Protein AF-V9GEP3-F1 (afdb_monomer)

Foldseek 3Di:
DLDDPVRVVLLVLLLVLLVVLLVVADFDPVDQLLPTPQSLSVLLNVVSVLSNVVSVVVVVVCVVQVVHLPPVLCPDPVSLVVVLVLLLVLLVSLLVLLLLLLVLLLLLVVLDSLLSSLLRLLVVLVVLVVVQVCCCVVPVDGDPVSVVVNLVSLVVNVVSVVVDDVVSNQQFDDDDQVCWDDRPNDTHGSHTDDPQSSLLVSLQVDDPVSCVSSPVHCVSSVVSVVSNDDDPDRDSDDSVVSSVSVLSVSLSSLVSSVSSCSSVVNDPRPDCPVSVVSVVVCVLVVLLCCQQQDVPDDAQFWKAFPVGFTWGFHDWDADPRRRTIKTKTQTLDDPVDPDRIDIDGRSRMDGLDPPVVLCCVQAVVDPVNVVVVVVVDDPVVSSVSSSVSQRVCSVVVVSVVRHDPPSD

Nearest PDB structures (foldseek):
  2efk-assembly1_A-2  TM=1.773E-01  e=3.798E+00  Homo sapiens
  3zx6-assembly1_B  TM=1.760E-01  e=6.955E+00  Archaeoglobus fulgidus DSM 4304
  3zx6-assembly1_A  TM=1.755E-01  e=7.633E+00  Archaeoglobus fulgidus DSM 4304

Mean predicted aligned error: 8.51 Å

Structure (mmCIF, N/CA/C/O backbone):
data_AF-V9GEP3-F1
#
_entry.id   AF-V9GEP3-F1
#
loop_
_atom_site.group_PDB
_atom_site.id
_atom_site.type_symbol
_atom_site.label_atom_id
_atom_site.label_alt_id
_atom_site.label_comp_id
_atom_site.label_asym_id
_atom_site.label_entity_id
_atom_site.label_seq_id
_atom_site.pdbx_PDB_ins_code
_atom_site.Cartn_x
_atom_site.Cartn_y
_atom_site.Cartn_z
_atom_site.occupancy
_atom_site.B_iso_or_equiv
_atom_site.auth_seq_id
_atom_site.auth_comp_id
_atom_site.auth_asym_id
_atom_site.auth_atom_id
_atom_site.pdbx_PDB_model_num
ATOM 1 N N . MET A 1 1 ? 24.634 16.935 1.175 1.00 58.59 1 MET A N 1
ATOM 2 C CA . MET A 1 1 ? 23.184 17.180 1.061 1.00 58.59 1 MET A CA 1
ATOM 3 C C . MET A 1 1 ? 22.515 15.972 0.450 1.00 58.59 1 MET A C 1
ATOM 5 O O . MET A 1 1 ? 22.896 15.540 -0.637 1.00 58.59 1 MET A O 1
ATOM 9 N N . PHE A 1 2 ? 21.608 15.380 1.210 1.00 73.25 2 PHE A N 1
ATOM 10 C CA . PHE A 1 2 ? 20.976 14.106 0.896 1.00 73.25 2 PHE A CA 1
ATOM 11 C C . PHE A 1 2 ? 19.653 14.320 0.139 1.00 73.25 2 PHE A C 1
ATOM 13 O O . PHE A 1 2 ? 19.336 13.575 -0.796 1.00 73.25 2 PHE A O 1
ATOM 20 N N . LEU A 1 3 ? 18.963 15.420 0.441 1.00 81.62 3 LEU A N 1
ATOM 21 C CA . LEU A 1 3 ? 17.827 15.955 -0.301 1.00 81.62 3 LEU A CA 1
ATOM 22 C C . LEU A 1 3 ? 18.214 17.174 -1.155 1.00 81.62 3 LEU A C 1
ATOM 24 O O . LEU A 1 3 ? 19.140 17.916 -0.848 1.00 81.62 3 LEU A O 1
ATOM 28 N N . THR A 1 4 ? 17.507 17.379 -2.268 1.00 84.56 4 THR A N 1
ATOM 29 C CA . THR A 1 4 ? 17.668 18.584 -3.107 1.00 84.56 4 THR A CA 1
ATOM 30 C C . THR A 1 4 ? 16.770 19.722 -2.615 1.00 84.56 4 THR A C 1
ATOM 32 O O . THR A 1 4 ? 15.759 19.460 -1.970 1.00 84.56 4 THR A O 1
ATOM 35 N N . ASP A 1 5 ? 17.031 20.974 -3.010 1.00 84.19 5 ASP A N 1
ATOM 36 C CA . ASP A 1 5 ? 16.151 22.116 -2.679 1.00 84.19 5 ASP A CA 1
ATOM 37 C C . ASP A 1 5 ? 14.681 21.862 -3.052 1.00 84.19 5 ASP A C 1
ATOM 39 O O . ASP A 1 5 ? 13.755 22.195 -2.315 1.00 84.19 5 ASP A O 1
ATOM 43 N N . LYS A 1 6 ? 14.447 21.200 -4.191 1.00 82.12 6 LYS A N 1
ATOM 44 C CA . LYS A 1 6 ? 13.100 20.808 -4.633 1.00 82.12 6 LYS A CA 1
ATOM 45 C C . LYS A 1 6 ? 12.457 19.766 -3.716 1.00 82.12 6 LYS A C 1
ATOM 47 O O . LYS A 1 6 ? 11.234 19.772 -3.578 1.00 82.12 6 LYS A O 1
ATOM 52 N N . ASP A 1 7 ? 13.258 18.862 -3.157 1.00 85.38 7 ASP A N 1
ATOM 53 C CA . ASP A 1 7 ? 12.790 17.850 -2.208 1.00 85.38 7 ASP A CA 1
ATOM 54 C C . ASP A 1 7 ? 12.449 18.523 -0.863 1.00 85.38 7 ASP A C 1
ATOM 56 O O . ASP A 1 7 ? 11.419 18.212 -0.272 1.00 85.38 7 ASP A O 1
ATOM 60 N N . MET A 1 8 ? 13.225 19.530 -0.442 1.00 87.62 8 MET A N 1
ATOM 61 C CA . MET A 1 8 ? 12.935 20.334 0.755 1.00 87.62 8 MET A CA 1
ATOM 62 C C . MET A 1 8 ? 11.660 21.176 0.614 1.00 87.62 8 MET A C 1
ATOM 64 O O . MET A 1 8 ? 10.865 21.255 1.548 1.00 87.62 8 MET A O 1
ATOM 68 N N . ILE A 1 9 ? 11.407 21.753 -0.567 1.00 85.75 9 ILE A N 1
ATOM 69 C CA . ILE A 1 9 ? 10.135 22.437 -0.859 1.00 85.75 9 ILE A CA 1
ATOM 70 C C . ILE A 1 9 ? 8.957 21.458 -0.738 1.00 85.75 9 ILE A C 1
ATOM 72 O O . ILE A 1 9 ? 7.940 21.788 -0.130 1.00 85.75 9 ILE A O 1
ATOM 76 N N . MET A 1 10 ? 9.094 20.247 -1.290 1.00 85.19 10 MET A N 1
ATOM 77 C CA . MET A 1 10 ? 8.057 19.216 -1.193 1.00 85.19 10 MET A CA 1
ATOM 78 C C . MET A 1 10 ? 7.809 18.818 0.261 1.00 85.19 10 MET A C 1
ATOM 80 O O . MET A 1 10 ? 6.663 18.776 0.698 1.00 85.19 10 MET A O 1
ATOM 84 N N . HIS A 1 11 ? 8.877 18.565 1.016 1.00 90.62 11 HIS A N 1
ATOM 85 C CA . HIS A 1 11 ? 8.803 18.253 2.438 1.00 90.62 11 HIS A CA 1
ATOM 86 C C . HIS A 1 11 ? 8.055 19.340 3.223 1.00 90.62 11 HIS A C 1
ATOM 88 O O . HIS A 1 11 ? 7.097 19.021 3.925 1.00 90.62 11 HIS A O 1
ATOM 94 N N . GLY A 1 12 ? 8.397 20.617 3.023 1.00 89.75 12 GLY A N 1
ATOM 95 C CA . GLY A 1 12 ? 7.719 21.740 3.678 1.00 89.75 12 GLY A CA 1
ATOM 96 C C . GLY A 1 12 ? 6.221 21.825 3.357 1.00 89.75 12 GLY A C 1
ATOM 97 O O . GLY A 1 12 ? 5.411 22.076 4.251 1.00 89.75 12 GLY A O 1
ATOM 98 N N . LEU A 1 13 ? 5.829 21.555 2.108 1.00 86.88 13 LEU A N 1
ATOM 99 C CA . LEU A 1 13 ? 4.417 21.497 1.709 1.00 86.88 13 LEU A CA 1
ATOM 100 C C . LEU A 1 13 ? 3.675 20.330 2.368 1.00 86.88 13 LEU A C 1
ATOM 102 O O . LEU A 1 13 ? 2.551 20.502 2.833 1.00 86.88 13 LEU A O 1
ATOM 106 N N . LEU A 1 14 ? 4.302 19.154 2.446 1.00 90.56 14 LEU A N 1
ATOM 107 C CA . LEU A 1 14 ? 3.720 17.990 3.115 1.00 90.56 14 LEU A CA 1
ATOM 108 C C . LEU A 1 14 ? 3.549 18.244 4.616 1.00 90.56 14 LEU A C 1
ATOM 110 O O . LEU A 1 14 ? 2.499 17.911 5.163 1.00 90.56 14 LEU A O 1
ATOM 114 N N . CYS A 1 15 ? 4.520 18.895 5.265 1.00 92.50 15 CYS A N 1
ATOM 115 C CA . CYS A 1 15 ? 4.405 19.351 6.653 1.00 92.50 15 CYS A CA 1
ATOM 116 C C . CYS A 1 15 ? 3.208 20.287 6.829 1.00 92.50 15 CYS A C 1
ATOM 118 O O . CYS A 1 15 ? 2.354 20.033 7.673 1.00 92.50 15 CYS A O 1
ATOM 120 N N . LYS A 1 16 ? 3.105 21.325 5.992 1.00 89.50 16 LYS A N 1
ATOM 121 C CA . LYS A 1 16 ? 2.000 22.288 6.046 1.00 89.50 16 LYS A CA 1
ATOM 122 C C . LYS A 1 16 ? 0.641 21.610 5.859 1.00 89.50 16 LYS A C 1
ATOM 124 O O . LYS A 1 16 ? -0.253 21.813 6.671 1.00 89.50 16 LYS A O 1
ATOM 129 N N . ASN A 1 17 ? 0.482 20.794 4.818 1.00 88.38 17 ASN A N 1
ATOM 130 C CA . ASN A 1 17 ? -0.805 20.180 4.489 1.00 88.38 17 ASN A CA 1
ATOM 131 C C . ASN A 1 17 ? -1.222 19.127 5.517 1.00 88.38 17 ASN A C 1
ATOM 133 O O . ASN A 1 17 ? -2.385 19.091 5.911 1.00 88.38 17 ASN A O 1
ATOM 137 N N . SER A 1 18 ? -0.281 18.293 5.974 1.00 92.44 18 SER A N 1
ATOM 138 C CA . SER A 1 18 ? -0.563 17.299 7.015 1.00 92.44 18 SER A CA 1
ATOM 139 C C . SER A 1 18 ? -0.968 17.966 8.332 1.00 92.44 18 SER A C 1
ATOM 141 O O . SER A 1 18 ? -1.970 17.567 8.919 1.00 92.44 18 SER A O 1
ATOM 143 N N . TYR A 1 19 ? -0.262 19.025 8.744 1.00 92.75 19 TYR A N 1
ATOM 144 C CA . TYR A 1 19 ? -0.596 19.813 9.930 1.00 92.75 19 TYR A CA 1
ATOM 145 C C . TYR A 1 19 ? -1.947 20.528 9.802 1.00 92.75 19 TYR A C 1
ATOM 147 O O . TYR A 1 19 ? -2.806 20.374 10.663 1.00 92.75 19 TYR A O 1
ATOM 155 N N . ASN A 1 20 ? -2.178 21.253 8.704 1.00 89.94 20 ASN A N 1
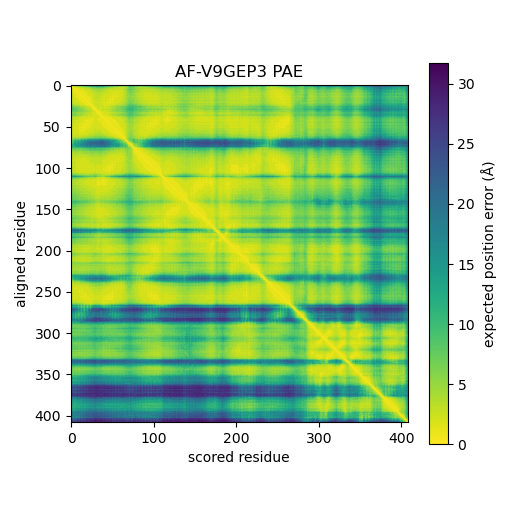ATOM 156 C CA . ASN A 1 20 ? -3.430 21.979 8.486 1.00 89.94 20 ASN A CA 1
ATOM 157 C C . ASN A 1 20 ? -4.638 21.041 8.511 1.00 89.94 20 ASN A C 1
ATOM 159 O O . ASN A 1 20 ? -5.627 21.345 9.167 1.00 89.94 20 ASN A O 1
ATOM 163 N N . LEU A 1 21 ? -4.554 19.890 7.836 1.00 91.12 21 LEU A N 1
ATOM 164 C CA . LEU A 1 21 ? -5.635 18.909 7.853 1.00 91.12 21 LEU A CA 1
ATOM 165 C C . LEU A 1 21 ? -5.844 18.337 9.258 1.00 91.12 21 LEU A C 1
ATOM 167 O O . LEU A 1 21 ? -6.980 18.148 9.676 1.00 91.12 21 LEU A O 1
ATOM 171 N N . ARG A 1 22 ? -4.758 18.097 9.998 1.00 94.25 22 ARG A N 1
ATOM 172 C CA . ARG A 1 22 ? -4.795 17.554 11.358 1.00 94.25 22 ARG A CA 1
ATOM 173 C C . ARG A 1 22 ? -5.448 18.501 12.369 1.00 94.25 22 ARG A C 1
ATOM 175 O O . ARG A 1 22 ? -6.136 18.012 13.266 1.00 94.25 22 ARG A O 1
ATOM 182 N N . GLU A 1 23 ? -5.250 19.809 12.220 1.00 93.06 23 GLU A N 1
ATOM 183 C CA . GLU A 1 23 ? -5.840 20.858 13.070 1.00 93.06 23 GLU A CA 1
ATOM 184 C C . GLU A 1 23 ? -7.356 21.014 12.870 1.00 93.06 23 GLU A C 1
ATOM 186 O O . GLU A 1 23 ? -8.052 21.497 13.761 1.00 93.06 23 GLU A O 1
ATOM 191 N N . LEU A 1 24 ? -7.892 20.589 11.720 1.00 91.69 24 LEU A N 1
ATOM 192 C CA . LEU A 1 24 ? -9.334 20.632 11.452 1.00 91.69 24 LEU A CA 1
ATOM 193 C C . LEU A 1 24 ? -10.116 19.545 12.209 1.00 91.69 24 LEU A C 1
ATOM 195 O O . LEU A 1 24 ? -11.326 19.686 12.393 1.00 91.69 24 LEU A O 1
ATOM 199 N N . LEU A 1 25 ? -9.444 18.471 12.635 1.00 93.31 25 LEU A N 1
ATOM 200 C CA . LEU A 1 25 ? -10.080 17.276 13.195 1.00 93.31 25 LEU A CA 1
ATOM 201 C C . LEU A 1 25 ? -10.390 17.454 14.680 1.00 93.31 25 LEU A C 1
ATOM 203 O O . LEU A 1 25 ? -9.519 17.806 15.479 1.00 93.31 25 LEU A O 1
ATOM 207 N N . LYS A 1 26 ? -11.623 17.138 15.074 1.00 91.62 26 LYS A N 1
ATOM 208 C CA . LYS A 1 26 ? -12.113 17.290 16.446 1.00 91.62 26 LYS A CA 1
ATOM 209 C C . LYS A 1 26 ? -12.123 15.942 17.146 1.00 91.62 26 LYS A C 1
ATOM 211 O O . LYS A 1 26 ? -13.157 15.296 17.297 1.00 91.62 26 LYS A O 1
ATOM 216 N N . ILE A 1 27 ? -10.947 15.539 17.612 1.00 94.12 27 ILE A N 1
ATOM 217 C CA . ILE A 1 27 ? -10.755 14.257 18.292 1.00 94.12 27 ILE A CA 1
ATOM 218 C C . ILE A 1 27 ? -10.615 14.429 19.804 1.00 94.12 27 ILE A C 1
ATOM 220 O O . ILE A 1 27 ? -10.033 15.404 20.281 1.00 94.12 27 ILE A O 1
ATOM 224 N N . ASN A 1 28 ? -11.080 13.441 20.566 1.00 93.69 28 ASN A N 1
ATOM 225 C CA . ASN A 1 28 ? -10.797 13.352 21.993 1.00 93.69 28 ASN A CA 1
ATOM 226 C C . ASN A 1 28 ? -9.654 12.358 22.241 1.00 93.69 28 ASN A C 1
ATOM 228 O O . ASN A 1 28 ? -9.842 11.152 22.128 1.00 93.69 28 ASN A O 1
ATOM 232 N N . LEU A 1 29 ? -8.469 12.843 22.611 1.00 90.00 29 LEU A N 1
ATOM 233 C CA . LEU A 1 29 ? -7.294 11.987 22.833 1.00 90.00 29 LEU A CA 1
ATOM 234 C C . LEU A 1 29 ? -7.441 11.008 24.012 1.00 90.00 29 LEU A C 1
ATOM 236 O O . LEU A 1 29 ? -6.691 10.039 24.087 1.00 90.00 29 LEU A O 1
ATOM 240 N N . GLU A 1 30 ? -8.401 11.233 24.909 1.00 92.25 30 GLU A N 1
ATOM 241 C CA . GLU A 1 30 ? -8.670 10.365 26.063 1.00 92.25 30 GLU A CA 1
ATOM 242 C C . GLU A 1 30 ? -9.619 9.203 25.731 1.00 92.25 30 GLU A C 1
ATOM 244 O O . GLU A 1 30 ? -9.852 8.328 26.566 1.00 92.25 30 GLU A O 1
ATOM 249 N N . GLN A 1 31 ? -10.188 9.182 24.522 1.00 92.06 31 GLN A N 1
ATOM 250 C CA . GLN A 1 31 ? -11.167 8.187 24.096 1.00 92.06 31 GLN A CA 1
ATOM 251 C C . GLN A 1 31 ? -10.595 7.217 23.058 1.00 92.06 31 GLN A C 1
ATOM 253 O O . GLN A 1 31 ? -9.853 7.588 22.147 1.00 92.06 31 GLN A O 1
ATOM 258 N N . GLU A 1 32 ? -11.005 5.953 23.158 1.00 90.69 32 GLU A N 1
ATOM 259 C CA . GLU A 1 32 ? -10.715 4.937 22.143 1.00 90.69 32 GLU A CA 1
ATOM 260 C C . GLU A 1 32 ? -11.480 5.227 20.840 1.00 90.69 32 GLU A C 1
ATOM 262 O O . GLU A 1 32 ? -12.548 5.838 20.857 1.00 90.69 32 GLU A O 1
ATOM 267 N N . GLY A 1 33 ? -10.963 4.762 19.698 1.00 90.50 33 GLY A N 1
ATOM 268 C CA . GLY A 1 33 ? -11.491 5.127 18.375 1.00 90.50 33 GLY A CA 1
ATOM 269 C C . GLY A 1 33 ? -12.979 4.825 18.150 1.00 90.50 33 GLY A C 1
ATOM 270 O O . GLY A 1 33 ? -13.658 5.587 17.471 1.00 90.50 33 GLY A O 1
ATOM 271 N N . TYR A 1 34 ? -13.524 3.763 18.758 1.00 94.19 34 TYR A N 1
ATOM 272 C CA . TYR A 1 34 ? -14.956 3.437 18.657 1.00 94.19 34 TYR A CA 1
ATOM 273 C C . TYR A 1 34 ? -15.862 4.264 19.590 1.00 94.19 34 TYR A C 1
ATOM 275 O O . TYR A 1 34 ? -17.084 4.154 19.485 1.00 94.19 34 TYR A O 1
ATOM 283 N N . LEU A 1 35 ? -15.289 5.051 20.509 1.00 94.88 35 LEU A N 1
ATOM 284 C CA . LEU A 1 35 ? -16.006 5.960 21.417 1.00 94.88 35 LEU A CA 1
ATOM 285 C C . LEU A 1 35 ? -16.037 7.406 20.908 1.00 94.88 35 LEU A C 1
ATOM 287 O O . LEU A 1 35 ? -16.739 8.235 21.482 1.00 94.88 35 LEU A O 1
ATOM 291 N N . GLN A 1 36 ? -15.278 7.703 19.855 1.00 95.00 36 GLN A N 1
ATOM 292 C CA . GLN A 1 36 ? -15.207 9.031 19.258 1.00 95.00 36 GLN A CA 1
ATOM 293 C C . GLN A 1 36 ? -16.545 9.421 18.637 1.00 95.00 36 GLN A C 1
ATOM 295 O O . GLN A 1 36 ? -17.248 8.579 18.076 1.00 95.00 36 GLN A O 1
ATOM 300 N N . THR A 1 37 ? -16.849 10.718 18.667 1.00 92.31 37 THR A N 1
ATOM 301 C CA . THR A 1 37 ? -18.014 11.272 17.963 1.00 92.31 37 THR A CA 1
ATOM 302 C C . THR A 1 37 ? -17.916 11.029 16.457 1.00 92.31 37 THR A C 1
ATOM 304 O O . THR A 1 37 ? -18.905 10.622 15.860 1.00 92.31 37 THR A O 1
ATOM 307 N N . SER A 1 38 ? -16.726 11.223 15.872 1.00 94.81 38 SER A N 1
ATOM 308 C CA . SER A 1 38 ? -16.398 10.781 14.512 1.00 94.81 38 SER A CA 1
ATOM 309 C C . SER A 1 38 ? -15.213 9.806 14.557 1.00 94.81 38 SER A C 1
ATOM 311 O O . SER A 1 38 ? -14.054 10.216 14.700 1.00 94.81 38 SER A O 1
ATOM 313 N N . PRO A 1 39 ? -15.472 8.492 14.432 1.00 95.19 39 PRO A N 1
ATOM 314 C CA . PRO A 1 39 ? -14.424 7.487 14.272 1.00 95.19 39 PRO A CA 1
ATOM 315 C C . PRO A 1 39 ? -13.561 7.726 13.024 1.00 95.19 39 PRO A C 1
ATOM 317 O O . PRO A 1 39 ? -12.382 7.371 13.015 1.00 95.19 39 PRO A O 1
ATOM 320 N N . THR A 1 40 ? -14.133 8.339 11.982 1.00 95.12 40 THR A N 1
ATOM 321 C CA . THR A 1 40 ? -13.443 8.689 10.733 1.00 95.12 40 THR A CA 1
ATOM 322 C C . THR A 1 40 ? -12.378 9.752 10.961 1.00 95.12 40 THR A C 1
ATOM 324 O O . THR A 1 40 ? -11.220 9.544 10.594 1.00 95.12 40 THR A O 1
ATOM 327 N N . GLU A 1 41 ? -12.740 10.863 11.613 1.00 95.38 41 GLU A N 1
ATOM 328 C CA . GLU A 1 41 ? -11.789 11.921 11.963 1.00 95.38 41 GLU A CA 1
ATOM 329 C C . GLU A 1 41 ? -10.667 11.376 12.846 1.00 95.38 41 GLU A C 1
ATOM 331 O O . GLU A 1 41 ? -9.498 11.674 12.610 1.00 95.38 41 GLU A O 1
ATOM 336 N N . TYR A 1 42 ? -10.989 10.510 13.811 1.00 96.81 42 TYR A N 1
ATOM 337 C CA . TYR A 1 42 ? -9.977 9.870 14.649 1.00 96.81 42 TYR A CA 1
ATOM 338 C C . TYR A 1 42 ? -9.030 8.968 13.850 1.00 96.81 42 TYR A C 1
ATOM 340 O O . TYR A 1 42 ? -7.812 9.064 14.007 1.00 96.81 42 TYR A O 1
ATOM 348 N N . TYR A 1 43 ? -9.555 8.140 12.941 1.00 96.38 43 TYR A N 1
ATOM 349 C CA . TYR A 1 43 ? -8.726 7.325 12.050 1.00 96.38 43 TYR A CA 1
ATOM 350 C C . TYR A 1 43 ? -7.761 8.188 11.242 1.00 96.38 43 TYR A C 1
ATOM 352 O O . TYR A 1 43 ? -6.555 7.930 11.220 1.00 96.38 43 TYR A O 1
ATOM 360 N N . ILE A 1 44 ? -8.270 9.252 10.631 1.00 96.38 44 ILE A N 1
ATOM 361 C CA . ILE A 1 44 ? -7.460 10.137 9.800 1.00 96.38 44 ILE A CA 1
ATOM 362 C C . ILE A 1 44 ? -6.447 10.913 10.637 1.00 96.38 44 ILE A C 1
ATOM 364 O O . ILE A 1 44 ? -5.295 11.025 10.223 1.00 96.38 44 ILE A O 1
ATOM 368 N N . ALA A 1 45 ? -6.804 11.353 11.841 1.00 97.00 45 ALA A N 1
ATOM 369 C CA . ALA A 1 45 ? -5.861 11.985 12.751 1.00 97.00 45 ALA A CA 1
ATOM 370 C C . ALA A 1 45 ? -4.675 11.066 13.072 1.00 97.00 45 ALA A C 1
ATOM 372 O O . ALA A 1 45 ? -3.531 11.494 12.955 1.00 97.00 45 ALA A O 1
ATOM 373 N N . THR A 1 46 ? -4.925 9.786 13.379 1.00 95.88 46 THR A N 1
ATOM 374 C CA . THR A 1 46 ? -3.836 8.826 13.644 1.00 95.88 46 THR A CA 1
ATOM 375 C C . THR A 1 46 ? -2.943 8.590 12.422 1.00 95.88 46 THR A C 1
ATOM 377 O O . THR A 1 46 ? -1.733 8.413 12.563 1.00 95.88 46 THR A O 1
ATOM 380 N N . VAL A 1 47 ? -3.511 8.636 11.212 1.00 97.56 47 VAL A N 1
ATOM 381 C CA . VAL A 1 47 ? -2.747 8.567 9.958 1.00 97.56 47 VAL A CA 1
ATOM 382 C C . VAL A 1 47 ? -1.859 9.799 9.784 1.00 97.56 47 VAL A C 1
ATOM 384 O O . VAL A 1 47 ? -0.679 9.662 9.456 1.00 97.56 47 VAL A O 1
ATOM 387 N N . LEU A 1 48 ? -2.404 10.994 10.008 1.00 97.25 48 LEU A N 1
ATOM 388 C CA . LEU A 1 48 ? -1.668 12.251 9.882 1.00 97.25 48 LEU A CA 1
ATOM 389 C C . LEU A 1 48 ? -0.562 12.370 10.935 1.00 97.25 48 LEU A C 1
ATOM 391 O O . LEU A 1 48 ? 0.537 12.803 10.597 1.00 97.25 48 LEU A O 1
ATOM 395 N N . ASP A 1 49 ? -0.796 11.901 12.162 1.00 96.94 49 ASP A N 1
ATOM 396 C CA . ASP A 1 49 ? 0.223 11.852 13.214 1.00 96.94 49 ASP A CA 1
ATOM 397 C C . ASP A 1 49 ? 1.422 10.978 12.789 1.00 96.94 49 ASP A C 1
ATOM 399 O O . ASP A 1 49 ? 2.577 11.361 12.989 1.00 96.94 49 ASP A O 1
ATOM 403 N N . GLU A 1 50 ? 1.187 9.833 12.136 1.00 97.44 50 GLU A N 1
ATOM 404 C CA . GLU A 1 50 ? 2.264 8.999 11.578 1.00 97.44 50 GLU A CA 1
ATOM 405 C C . GLU A 1 50 ? 2.992 9.673 10.402 1.00 97.44 50 GLU A C 1
ATOM 407 O O . GLU A 1 50 ? 4.212 9.539 10.281 1.00 97.44 50 GLU A O 1
ATOM 412 N N . ILE A 1 51 ? 2.283 10.429 9.555 1.00 97.56 51 ILE A N 1
ATOM 413 C CA . ILE A 1 51 ? 2.909 11.226 8.486 1.00 97.56 51 ILE A CA 1
ATOM 414 C C . ILE A 1 51 ? 3.825 12.300 9.084 1.00 97.56 51 ILE A C 1
ATOM 416 O O . ILE A 1 51 ? 4.973 12.423 8.659 1.00 97.56 51 ILE A O 1
ATOM 420 N N . ILE A 1 52 ? 3.360 13.038 10.094 1.00 96.56 52 ILE A N 1
ATOM 421 C CA . ILE A 1 52 ? 4.144 14.077 10.778 1.00 96.56 52 ILE A CA 1
ATOM 422 C C . ILE A 1 52 ? 5.389 13.469 11.446 1.00 96.56 52 ILE A C 1
ATOM 424 O O . ILE A 1 52 ? 6.475 14.053 11.375 1.00 96.56 52 ILE A O 1
ATOM 428 N N . ARG A 1 53 ? 5.278 12.265 12.028 1.00 96.81 53 ARG A N 1
ATOM 429 C CA . ARG A 1 53 ? 6.433 11.519 12.563 1.00 96.81 53 ARG A CA 1
ATOM 430 C C . ARG A 1 53 ? 7.461 11.200 11.479 1.00 96.81 53 ARG A C 1
ATOM 432 O O . ARG A 1 53 ? 8.637 11.491 11.685 1.00 96.81 53 ARG A O 1
ATOM 439 N N . LEU A 1 54 ? 7.041 10.690 10.315 1.00 96.19 54 LEU A N 1
ATOM 440 C CA . LEU A 1 54 ? 7.959 10.473 9.188 1.00 96.19 54 LEU A CA 1
ATOM 441 C C . LEU A 1 54 ? 8.619 11.784 8.751 1.00 96.19 54 LEU A C 1
ATOM 443 O O . LEU A 1 54 ? 9.830 11.824 8.555 1.00 96.19 54 LEU A O 1
ATOM 447 N N . LEU A 1 55 ? 7.834 12.846 8.561 1.00 95.25 55 LEU A N 1
ATOM 448 C CA . LEU A 1 55 ? 8.350 14.139 8.113 1.00 95.25 55 LEU A CA 1
ATOM 449 C C . LEU A 1 55 ? 9.392 14.686 9.098 1.00 95.25 55 LEU A C 1
ATOM 451 O O . LEU A 1 55 ? 10.416 15.212 8.668 1.00 95.25 55 LEU A O 1
ATOM 455 N N . THR A 1 56 ? 9.196 14.475 10.399 1.00 95.25 56 THR A N 1
ATOM 456 C CA . THR A 1 56 ? 10.190 14.800 11.431 1.00 95.25 56 THR A CA 1
ATOM 457 C C . THR A 1 56 ? 11.429 13.896 11.346 1.00 95.25 56 THR A C 1
ATOM 459 O O . THR A 1 56 ? 12.550 14.397 11.428 1.00 95.25 56 THR A O 1
ATOM 462 N N . SER A 1 57 ? 11.268 12.586 11.103 1.00 94.94 57 SER A N 1
ATOM 463 C CA . SER A 1 57 ? 12.399 11.674 10.844 1.00 94.94 57 SER A CA 1
ATOM 464 C C . SER A 1 57 ? 13.222 12.107 9.625 1.00 94.94 57 SER A C 1
ATOM 466 O O . SER A 1 57 ? 14.442 12.000 9.667 1.00 94.94 57 SER A O 1
ATOM 468 N N . ILE A 1 58 ? 12.591 12.635 8.568 1.00 92.94 58 ILE A N 1
ATOM 469 C CA . ILE A 1 58 ? 13.292 13.138 7.376 1.00 92.94 58 ILE A CA 1
ATOM 470 C C . ILE A 1 58 ? 14.184 14.338 7.713 1.00 92.94 58 ILE A C 1
ATOM 472 O O . ILE A 1 58 ? 15.312 14.382 7.232 1.00 92.94 58 ILE A O 1
ATOM 476 N N . ILE A 1 59 ? 13.718 15.269 8.555 1.00 91.81 59 ILE A N 1
ATOM 477 C CA . ILE A 1 59 ? 14.547 16.393 9.030 1.00 91.81 59 ILE A CA 1
ATOM 478 C C . ILE A 1 59 ? 15.778 15.847 9.753 1.00 91.81 59 ILE A C 1
ATOM 480 O O . ILE A 1 59 ? 16.900 16.210 9.413 1.00 91.81 59 ILE A O 1
ATOM 484 N N . ARG A 1 60 ? 15.569 14.913 10.691 1.00 91.19 60 ARG A N 1
ATOM 485 C CA . ARG A 1 60 ? 16.664 14.286 11.438 1.00 91.19 60 ARG A CA 1
ATOM 486 C C . ARG A 1 60 ? 17.660 13.593 10.505 1.00 91.19 60 ARG A C 1
ATOM 488 O O . ARG A 1 60 ? 18.855 13.773 10.670 1.00 91.19 60 ARG A O 1
ATOM 495 N N . TRP A 1 61 ? 17.191 12.831 9.516 1.00 89.50 61 TRP A N 1
ATOM 496 C CA . TRP A 1 61 ? 18.086 12.177 8.559 1.00 89.50 61 TRP A CA 1
ATOM 497 C C . TRP A 1 61 ? 18.866 13.190 7.709 1.00 89.50 61 TRP A C 1
ATOM 499 O O . TRP A 1 61 ? 20.046 12.980 7.453 1.00 89.50 61 TRP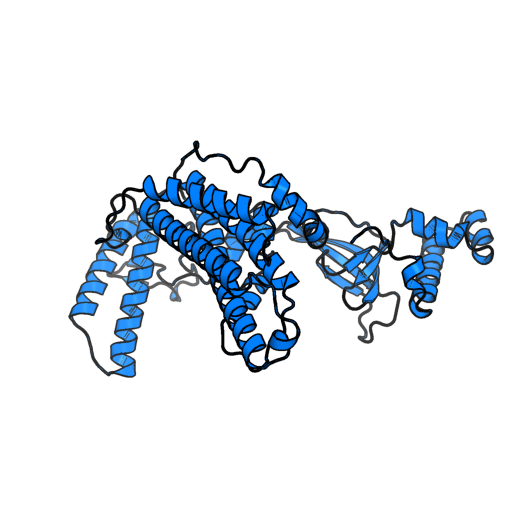 A O 1
ATOM 509 N N . GLU A 1 62 ? 18.247 14.290 7.272 1.00 87.25 62 GLU A N 1
ATOM 510 C CA . GLU A 1 62 ? 18.976 15.334 6.539 1.00 87.25 62 GLU A CA 1
ATOM 511 C C . GLU A 1 62 ? 20.057 15.981 7.415 1.00 87.25 62 GLU A C 1
ATOM 513 O O . GLU A 1 62 ? 21.153 16.236 6.922 1.00 87.25 62 GLU A O 1
ATOM 518 N N . ASP A 1 63 ? 19.785 16.184 8.708 1.00 84.75 63 ASP A N 1
ATOM 519 C CA . ASP A 1 63 ? 20.772 16.681 9.670 1.00 84.75 63 ASP A CA 1
ATOM 520 C C . ASP A 1 63 ? 21.908 15.667 9.901 1.00 84.75 63 ASP A C 1
ATOM 522 O O . ASP A 1 63 ? 23.082 16.039 9.830 1.00 84.75 63 ASP A O 1
ATOM 526 N N . ASP A 1 64 ? 21.579 14.385 10.093 1.00 81.75 64 ASP A N 1
ATOM 527 C CA . ASP A 1 64 ? 22.544 13.295 10.309 1.00 81.75 64 ASP A CA 1
ATOM 528 C C . ASP A 1 64 ? 23.493 13.100 9.105 1.00 81.75 64 ASP A C 1
ATOM 530 O O . ASP A 1 64 ? 24.648 12.700 9.276 1.00 81.75 64 ASP A O 1
ATOM 534 N N . PHE A 1 65 ? 23.028 13.396 7.883 1.00 77.81 65 PHE A N 1
ATOM 535 C CA . PHE A 1 65 ? 23.776 13.215 6.628 1.00 77.81 65 PHE A CA 1
ATOM 536 C C . PHE A 1 65 ? 24.031 14.526 5.864 1.00 77.81 65 PHE A C 1
ATOM 538 O O . PHE A 1 65 ? 24.282 14.513 4.650 1.00 77.81 65 PHE A O 1
ATOM 545 N N . LYS A 1 66 ? 24.007 15.670 6.558 1.00 74.44 66 LYS A N 1
ATOM 546 C CA . LYS A 1 66 ? 24.142 17.009 5.960 1.00 74.44 66 LYS A CA 1
ATOM 547 C C . LYS A 1 66 ? 25.439 17.178 5.165 1.00 74.44 66 LYS A C 1
ATOM 549 O O . LYS A 1 66 ? 25.415 17.627 4.010 1.00 74.44 66 LYS A O 1
ATOM 554 N N . ASP A 1 67 ? 26.543 16.701 5.738 1.00 68.19 67 ASP A N 1
ATOM 555 C CA . ASP A 1 67 ? 27.886 16.700 5.138 1.00 68.19 67 ASP A CA 1
ATOM 556 C C . ASP A 1 67 ? 28.078 15.587 4.086 1.00 68.19 67 ASP A C 1
ATOM 558 O O . ASP A 1 67 ? 29.155 15.418 3.516 1.00 68.19 67 ASP A O 1
ATOM 562 N N . GLY A 1 68 ? 27.007 14.851 3.775 1.00 65.25 68 GLY A N 1
ATOM 563 C CA . GLY A 1 68 ? 27.020 13.689 2.901 1.00 65.25 68 GLY A CA 1
ATOM 564 C C . GLY A 1 68 ? 27.447 12.414 3.623 1.00 65.25 68 GLY A C 1
ATOM 565 O O . GLY A 1 68 ? 27.870 12.409 4.778 1.00 65.25 68 GLY A O 1
ATOM 566 N N . PHE A 1 69 ? 27.328 11.295 2.914 1.00 67.50 69 PHE A N 1
ATOM 567 C CA . PHE A 1 69 ? 27.890 10.033 3.373 1.00 67.50 69 PHE A CA 1
ATOM 568 C C . PHE A 1 69 ? 29.409 10.102 3.202 1.00 67.50 69 PHE A C 1
ATOM 570 O O . PHE A 1 69 ? 29.912 9.936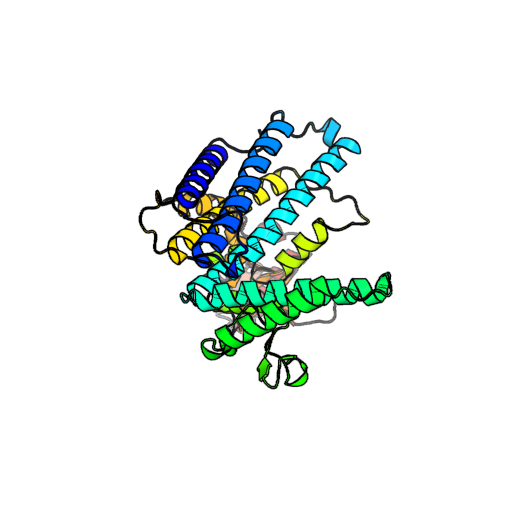 2.092 1.00 67.50 69 PHE A O 1
ATOM 577 N N . ASP A 1 70 ? 30.131 10.384 4.287 1.00 66.31 70 ASP A N 1
ATOM 578 C CA . ASP A 1 70 ? 31.595 10.339 4.321 1.00 66.31 70 ASP A CA 1
ATOM 579 C C . ASP A 1 70 ? 32.062 8.965 3.811 1.00 66.31 70 ASP A C 1
ATOM 581 O O . ASP A 1 70 ? 31.830 7.934 4.447 1.00 66.31 70 ASP A O 1
ATOM 585 N N . SER A 1 71 ? 32.686 8.946 2.629 1.00 65.50 71 SER A N 1
ATOM 586 C CA . SER A 1 71 ? 33.037 7.719 1.911 1.00 65.50 71 SER A CA 1
ATOM 587 C C . SER A 1 71 ? 33.993 6.816 2.684 1.00 65.50 71 SER A C 1
ATOM 589 O O . SER A 1 71 ? 34.021 5.610 2.433 1.00 65.50 71 SER A O 1
ATOM 591 N N . ASP A 1 72 ? 34.762 7.377 3.618 1.00 62.66 72 ASP A N 1
ATOM 592 C CA . ASP A 1 72 ? 35.672 6.614 4.463 1.00 62.66 72 ASP A CA 1
ATOM 593 C C . ASP A 1 72 ? 34.948 6.075 5.700 1.00 62.66 72 ASP A C 1
ATOM 595 O O . ASP A 1 72 ? 35.163 4.921 6.074 1.00 62.66 72 ASP A O 1
ATOM 599 N N . LYS A 1 73 ? 33.985 6.820 6.261 1.00 61.53 73 LYS A N 1
ATOM 600 C CA . LYS A 1 73 ? 33.101 6.311 7.328 1.00 61.53 73 LYS A CA 1
ATOM 601 C C . LYS A 1 73 ? 32.110 5.260 6.835 1.00 61.53 73 LYS A C 1
ATOM 603 O O . LYS A 1 73 ? 31.868 4.304 7.567 1.00 61.53 73 LYS A O 1
ATOM 608 N N . VAL A 1 74 ? 31.589 5.362 5.611 1.00 62.69 74 VAL A N 1
ATOM 609 C CA . VAL A 1 74 ? 30.704 4.350 4.988 1.00 62.69 74 VAL A CA 1
ATOM 610 C C . VAL A 1 74 ? 31.407 2.996 4.866 1.00 62.69 74 VAL A C 1
ATOM 612 O O . VAL A 1 74 ? 30.771 1.952 4.956 1.00 62.69 74 VAL A O 1
ATOM 615 N N . LYS A 1 75 ? 32.737 2.990 4.718 1.00 66.50 75 LYS A N 1
ATOM 616 C CA . LYS A 1 75 ? 33.541 1.758 4.705 1.00 66.50 75 LYS A CA 1
ATOM 617 C C . LYS A 1 75 ? 33.773 1.173 6.102 1.00 66.50 75 LYS A C 1
ATOM 619 O O . LYS A 1 75 ? 34.207 0.030 6.208 1.00 66.50 75 LYS A O 1
ATOM 624 N N . THR A 1 76 ? 33.486 1.915 7.174 1.00 74.25 76 THR A N 1
ATOM 625 C CA . THR A 1 76 ? 33.577 1.397 8.548 1.00 74.25 76 THR A CA 1
ATOM 626 C C . THR A 1 76 ? 32.332 0.595 8.925 1.00 74.25 76 THR A C 1
ATOM 628 O O . THR A 1 76 ? 31.237 0.823 8.406 1.00 74.25 76 THR A O 1
ATOM 631 N N . LEU A 1 77 ? 32.477 -0.333 9.876 1.00 78.38 77 LEU A N 1
ATOM 632 C CA . LEU A 1 77 ? 31.343 -1.073 10.438 1.00 78.38 77 LEU A CA 1
ATOM 633 C C . LEU A 1 77 ? 30.290 -0.120 11.027 1.00 78.38 77 LEU A C 1
ATOM 635 O O . LEU A 1 77 ? 29.106 -0.281 10.757 1.00 78.38 77 LEU A O 1
ATOM 639 N N . LEU A 1 78 ? 30.720 0.897 11.782 1.00 80.00 78 LEU A N 1
ATOM 640 C CA . LEU A 1 78 ? 29.816 1.863 12.409 1.00 80.00 78 LEU A CA 1
ATOM 641 C C . LEU A 1 78 ? 29.012 2.656 11.370 1.00 80.00 78 LEU A C 1
ATOM 643 O O . LEU A 1 78 ? 27.798 2.770 11.506 1.00 80.00 78 LEU A O 1
ATOM 647 N N . GLY A 1 79 ? 29.661 3.158 10.315 1.00 77.94 79 GLY A N 1
ATOM 648 C CA . GLY A 1 79 ? 28.962 3.870 9.242 1.00 77.94 79 GLY A CA 1
ATOM 649 C C . GLY A 1 79 ? 27.938 2.988 8.529 1.00 77.94 79 GLY A C 1
ATOM 650 O O . GLY A 1 79 ? 26.806 3.418 8.323 1.00 77.94 79 GLY A O 1
ATOM 651 N N . ASN A 1 80 ? 28.281 1.729 8.240 1.00 78.69 80 ASN A N 1
ATOM 652 C CA . ASN A 1 80 ? 27.325 0.773 7.672 1.00 78.69 80 ASN A CA 1
ATOM 653 C C . ASN A 1 80 ? 26.138 0.501 8.608 1.00 78.69 80 ASN A C 1
ATOM 655 O O . ASN A 1 80 ? 25.002 0.471 8.144 1.00 78.69 80 ASN A O 1
ATOM 659 N N . LEU A 1 81 ? 26.372 0.349 9.916 1.00 83.50 81 LEU A N 1
ATOM 660 C CA . LEU A 1 81 ? 25.300 0.131 10.893 1.00 83.50 81 LEU A CA 1
ATOM 661 C C . LEU A 1 81 ? 24.355 1.336 10.999 1.00 83.50 81 LEU A C 1
ATOM 663 O O . LEU A 1 81 ? 23.147 1.147 11.117 1.00 83.50 81 LEU A O 1
ATOM 667 N N . ILE A 1 82 ? 24.879 2.561 10.909 1.00 83.12 82 ILE A N 1
ATOM 668 C CA . ILE A 1 82 ? 24.067 3.787 10.887 1.00 83.12 82 ILE A CA 1
ATOM 669 C C . ILE A 1 82 ? 23.174 3.815 9.636 1.00 83.12 82 ILE A C 1
ATOM 671 O O . ILE A 1 82 ? 21.965 4.025 9.741 1.00 83.12 82 ILE A O 1
ATOM 675 N N . ILE A 1 83 ? 23.742 3.531 8.459 1.00 83.12 83 ILE A N 1
ATOM 676 C CA . ILE A 1 83 ? 23.001 3.470 7.187 1.00 83.12 83 ILE A CA 1
ATOM 677 C C . ILE A 1 83 ? 21.932 2.376 7.228 1.00 83.12 83 ILE A C 1
ATOM 679 O O . ILE A 1 83 ? 20.799 2.589 6.797 1.00 83.12 83 ILE A O 1
ATOM 683 N N . GLN A 1 84 ? 22.268 1.209 7.774 1.00 85.25 84 GLN A N 1
ATOM 684 C CA . GLN A 1 84 ? 21.332 0.105 7.926 1.00 85.25 84 GLN A CA 1
ATOM 685 C C . GLN A 1 84 ? 20.202 0.457 8.901 1.00 85.25 84 GLN A C 1
ATOM 687 O O . GLN A 1 84 ? 19.044 0.172 8.609 1.00 85.25 84 GLN A O 1
ATOM 692 N N . GLY A 1 85 ? 20.506 1.126 10.017 1.00 87.38 85 GLY A N 1
ATOM 693 C CA . GLY A 1 85 ? 19.501 1.623 10.958 1.00 87.38 85 GLY A CA 1
ATOM 694 C C . GLY A 1 85 ? 18.509 2.577 10.289 1.00 87.38 85 GLY A C 1
ATOM 695 O O . GLY A 1 85 ? 17.298 2.381 10.397 1.00 87.38 85 GLY A O 1
ATOM 696 N N . MET A 1 86 ? 19.016 3.538 9.513 1.00 88.62 86 MET A N 1
ATOM 697 C CA . MET A 1 86 ? 18.189 4.436 8.702 1.00 88.62 86 MET A CA 1
ATOM 698 C C . MET A 1 86 ? 17.343 3.664 7.679 1.00 88.62 86 MET A C 1
ATOM 700 O O . MET A 1 86 ? 16.140 3.892 7.575 1.00 88.62 86 MET A O 1
ATOM 704 N N . ASN A 1 87 ? 17.939 2.723 6.940 1.00 89.12 87 ASN A N 1
ATOM 705 C CA . ASN A 1 87 ? 17.228 1.913 5.950 1.00 89.12 87 ASN A CA 1
ATOM 706 C C . ASN A 1 87 ? 16.102 1.082 6.591 1.00 89.12 87 ASN A C 1
ATOM 708 O O . ASN A 1 87 ? 15.006 0.986 6.037 1.00 89.12 87 ASN A O 1
ATOM 712 N N . ASN A 1 88 ? 16.331 0.515 7.775 1.00 90.69 88 ASN A N 1
ATOM 713 C CA . ASN A 1 88 ? 15.309 -0.221 8.516 1.00 90.69 88 ASN A CA 1
ATOM 714 C C . ASN A 1 88 ? 14.142 0.700 8.895 1.00 90.69 88 ASN A C 1
ATOM 716 O O . ASN A 1 88 ? 12.983 0.339 8.702 1.00 90.69 88 ASN A O 1
ATOM 720 N N . GLU A 1 89 ? 14.426 1.912 9.372 1.00 93.25 89 GLU A N 1
ATOM 721 C CA . GLU A 1 89 ? 13.390 2.892 9.706 1.00 93.25 89 GLU A CA 1
ATOM 722 C C . GLU A 1 89 ? 12.598 3.342 8.465 1.00 93.25 89 GLU A C 1
ATOM 724 O O . GLU A 1 89 ? 11.366 3.370 8.497 1.00 93.25 89 GLU A O 1
ATOM 729 N N . ILE A 1 90 ? 13.277 3.604 7.342 1.00 93.12 90 ILE A N 1
ATOM 730 C CA . ILE A 1 90 ? 12.646 3.902 6.045 1.00 93.12 90 ILE A CA 1
ATOM 731 C C . ILE A 1 90 ? 11.692 2.773 5.643 1.00 93.12 90 ILE A C 1
ATOM 733 O O . ILE A 1 90 ? 10.534 3.029 5.314 1.00 93.12 90 ILE A O 1
ATOM 737 N N . ASN A 1 91 ? 12.138 1.515 5.703 1.00 92.69 91 ASN A N 1
ATOM 738 C CA . ASN A 1 91 ? 11.309 0.366 5.328 1.00 92.69 91 ASN A CA 1
ATOM 739 C C . ASN A 1 91 ? 10.151 0.125 6.308 1.00 92.69 91 ASN A C 1
ATOM 741 O O . ASN A 1 91 ? 9.071 -0.291 5.882 1.00 92.69 91 ASN A O 1
ATOM 745 N N . MET A 1 92 ? 10.330 0.430 7.597 1.00 95.06 92 MET A N 1
ATOM 746 C CA . MET A 1 92 ? 9.252 0.401 8.588 1.00 95.06 92 MET A CA 1
ATOM 747 C C . MET A 1 92 ? 8.153 1.398 8.217 1.00 95.06 92 MET A C 1
ATOM 749 O O . MET A 1 92 ? 6.978 1.029 8.161 1.00 95.06 92 MET A O 1
ATOM 753 N N . TYR A 1 93 ? 8.524 2.643 7.921 1.00 96.38 93 TYR A N 1
ATOM 754 C CA . TYR A 1 93 ? 7.570 3.655 7.483 1.00 96.38 93 TYR A CA 1
ATOM 755 C C . TYR A 1 93 ? 6.934 3.298 6.140 1.00 96.38 93 TYR A C 1
ATOM 757 O O . TYR A 1 93 ? 5.718 3.397 6.002 1.00 96.38 93 TYR A O 1
ATOM 765 N N . LEU A 1 94 ? 7.710 2.811 5.168 1.00 94.25 94 LEU A N 1
ATOM 766 C CA . LEU A 1 94 ? 7.185 2.361 3.880 1.00 94.25 94 LEU A CA 1
ATOM 767 C C . LEU A 1 94 ? 6.112 1.278 4.066 1.00 94.25 94 LEU A C 1
ATOM 769 O O . LEU A 1 94 ? 5.048 1.352 3.453 1.00 94.25 94 LEU A O 1
ATOM 773 N N . ARG A 1 95 ? 6.354 0.301 4.950 1.00 94.31 95 ARG A N 1
ATOM 774 C CA . ARG A 1 95 ? 5.373 -0.734 5.301 1.00 94.31 95 ARG A CA 1
ATOM 775 C C . ARG A 1 95 ? 4.099 -0.127 5.893 1.00 94.31 95 ARG A C 1
ATOM 777 O O . ARG A 1 95 ? 3.014 -0.435 5.402 1.00 94.31 95 ARG A O 1
ATOM 784 N N . LYS A 1 96 ? 4.226 0.757 6.888 1.00 95.81 96 LYS A N 1
ATOM 785 C CA . LYS A 1 96 ? 3.083 1.456 7.502 1.00 95.81 96 LYS A CA 1
ATOM 786 C C . LYS A 1 96 ? 2.273 2.239 6.466 1.00 95.81 96 LYS A C 1
ATOM 788 O O . LYS A 1 96 ? 1.059 2.090 6.401 1.00 95.81 96 LYS A O 1
ATOM 793 N N . PHE A 1 97 ? 2.926 3.015 5.603 1.00 97.00 97 PHE A N 1
ATOM 794 C CA . PHE A 1 97 ? 2.230 3.824 4.601 1.00 97.00 97 PHE A CA 1
ATOM 795 C C . PHE A 1 97 ? 1.608 2.990 3.480 1.00 97.00 97 PHE A C 1
ATOM 797 O O . PHE A 1 97 ? 0.548 3.358 2.983 1.00 97.00 97 PHE A O 1
ATOM 804 N N . MET A 1 98 ? 2.168 1.826 3.139 1.00 96.19 98 MET A N 1
ATOM 805 C CA . MET A 1 98 ? 1.485 0.862 2.271 1.00 96.19 98 MET A CA 1
ATOM 806 C C . MET A 1 98 ? 0.207 0.301 2.915 1.00 96.19 98 MET A C 1
ATOM 808 O O . MET A 1 98 ? -0.794 0.130 2.221 1.00 96.19 98 MET A O 1
ATOM 812 N N . GLU A 1 99 ? 0.215 0.011 4.220 1.00 96.50 99 GLU A N 1
ATOM 813 C CA . GLU A 1 99 ? -0.981 -0.422 4.964 1.00 96.50 99 GLU A CA 1
ATOM 814 C C . GLU A 1 99 ? -2.036 0.688 5.016 1.00 96.50 99 GLU A C 1
ATOM 816 O O . GLU A 1 99 ? -3.200 0.449 4.687 1.00 96.50 99 GLU A O 1
ATOM 821 N N . THR A 1 100 ? -1.617 1.911 5.340 1.00 97.44 100 THR A N 1
ATOM 822 C CA . THR A 1 100 ? -2.470 3.103 5.357 1.00 97.44 100 THR A CA 1
ATOM 823 C C . THR A 1 100 ? -3.077 3.395 3.989 1.00 97.44 100 THR A C 1
ATOM 825 O O . THR A 1 100 ? -4.287 3.583 3.893 1.00 97.44 100 THR A O 1
ATOM 828 N N . LEU A 1 101 ? -2.274 3.380 2.920 1.00 96.88 101 LEU A N 1
ATOM 829 C CA . LEU A 1 101 ? -2.746 3.630 1.558 1.00 96.88 101 LEU A CA 1
ATOM 830 C C . LEU A 1 101 ? -3.797 2.596 1.137 1.00 96.88 101 LEU A C 1
ATOM 832 O O . LEU A 1 101 ? -4.850 2.969 0.626 1.00 96.88 101 LEU A O 1
ATOM 836 N N . VAL A 1 102 ? -3.558 1.303 1.399 1.00 97.19 102 VAL A N 1
ATOM 837 C CA . VAL A 1 102 ? -4.552 0.246 1.139 1.00 97.19 102 VAL A CA 1
ATOM 838 C C . VAL A 1 102 ? -5.848 0.512 1.896 1.00 97.19 102 VAL A C 1
ATOM 840 O O . VAL A 1 102 ? -6.922 0.413 1.306 1.00 97.19 102 VAL A O 1
ATOM 843 N N . ASN A 1 103 ? -5.762 0.836 3.186 1.00 96.38 103 ASN A N 1
ATOM 844 C CA . ASN A 1 103 ? -6.948 1.068 4.000 1.00 96.38 103 ASN A CA 1
ATOM 845 C C . ASN A 1 103 ? -7.725 2.297 3.516 1.00 96.38 103 ASN A C 1
ATOM 847 O O . ASN A 1 103 ? -8.925 2.181 3.313 1.00 96.38 103 ASN A O 1
ATOM 851 N N . LEU A 1 104 ? -7.069 3.432 3.255 1.00 96.06 104 LEU A N 1
ATOM 852 C CA . LEU A 1 104 ? -7.727 4.650 2.767 1.00 96.06 104 LEU A CA 1
ATOM 853 C C . LEU A 1 104 ? -8.388 4.460 1.399 1.00 96.06 104 LEU A C 1
ATOM 855 O O . LEU A 1 104 ? -9.517 4.898 1.204 1.00 96.06 104 LEU A O 1
ATOM 859 N N . LEU A 1 105 ? -7.740 3.749 0.470 1.00 95.12 105 LEU A N 1
ATOM 860 C CA . LEU A 1 105 ? -8.344 3.414 -0.825 1.00 95.12 105 LEU A CA 1
ATOM 861 C C . LEU A 1 105 ? -9.613 2.566 -0.675 1.00 95.12 105 LEU A C 1
ATOM 863 O O . LEU A 1 105 ? -10.535 2.670 -1.483 1.00 95.12 105 LEU A O 1
ATOM 867 N N . LEU A 1 106 ? -9.665 1.706 0.343 1.00 95.19 106 LEU A N 1
ATOM 868 C CA . LEU A 1 106 ? -10.836 0.884 0.632 1.00 95.19 106 LEU A CA 1
ATOM 869 C C . LEU A 1 106 ? -11.901 1.663 1.418 1.00 95.19 106 LEU A C 1
ATOM 871 O O . LEU A 1 106 ? -13.080 1.521 1.103 1.00 95.19 106 LEU A O 1
ATOM 875 N N . TRP A 1 107 ? -11.501 2.529 2.354 1.00 94.88 107 TRP A N 1
ATOM 876 C CA . TRP A 1 107 ? -12.393 3.429 3.093 1.00 94.88 107 TRP A CA 1
ATOM 877 C C . TRP A 1 107 ? -13.075 4.447 2.193 1.00 94.88 107 TRP A C 1
ATOM 879 O O . TRP A 1 107 ? -14.264 4.684 2.347 1.00 94.88 107 TRP A O 1
ATOM 889 N N . LYS A 1 108 ? -12.377 4.964 1.179 1.00 91.00 108 LYS A N 1
ATOM 890 C CA . LYS A 1 108 ? -12.971 5.839 0.162 1.00 91.00 108 LYS A CA 1
ATOM 891 C C . LYS A 1 108 ? -14.204 5.216 -0.511 1.00 91.00 108 LYS A C 1
ATOM 893 O O . LYS A 1 108 ? -15.118 5.927 -0.907 1.00 91.00 108 LYS A O 1
ATOM 898 N N . ASN A 1 109 ? -14.249 3.888 -0.632 1.00 87.81 109 ASN A N 1
ATOM 899 C CA . ASN A 1 109 ? -15.388 3.167 -1.211 1.00 87.81 109 ASN A CA 1
ATOM 900 C C . ASN A 1 109 ? -16.465 2.786 -0.173 1.00 87.81 109 ASN A C 1
ATOM 902 O O . ASN A 1 109 ? -17.454 2.141 -0.523 1.00 87.81 109 ASN A O 1
ATOM 906 N N . LEU A 1 110 ? -16.260 3.135 1.098 1.00 88.50 110 LEU A N 1
ATOM 907 C CA . LEU A 1 110 ? -17.078 2.752 2.243 1.00 88.50 110 LEU A CA 1
ATOM 908 C C . LEU A 1 110 ? -17.210 3.953 3.197 1.00 88.50 110 LEU A C 1
ATOM 910 O O . LEU A 1 110 ? -16.610 3.974 4.266 1.00 88.50 110 LEU A O 1
ATOM 914 N N . SER A 1 111 ? -17.997 4.950 2.785 1.00 74.56 111 SER A N 1
ATOM 915 C CA . SER A 1 111 ? -18.152 6.256 3.452 1.00 74.56 111 SER A CA 1
ATOM 916 C C . SER A 1 111 ? -18.987 6.250 4.743 1.00 74.56 111 SER A C 1
ATOM 918 O O . SER A 1 111 ? -19.256 7.300 5.313 1.00 74.56 111 SER A O 1
ATOM 920 N N . ASP A 1 112 ? -19.433 5.085 5.214 1.00 90.56 112 ASP A N 1
ATOM 921 C CA . ASP A 1 112 ? -20.282 4.970 6.401 1.00 90.56 112 ASP A CA 1
ATOM 922 C C . ASP A 1 112 ? -19.424 4.761 7.659 1.00 90.56 112 ASP A C 1
ATOM 924 O O . ASP A 1 112 ? -18.783 3.717 7.824 1.00 90.56 112 ASP A O 1
ATOM 928 N N . GLU A 1 113 ? -19.446 5.746 8.564 1.00 92.00 113 GLU A N 1
ATOM 929 C CA . GLU A 1 113 ? -18.652 5.765 9.800 1.00 92.00 113 GLU A CA 1
ATOM 930 C C . GLU A 1 113 ? -18.860 4.524 10.678 1.00 92.00 113 GLU A C 1
ATOM 932 O O . GLU A 1 113 ? -17.951 4.119 11.409 1.00 92.00 113 GLU A O 1
ATOM 937 N N . ARG A 1 114 ? -20.026 3.868 10.579 1.00 94.81 114 ARG A N 1
ATOM 938 C CA . ARG A 1 114 ? -20.313 2.632 11.321 1.00 94.81 114 ARG A CA 1
ATOM 939 C C . ARG A 1 114 ? -19.315 1.532 10.989 1.00 94.81 114 ARG A C 1
ATOM 941 O O . ARG A 1 114 ? -18.944 0.765 11.873 1.00 94.81 114 ARG A O 1
ATOM 948 N N . TYR A 1 115 ? -18.814 1.468 9.755 1.00 96.12 115 TYR A N 1
ATOM 949 C CA . TYR A 1 115 ? -17.802 0.478 9.386 1.00 96.12 115 TYR A CA 1
ATOM 950 C C . TYR A 1 115 ? -16.436 0.785 10.005 1.00 96.12 115 TYR A C 1
ATOM 952 O O . TYR A 1 115 ? -15.732 -0.150 10.382 1.00 96.12 115 TYR A O 1
ATOM 960 N N . ILE A 1 116 ? -16.068 2.061 10.159 1.00 95.62 116 ILE A N 1
ATOM 961 C CA . ILE A 1 116 ? -14.830 2.459 10.849 1.00 95.62 116 ILE A CA 1
ATOM 962 C C . ILE A 1 116 ? -14.957 2.192 12.353 1.00 95.62 116 ILE A C 1
ATOM 964 O O . ILE A 1 116 ? -14.047 1.628 12.963 1.00 95.62 116 ILE A O 1
ATOM 968 N N . LYS A 1 117 ? -16.115 2.495 12.951 1.00 96.56 117 LYS A N 1
ATOM 969 C CA . LYS A 1 117 ? -16.420 2.120 14.338 1.00 96.56 117 LYS A CA 1
ATOM 970 C C . LYS A 1 117 ? -16.324 0.607 14.543 1.00 96.56 117 LYS A C 1
ATOM 972 O O . LYS A 1 117 ? -15.663 0.147 15.472 1.00 96.56 117 LYS A O 1
ATOM 977 N N . TYR A 1 118 ? -16.932 -0.169 13.645 1.00 97.06 118 TYR A N 1
ATOM 978 C CA . TYR A 1 118 ? -16.884 -1.628 13.677 1.00 97.06 118 TYR A CA 1
ATOM 979 C C . TYR A 1 118 ? -15.455 -2.157 13.510 1.00 97.06 118 TYR A C 1
ATOM 981 O O . TYR A 1 118 ? -15.056 -3.076 14.220 1.00 97.06 118 TYR A O 1
ATOM 989 N N . TYR A 1 119 ? -14.647 -1.539 12.645 1.00 96.62 119 TYR A N 1
ATOM 990 C CA . TYR A 1 119 ? -13.220 -1.837 12.518 1.00 96.62 119 TYR A CA 1
ATOM 991 C C . TYR A 1 119 ? -12.468 -1.661 13.843 1.00 96.62 119 TYR A C 1
ATOM 993 O O . TYR A 1 119 ? -11.750 -2.572 14.256 1.00 96.62 119 TYR A O 1
ATOM 1001 N N . TYR A 1 120 ? -12.677 -0.547 14.552 1.00 97.06 120 TYR A N 1
ATOM 1002 C CA . TYR A 1 120 ? -12.075 -0.342 15.871 1.00 97.06 120 TYR A CA 1
ATOM 1003 C C . TYR A 1 120 ? -12.522 -1.393 16.889 1.00 97.06 120 TYR A C 1
ATOM 1005 O O . TYR A 1 120 ? -11.681 -1.952 17.592 1.00 97.06 120 TYR A O 1
ATOM 1013 N N . LEU A 1 121 ? -13.821 -1.699 16.943 1.00 97.50 121 LEU A N 1
ATOM 1014 C CA . LEU A 1 121 ? -14.358 -2.717 17.850 1.00 97.50 121 LEU A CA 1
ATOM 1015 C C . LEU A 1 121 ? -13.747 -4.099 17.588 1.00 97.50 121 LEU A C 1
ATOM 1017 O O . LEU A 1 121 ? -13.353 -4.783 18.531 1.00 97.50 121 LEU A O 1
ATOM 1021 N N . VAL A 1 122 ? -13.624 -4.498 16.319 1.00 96.56 122 VAL A N 1
ATOM 1022 C CA . VAL A 1 122 ? -13.007 -5.773 15.928 1.00 96.56 122 VAL A CA 1
ATOM 1023 C C . VAL A 1 122 ? -11.532 -5.824 16.334 1.00 96.56 122 VAL A C 1
ATOM 1025 O O . VAL A 1 122 ? -11.092 -6.835 16.882 1.00 96.56 122 VAL A O 1
ATOM 1028 N N . ASN A 1 123 ? -10.770 -4.749 16.124 1.00 95.62 123 ASN A N 1
ATOM 1029 C CA . ASN A 1 123 ? -9.358 -4.707 16.519 1.00 95.62 123 ASN A CA 1
ATOM 1030 C C . ASN A 1 123 ? -9.194 -4.840 18.042 1.00 95.62 123 ASN A C 1
ATOM 1032 O O . ASN A 1 123 ? -8.382 -5.633 18.519 1.00 95.62 123 ASN A O 1
ATOM 1036 N N . VAL A 1 124 ? -9.999 -4.108 18.819 1.00 96.56 124 VAL A N 1
ATOM 1037 C CA . VAL A 1 124 ? -9.959 -4.168 20.290 1.00 96.56 124 VAL A CA 1
ATOM 1038 C C . VAL A 1 124 ? -10.392 -5.544 20.795 1.00 96.56 124 VAL A C 1
ATOM 1040 O O . VAL A 1 124 ? -9.753 -6.097 21.689 1.00 96.56 124 VAL A O 1
ATOM 1043 N N . TYR A 1 125 ? -11.416 -6.143 20.181 1.00 96.88 125 TYR A N 1
ATOM 1044 C CA . TYR A 1 125 ? -11.834 -7.514 20.472 1.00 96.88 125 TYR A CA 1
ATOM 1045 C C . TYR A 1 125 ? -10.687 -8.514 20.280 1.00 96.88 125 TYR A C 1
ATOM 1047 O O . TYR A 1 125 ? -10.410 -9.310 21.179 1.00 96.88 125 TYR A O 1
ATO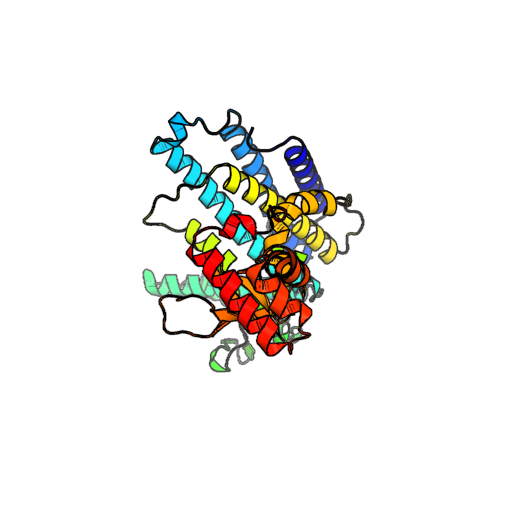M 1055 N N . ASN A 1 126 ? -9.994 -8.466 19.137 1.00 95.44 126 ASN A N 1
ATOM 1056 C CA . ASN A 1 126 ? -8.890 -9.384 18.859 1.00 95.44 126 ASN A CA 1
ATOM 1057 C C . ASN A 1 126 ? -7.693 -9.146 19.790 1.00 95.44 126 ASN A C 1
ATOM 1059 O O . ASN A 1 126 ? -7.120 -10.121 20.275 1.00 95.44 126 ASN A O 1
ATOM 1063 N N . SER A 1 127 ? -7.358 -7.887 20.103 1.00 95.56 127 SER A N 1
ATOM 1064 C CA . SER A 1 127 ? -6.297 -7.559 21.069 1.00 95.56 127 SER A CA 1
ATOM 1065 C C . SER A 1 127 ? -6.603 -8.133 22.451 1.00 95.56 127 SER A C 1
ATOM 1067 O O . SER A 1 127 ? -5.804 -8.892 22.992 1.00 95.56 127 SER A O 1
ATOM 1069 N N . LEU A 1 128 ? -7.795 -7.857 22.994 1.00 96.38 128 LEU A N 1
ATOM 1070 C CA . LEU A 1 128 ? -8.206 -8.365 24.306 1.00 96.38 128 LEU A CA 1
ATOM 1071 C C . LEU A 1 128 ? -8.239 -9.893 24.342 1.00 96.38 128 LEU A C 1
ATOM 1073 O O . LEU A 1 128 ? -7.828 -10.493 25.333 1.00 96.38 128 LEU A O 1
ATOM 1077 N N . LYS A 1 129 ? -8.714 -10.532 23.268 1.00 95.31 129 LYS A N 1
ATOM 1078 C CA . LYS A 1 129 ? -8.747 -11.992 23.163 1.00 95.31 129 LYS A CA 1
ATOM 1079 C C . LYS A 1 129 ? -7.342 -12.594 23.193 1.00 95.31 129 LYS A C 1
ATOM 1081 O O . LYS A 1 129 ? -7.127 -13.546 23.939 1.00 95.31 129 LYS A O 1
ATOM 1086 N N . ASN A 1 130 ? -6.405 -12.036 22.426 1.00 95.50 130 ASN A N 1
ATOM 1087 C CA . ASN A 1 130 ? -5.012 -12.488 22.422 1.00 95.50 130 ASN A CA 1
ATOM 1088 C C . ASN A 1 130 ? -4.367 -12.268 23.791 1.00 95.50 130 ASN A C 1
ATOM 1090 O O . ASN A 1 130 ? -3.795 -13.190 24.348 1.00 95.50 130 ASN A O 1
ATOM 1094 N N . GLU A 1 131 ? -4.555 -11.095 24.393 1.00 96.31 131 GLU A N 1
ATOM 1095 C CA . GLU A 1 131 ? -4.020 -10.805 25.721 1.00 96.31 131 GLU A CA 1
ATOM 1096 C C . GLU A 1 131 ? -4.566 -11.735 26.812 1.00 96.31 131 GLU A C 1
ATOM 1098 O O . GLU A 1 131 ? -3.838 -12.094 27.732 1.00 96.31 131 GLU A O 1
ATOM 1103 N N . ILE A 1 132 ? -5.851 -12.097 26.766 1.00 96.62 132 ILE A N 1
ATOM 1104 C CA . ILE A 1 132 ? -6.427 -13.077 27.698 1.00 96.62 132 ILE A CA 1
ATOM 1105 C C . ILE A 1 132 ? -5.825 -14.464 27.447 1.00 96.62 132 ILE A C 1
ATOM 1107 O O . ILE A 1 132 ? -5.520 -15.160 28.412 1.00 96.62 132 ILE A O 1
ATOM 1111 N N . SER A 1 133 ? -5.638 -14.844 26.179 1.00 96.12 133 SER A N 1
ATOM 1112 C CA . SER A 1 133 ? -4.991 -16.106 25.804 1.00 96.12 133 SER A CA 1
ATOM 1113 C C . SER A 1 133 ? -3.554 -16.170 26.316 1.00 96.12 133 SER A C 1
ATOM 1115 O O . SER A 1 133 ? -3.191 -17.153 26.945 1.00 96.12 133 SER A O 1
ATOM 1117 N N . ASP A 1 134 ? -2.769 -15.108 26.131 1.00 97.50 134 ASP A N 1
ATOM 1118 C CA . ASP A 1 134 ? -1.379 -15.032 26.587 1.00 97.50 134 ASP A CA 1
ATOM 1119 C C . ASP A 1 134 ? -1.279 -15.117 28.117 1.00 97.50 134 ASP A C 1
ATOM 1121 O O . ASP A 1 134 ? -0.375 -15.748 28.663 1.00 97.50 134 ASP A O 1
ATOM 1125 N N . LEU A 1 135 ? -2.222 -14.497 28.834 1.00 97.25 135 LEU A N 1
ATOM 1126 C CA . LEU A 1 135 ? -2.294 -14.589 30.293 1.00 97.25 135 LEU A CA 1
ATOM 1127 C C . LEU A 1 135 ? -2.551 -16.022 30.777 1.00 97.25 135 LEU A C 1
ATOM 1129 O O . LEU A 1 135 ? -1.961 -16.445 31.772 1.00 97.25 135 LEU A O 1
ATOM 1133 N N . ASP A 1 136 ? -3.402 -16.770 30.082 1.00 96.62 136 ASP A N 1
ATOM 1134 C CA . ASP A 1 136 ? -3.670 -18.174 30.399 1.00 96.62 136 ASP A CA 1
ATOM 1135 C C . ASP A 1 136 ? -2.484 -19.064 29.984 1.00 96.62 136 ASP A C 1
ATOM 1137 O O . ASP A 1 136 ? -2.010 -19.870 30.776 1.00 96.62 136 ASP A O 1
ATOM 1141 N N . GLU A 1 137 ? -1.927 -18.869 28.788 1.00 97.50 137 GLU A N 1
ATOM 1142 C CA . GLU A 1 137 ? -0.855 -19.707 28.237 1.00 97.50 137 GLU A CA 1
ATOM 1143 C C . GLU A 1 137 ? 0.486 -19.519 28.958 1.00 97.50 137 GLU A C 1
ATOM 1145 O O . GLU A 1 137 ? 1.102 -20.492 29.396 1.00 97.50 137 GLU A O 1
ATOM 1150 N N . PHE A 1 138 ? 0.952 -18.277 29.100 1.00 97.94 138 PHE A N 1
ATOM 1151 C CA . PHE A 1 138 ? 2.298 -17.996 29.610 1.00 97.94 138 PHE A CA 1
ATOM 1152 C C . PHE A 1 138 ? 2.346 -17.820 31.124 1.00 97.94 138 PHE A C 1
ATOM 1154 O O . PHE A 1 138 ? 3.403 -18.000 31.733 1.00 97.94 138 PHE A O 1
ATOM 1161 N N . TYR A 1 139 ? 1.217 -17.466 31.738 1.00 97.31 139 TYR A N 1
ATOM 1162 C CA . TYR A 1 139 ? 1.152 -17.160 33.165 1.00 97.31 139 TYR A CA 1
ATOM 1163 C C . TYR A 1 139 ? 0.136 -18.018 33.924 1.00 97.31 139 TYR A C 1
ATOM 1165 O O . TYR A 1 139 ? 0.128 -17.967 35.153 1.00 97.31 139 TYR A O 1
ATOM 1173 N N . ASN A 1 140 ? -0.690 -18.819 33.237 1.00 96.62 140 ASN A N 1
ATOM 1174 C CA . ASN A 1 140 ? -1.737 -19.645 33.844 1.00 96.62 140 ASN A CA 1
ATOM 1175 C C . ASN A 1 140 ? -2.685 -18.837 34.753 1.00 96.62 140 ASN A C 1
ATOM 1177 O O . ASN A 1 140 ? -3.079 -19.294 35.829 1.00 96.62 140 ASN A O 1
ATOM 1181 N N . ILE A 1 141 ? -3.025 -17.606 34.344 1.00 97.06 141 ILE A N 1
ATOM 1182 C CA . ILE A 1 141 ? -3.945 -16.727 35.077 1.00 97.06 141 ILE A CA 1
ATOM 1183 C C . ILE A 1 141 ? -5.133 -16.285 34.228 1.00 97.06 141 ILE A C 1
ATOM 1185 O O . ILE A 1 141 ? -5.023 -15.977 33.045 1.00 97.06 141 ILE A O 1
ATOM 1189 N N . ARG A 1 142 ? -6.287 -16.142 34.889 1.00 93.94 142 ARG A N 1
ATOM 1190 C CA . ARG A 1 142 ? -7.513 -15.604 34.290 1.00 93.94 142 ARG A CA 1
ATOM 1191 C C . ARG A 1 142 ? -7.806 -14.218 34.842 1.00 93.94 142 ARG A C 1
ATOM 1193 O O . ARG A 1 142 ? -8.076 -14.055 36.028 1.00 93.94 142 ARG A O 1
ATOM 1200 N N . SER A 1 143 ? -7.781 -13.208 33.977 1.00 95.00 143 SER A N 1
ATOM 1201 C CA . SER A 1 143 ? -8.096 -11.833 34.370 1.00 95.00 143 SER A CA 1
ATOM 1202 C C . SER A 1 143 ? -9.596 -11.554 34.264 1.00 95.00 143 SER A C 1
ATOM 1204 O O . SER A 1 143 ? -10.122 -11.357 33.167 1.00 95.00 143 SER A O 1
ATOM 1206 N N . GLU A 1 144 ? -10.287 -11.453 35.403 1.00 95.50 144 GLU A N 1
ATOM 1207 C CA . GLU A 1 144 ? -11.706 -11.061 35.425 1.00 95.50 144 GLU A CA 1
ATOM 1208 C C . GLU A 1 144 ? -11.943 -9.683 34.798 1.00 95.50 144 GLU A C 1
ATOM 1210 O O . GLU A 1 144 ? -12.920 -9.482 34.078 1.00 95.50 144 GLU A O 1
ATOM 1215 N N . ARG A 1 145 ? -11.036 -8.728 35.044 1.00 96.25 145 ARG A N 1
ATOM 1216 C CA . ARG A 1 145 ? -11.125 -7.375 34.481 1.00 96.25 145 ARG A CA 1
ATOM 1217 C C . ARG A 1 145 ? -11.136 -7.418 32.954 1.00 96.25 145 ARG A C 1
ATOM 1219 O O . ARG A 1 145 ? -12.034 -6.830 32.353 1.00 96.25 145 ARG A O 1
ATOM 1226 N N . LYS A 1 146 ? -10.178 -8.123 32.338 1.00 95.88 146 LYS A N 1
ATOM 1227 C CA . LYS A 1 146 ? -10.125 -8.252 30.874 1.00 95.88 146 LYS A CA 1
ATOM 1228 C C . LYS A 1 146 ? -11.319 -9.042 30.340 1.00 95.88 146 LYS A C 1
ATOM 1230 O O . LYS A 1 146 ? -11.885 -8.654 29.328 1.00 95.88 146 LYS A O 1
ATOM 1235 N N . GLY A 1 147 ? -11.775 -10.075 31.054 1.00 96.31 147 GLY A N 1
ATOM 1236 C CA . GLY A 1 147 ? -12.994 -10.810 30.697 1.00 96.31 147 GLY A CA 1
ATOM 1237 C C . GLY A 1 147 ? -14.249 -9.925 30.658 1.00 96.31 147 GLY A C 1
ATOM 1238 O O . GLY A 1 147 ? -15.042 -10.005 29.718 1.00 96.31 147 GLY A O 1
ATOM 1239 N N . ARG A 1 148 ? -14.410 -9.015 31.631 1.00 96.94 148 ARG A N 1
ATOM 1240 C CA . ARG A 1 148 ? -15.501 -8.022 31.627 1.00 96.94 148 ARG A CA 1
ATOM 1241 C C . ARG A 1 148 ? -15.360 -7.021 30.481 1.00 96.94 148 ARG A C 1
ATOM 1243 O O . ARG A 1 148 ? -16.353 -6.717 29.829 1.00 96.94 148 ARG A O 1
ATOM 1250 N N . GLN A 1 149 ? -14.145 -6.541 30.207 1.00 96.50 149 GLN A N 1
ATOM 1251 C CA . GLN A 1 149 ? -13.885 -5.665 29.057 1.00 96.50 149 GLN A CA 1
ATOM 1252 C C . GLN A 1 149 ? -14.239 -6.356 27.735 1.00 96.50 149 GLN A C 1
ATOM 1254 O O . GLN A 1 149 ? -14.973 -5.782 26.937 1.00 96.50 149 GLN A O 1
ATOM 1259 N N . LEU A 1 150 ? -13.812 -7.608 27.544 1.00 96.94 150 LEU A N 1
ATOM 1260 C CA . LEU A 1 150 ? -14.152 -8.404 26.365 1.00 96.94 150 LEU A CA 1
ATOM 1261 C C . LEU A 1 150 ? -15.672 -8.538 26.210 1.00 96.94 150 LEU A C 1
ATOM 1263 O O . LEU A 1 150 ? -16.199 -8.256 25.141 1.00 96.94 150 LEU A O 1
ATOM 1267 N N . THR A 1 151 ? -16.385 -8.862 27.293 1.00 96.94 151 THR A N 1
ATOM 1268 C CA . THR A 1 151 ? -17.857 -8.972 27.286 1.00 96.94 151 THR A CA 1
ATOM 1269 C C . THR A 1 151 ? -18.536 -7.653 26.888 1.00 96.94 151 THR A C 1
ATOM 1271 O O . THR A 1 151 ? -19.549 -7.656 26.187 1.00 96.94 151 THR A O 1
ATOM 1274 N N . ASN A 1 152 ? -17.995 -6.509 27.323 1.00 97.00 152 ASN A N 1
ATOM 1275 C CA . ASN A 1 152 ? -18.513 -5.196 26.937 1.00 97.00 152 ASN A CA 1
ATOM 1276 C C . ASN A 1 152 ? -18.303 -4.926 25.442 1.00 97.00 152 ASN A C 1
ATOM 1278 O O . ASN A 1 152 ? -19.236 -4.492 24.770 1.00 97.00 152 ASN A O 1
ATOM 1282 N N . ILE A 1 153 ? -17.116 -5.231 24.911 1.00 97.69 153 ILE A N 1
ATOM 1283 C CA . ILE A 1 153 ? -16.822 -5.093 23.479 1.00 97.69 153 ILE A CA 1
ATOM 1284 C C . ILE A 1 153 ? -17.702 -6.027 22.644 1.00 97.69 153 ILE A C 1
ATOM 1286 O O . ILE A 1 153 ? -18.246 -5.601 21.631 1.00 97.69 153 ILE A O 1
ATOM 1290 N N . GLU A 1 154 ? -17.923 -7.265 23.086 1.00 97.62 154 GLU A N 1
ATOM 1291 C CA . GLU A 1 154 ? -18.844 -8.206 22.440 1.00 97.62 154 GLU A CA 1
ATOM 1292 C C . GLU A 1 154 ? -20.268 -7.641 22.329 1.00 97.62 154 GLU A C 1
ATOM 1294 O O . GLU A 1 154 ? -20.902 -7.769 21.282 1.00 97.62 154 GLU A O 1
ATOM 1299 N N . ASN A 1 155 ? -20.766 -6.969 23.373 1.00 97.19 155 ASN A N 1
ATOM 1300 C CA . ASN A 1 155 ? -22.072 -6.306 23.324 1.00 97.19 155 ASN A CA 1
ATOM 1301 C C . ASN A 1 155 ? -22.108 -5.172 22.295 1.00 97.19 155 ASN A C 1
ATOM 1303 O O . ASN A 1 155 ? -23.080 -5.068 21.549 1.00 97.19 155 ASN A O 1
ATOM 1307 N N . LEU A 1 156 ? -21.063 -4.343 22.242 1.00 97.31 156 LEU A N 1
ATOM 1308 C CA . LEU A 1 156 ? -20.964 -3.253 21.268 1.00 97.31 156 LEU A CA 1
ATOM 1309 C C . LEU A 1 156 ? -20.870 -3.793 19.834 1.00 97.31 156 LEU A C 1
ATOM 1311 O O . LEU A 1 156 ? -21.542 -3.285 18.943 1.00 97.31 156 LEU A O 1
ATOM 1315 N N . ILE A 1 157 ? -20.108 -4.869 19.614 1.00 97.38 157 ILE A N 1
ATOM 1316 C CA . ILE A 1 157 ? -20.035 -5.570 18.323 1.00 97.38 157 ILE A CA 1
ATOM 1317 C C . ILE A 1 157 ? -21.418 -6.061 17.901 1.00 97.38 157 ILE A C 1
ATOM 1319 O O . ILE A 1 157 ? -21.813 -5.827 16.763 1.00 97.38 157 ILE A O 1
ATOM 1323 N N . LEU A 1 158 ? -22.173 -6.702 18.799 1.00 96.69 158 LEU A N 1
ATOM 1324 C CA . LEU A 1 158 ? -23.529 -7.160 18.491 1.00 96.69 158 LEU A CA 1
ATOM 1325 C C . LEU A 1 158 ? -24.449 -5.994 18.109 1.00 96.69 158 LEU A C 1
ATOM 1327 O O . LEU A 1 158 ? -25.179 -6.103 17.125 1.00 96.69 158 LEU A O 1
ATOM 1331 N N . GLN A 1 159 ? -24.380 -4.885 18.849 1.00 95.62 159 GLN A N 1
ATOM 1332 C CA . GLN A 1 159 ? -25.172 -3.680 18.587 1.00 95.62 159 GLN A CA 1
ATOM 1333 C C . GLN A 1 159 ? -24.844 -3.030 17.243 1.00 95.62 159 GLN A C 1
ATOM 1335 O O . GLN A 1 159 ? -25.756 -2.582 16.562 1.00 95.62 159 GLN A O 1
ATOM 1340 N N . GLU A 1 160 ? -23.576 -2.990 16.838 1.00 94.88 160 GLU A N 1
ATOM 1341 C CA . GLU A 1 160 ? -23.197 -2.430 15.536 1.00 94.88 160 GLU A CA 1
ATOM 1342 C C . GLU A 1 160 ? -23.464 -3.417 14.389 1.00 94.88 160 GLU A C 1
ATOM 1344 O O . GLU A 1 160 ? -23.889 -3.012 13.308 1.00 94.88 160 GLU A O 1
ATOM 1349 N N . SER A 1 161 ? -23.282 -4.724 14.615 1.00 94.56 161 SER A N 1
ATOM 1350 C CA . SER A 1 161 ? -23.347 -5.755 13.565 1.00 94.56 161 SER A CA 1
ATOM 1351 C C . SER A 1 161 ? -24.684 -5.814 12.818 1.00 94.56 161 SER A C 1
ATOM 1353 O O . SER A 1 161 ? -24.702 -6.151 11.638 1.00 94.56 161 SER A O 1
ATOM 1355 N N . ILE A 1 162 ? -25.795 -5.418 13.451 1.00 94.38 162 ILE A N 1
ATOM 1356 C CA . ILE A 1 162 ? -27.122 -5.361 12.809 1.00 94.38 162 ILE A CA 1
ATOM 1357 C C . ILE A 1 162 ? -27.196 -4.333 11.668 1.00 94.38 162 ILE A C 1
ATOM 1359 O O . ILE A 1 162 ? -28.105 -4.390 10.841 1.00 94.38 162 ILE A O 1
ATOM 1363 N N . HIS A 1 163 ? -26.261 -3.380 11.630 1.00 94.38 163 HIS A N 1
ATOM 1364 C CA . HIS A 1 163 ? -26.181 -2.317 10.630 1.00 94.38 163 HIS A CA 1
ATOM 1365 C C . HIS A 1 163 ? -25.046 -2.528 9.619 1.00 94.38 163 HIS A C 1
ATOM 1367 O O . HIS A 1 163 ? -24.877 -1.714 8.710 1.00 94.38 163 HIS A O 1
ATOM 1373 N N . ILE A 1 164 ? -24.274 -3.606 9.764 1.00 95.69 164 ILE A N 1
ATOM 1374 C CA . ILE A 1 164 ? -23.065 -3.868 8.988 1.00 95.69 164 ILE A CA 1
ATOM 1375 C C . ILE A 1 164 ? -23.302 -5.027 8.020 1.00 95.69 164 ILE A C 1
ATOM 1377 O O . ILE A 1 164 ? -23.696 -6.122 8.411 1.00 95.69 164 ILE A O 1
ATOM 1381 N N . ASP A 1 165 ? -22.991 -4.808 6.744 1.00 94.25 165 ASP A N 1
ATOM 1382 C CA . ASP A 1 165 ? -22.846 -5.892 5.775 1.00 94.25 165 ASP A CA 1
ATOM 1383 C C . ASP A 1 165 ? -21.402 -6.401 5.809 1.00 94.25 165 ASP A C 1
ATOM 1385 O O . ASP A 1 165 ? -20.485 -5.769 5.272 1.00 94.25 165 ASP A O 1
ATOM 1389 N N . GLU A 1 166 ? -21.198 -7.568 6.424 1.00 91.75 166 GLU A N 1
ATOM 1390 C CA . GLU A 1 166 ? -19.881 -8.197 6.556 1.00 91.75 166 GLU A CA 1
ATOM 1391 C C . GLU A 1 166 ? -19.168 -8.368 5.205 1.00 91.75 166 GLU A C 1
ATOM 1393 O O . GLU A 1 166 ? -17.942 -8.299 5.161 1.00 91.75 166 GLU A O 1
ATOM 1398 N N . ASN A 1 167 ? -19.891 -8.506 4.084 1.00 90.62 167 ASN A N 1
ATOM 1399 C CA . ASN A 1 167 ? -19.284 -8.656 2.755 1.00 90.62 167 ASN A CA 1
ATOM 1400 C C . ASN A 1 167 ? -18.524 -7.407 2.292 1.00 90.62 167 ASN A C 1
ATOM 1402 O O . ASN A 1 167 ? -17.563 -7.511 1.515 1.00 90.62 167 ASN A O 1
ATOM 1406 N N . LYS A 1 168 ? -18.926 -6.231 2.784 1.00 92.81 168 LYS A N 1
ATOM 1407 C CA . LYS A 1 168 ? -18.260 -4.953 2.508 1.00 92.81 168 LYS A CA 1
ATOM 1408 C C . LYS A 1 168 ? -17.043 -4.733 3.398 1.00 92.81 168 LYS A C 1
ATOM 1410 O O . LYS A 1 168 ? -16.108 -4.047 2.986 1.00 92.81 168 LYS A O 1
ATOM 1415 N N . CYS A 1 169 ? -17.000 -5.361 4.572 1.00 94.81 169 CYS A N 1
ATOM 1416 C CA . CYS A 1 169 ? -15.889 -5.242 5.506 1.00 94.81 169 CYS A CA 1
ATOM 1417 C C . CYS A 1 169 ? -14.612 -5.838 4.900 1.00 94.81 169 CYS A C 1
ATOM 1419 O O . CYS A 1 169 ? -14.400 -7.049 4.832 1.00 94.81 169 CYS A O 1
ATOM 1421 N N . PHE A 1 170 ? -13.713 -4.974 4.436 1.00 94.75 170 PHE A N 1
ATOM 1422 C CA . PHE A 1 170 ? -12.421 -5.411 3.918 1.00 94.75 170 PHE A CA 1
ATOM 1423 C C . PHE A 1 170 ? -11.447 -5.813 5.025 1.00 94.75 170 PHE A C 1
ATOM 1425 O O . PHE A 1 170 ? -10.474 -6.501 4.730 1.00 94.75 170 PHE A O 1
ATOM 1432 N N . PHE A 1 171 ? -11.696 -5.371 6.261 1.00 94.94 171 PHE A N 1
ATOM 1433 C CA . PHE A 1 171 ? -10.822 -5.570 7.409 1.00 94.94 171 PHE A CA 1
ATOM 1434 C C . PHE A 1 171 ? -11.039 -6.905 8.128 1.00 94.94 171 PHE A C 1
ATOM 1436 O O . PHE A 1 171 ? -10.104 -7.364 8.782 1.00 94.94 171 PHE A O 1
ATOM 1443 N N . ILE A 1 172 ? -12.166 -7.589 7.915 1.00 94.44 172 ILE A N 1
ATOM 1444 C CA . ILE A 1 172 ? -12.424 -8.942 8.432 1.00 94.44 172 ILE A CA 1
ATOM 1445 C C . ILE A 1 172 ? -12.168 -10.012 7.365 1.00 94.44 172 ILE A C 1
ATOM 1447 O O . ILE A 1 172 ? -12.360 -9.804 6.165 1.00 94.44 172 ILE A O 1
ATOM 1451 N N . PHE A 1 173 ? -11.703 -11.178 7.799 1.00 90.75 173 PHE A N 1
ATOM 1452 C CA . PHE A 1 173 ? -11.509 -12.338 6.945 1.00 90.75 173 PHE A CA 1
ATOM 1453 C C . PHE A 1 173 ? -12.825 -13.100 6.782 1.00 90.75 173 PHE A C 1
ATOM 1455 O O . PHE A 1 173 ? -13.274 -13.796 7.692 1.00 90.75 173 PHE A O 1
ATOM 1462 N N . ILE A 1 174 ? -13.405 -13.005 5.588 1.00 86.94 174 ILE A N 1
ATOM 1463 C CA . ILE A 1 174 ? -14.595 -13.767 5.201 1.00 86.94 174 ILE A CA 1
ATOM 1464 C C . ILE A 1 174 ? -14.133 -15.101 4.614 1.00 86.94 174 ILE A C 1
ATOM 1466 O O . ILE A 1 174 ? -13.767 -15.189 3.438 1.00 86.94 174 ILE A O 1
ATOM 1470 N N . GLY A 1 175 ? -14.069 -16.107 5.481 1.00 79.88 175 GLY A N 1
ATOM 1471 C CA . GLY A 1 175 ? -13.667 -17.471 5.157 1.00 79.88 175 GLY A CA 1
ATOM 1472 C C . GLY A 1 175 ? -14.825 -18.464 5.197 1.00 79.88 175 GLY A C 1
ATOM 1473 O O . GLY A 1 175 ? -15.988 -18.121 4.973 1.00 79.88 175 GLY A O 1
ATOM 1474 N N . ASP A 1 176 ? -14.487 -19.715 5.500 1.00 76.94 176 ASP A N 1
ATOM 1475 C CA . ASP A 1 176 ? -15.469 -20.773 5.716 1.00 76.94 176 ASP A CA 1
ATOM 1476 C C . ASP A 1 176 ? -16.339 -20.515 6.964 1.00 76.94 176 ASP A C 1
ATOM 1478 O O . ASP A 1 176 ? -16.101 -19.609 7.764 1.00 76.94 176 ASP A O 1
ATOM 1482 N N . SER A 1 177 ? -17.394 -21.311 7.144 1.00 72.62 177 SER A N 1
ATOM 1483 C CA . SER A 1 177 ? -18.276 -21.189 8.313 1.00 72.62 177 SER A CA 1
ATOM 1484 C C . SER A 1 177 ? -17.555 -21.441 9.643 1.00 72.62 177 SER A C 1
ATOM 1486 O O . SER A 1 177 ? -18.027 -20.976 10.678 1.00 72.62 177 SER A O 1
ATOM 1488 N N . ARG A 1 178 ? -16.403 -22.129 9.625 1.00 76.00 178 ARG A N 1
ATOM 1489 C CA . ARG A 1 178 ? -15.588 -22.422 10.813 1.00 76.00 178 ARG A CA 1
ATOM 1490 C C . ARG A 1 178 ? -14.793 -21.214 11.291 1.00 76.00 178 ARG A C 1
ATOM 1492 O O . ARG A 1 178 ? -14.422 -21.171 12.457 1.00 76.00 178 ARG A O 1
ATOM 1499 N N . SER A 1 179 ? -14.556 -20.221 10.432 1.00 79.81 179 SER A N 1
ATOM 1500 C CA . SER A 1 179 ? -13.904 -18.974 10.837 1.00 79.81 179 SER A CA 1
ATOM 1501 C C . SER A 1 179 ? -14.837 -17.988 11.548 1.00 79.81 179 SER A C 1
ATOM 1503 O O . SER A 1 179 ? -14.405 -16.880 11.865 1.00 79.81 179 SER A O 1
ATOM 1505 N N . ARG A 1 180 ? -16.110 -18.348 11.765 1.00 88.81 180 ARG A N 1
ATOM 1506 C CA . ARG A 1 180 ? -17.069 -17.512 12.492 1.00 88.81 180 ARG A CA 1
ATOM 1507 C C . ARG A 1 180 ? -16.915 -17.683 13.997 1.00 88.81 180 ARG A C 1
ATOM 1509 O O . ARG A 1 180 ? -16.767 -18.793 14.502 1.00 88.81 180 ARG A O 1
ATOM 1516 N N . THR A 1 181 ? -17.021 -16.573 14.708 1.00 90.19 181 THR A N 1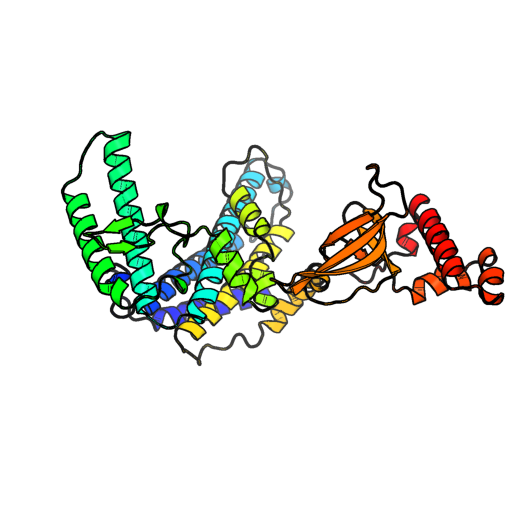
ATOM 1517 C CA . THR A 1 181 ? -17.069 -16.527 16.165 1.00 90.19 181 THR A CA 1
ATOM 1518 C C . THR A 1 181 ? -18.525 -16.442 16.601 1.00 90.19 181 THR A C 1
ATOM 1520 O O . THR A 1 181 ? -19.256 -15.569 16.132 1.00 90.19 181 THR A O 1
ATOM 1523 N N . ASN A 1 182 ? -18.951 -17.330 17.501 1.00 91.81 182 ASN A N 1
ATOM 1524 C CA . ASN A 1 182 ? -20.258 -17.211 18.138 1.00 91.81 182 ASN A CA 1
ATOM 1525 C C . ASN A 1 182 ? -20.167 -16.237 19.318 1.00 91.81 182 ASN A C 1
ATOM 1527 O O . ASN A 1 182 ? -19.475 -16.522 20.293 1.00 91.81 182 ASN A O 1
ATOM 1531 N N . ILE A 1 183 ? -20.873 -15.113 19.232 1.00 92.38 183 ILE A N 1
ATOM 1532 C CA . ILE A 1 183 ? -21.084 -14.193 20.347 1.00 92.38 183 ILE A CA 1
ATOM 1533 C C . ILE A 1 183 ? -22.564 -14.249 20.708 1.00 92.38 183 ILE A C 1
ATOM 1535 O O . ILE A 1 183 ? -23.414 -13.786 19.949 1.00 92.38 183 ILE A O 1
ATOM 1539 N N . LYS A 1 184 ? -22.874 -14.818 21.878 1.00 90.00 184 LYS A N 1
ATOM 1540 C CA . LYS A 1 184 ? -24.234 -14.866 22.450 1.00 90.00 184 LYS A CA 1
ATOM 1541 C C . LYS A 1 184 ? -25.302 -15.372 21.466 1.00 90.00 184 LYS A C 1
ATOM 1543 O O . LYS A 1 184 ? -26.408 -14.844 21.417 1.00 90.00 184 LYS A O 1
ATOM 1548 N N . GLY A 1 185 ? -24.971 -16.397 20.679 1.00 89.50 185 GLY A N 1
ATOM 1549 C CA . GLY A 1 185 ? -25.879 -16.994 19.696 1.00 89.50 185 GLY A CA 1
ATOM 1550 C C . GLY A 1 185 ? -25.765 -16.420 18.280 1.00 89.50 185 GLY A C 1
ATOM 1551 O O . GLY A 1 185 ? -26.225 -17.069 17.343 1.00 89.50 185 GLY A O 1
ATOM 1552 N N . THR A 1 186 ? -25.088 -15.287 18.087 1.00 91.81 186 THR A N 1
ATOM 1553 C CA . THR A 1 186 ? -24.857 -14.684 16.766 1.00 91.81 186 THR A CA 1
ATOM 1554 C C . THR A 1 186 ? -23.495 -15.103 16.217 1.00 91.81 186 THR A C 1
ATOM 1556 O O . THR A 1 186 ? -22.477 -14.958 16.889 1.00 91.81 186 THR A O 1
ATOM 1559 N N . ASN A 1 187 ? -23.455 -15.621 14.987 1.00 92.69 187 ASN A N 1
ATOM 1560 C CA . ASN A 1 187 ? -22.215 -16.053 14.334 1.00 92.69 187 ASN A CA 1
ATOM 1561 C C . ASN A 1 187 ? -21.670 -14.948 13.420 1.00 92.69 187 ASN A C 1
ATOM 1563 O O . ASN A 1 187 ? -22.257 -14.712 12.366 1.00 92.69 187 ASN A O 1
ATOM 1567 N N . LEU A 1 188 ? -20.541 -14.341 13.796 1.00 93.50 188 LEU A N 1
ATOM 1568 C CA . LEU A 1 188 ? -19.929 -13.194 13.109 1.00 93.50 188 LEU A CA 1
ATOM 1569 C C . LEU A 1 188 ? -18.508 -13.503 12.618 1.00 93.50 188 LEU A C 1
ATOM 1571 O O . LEU A 1 188 ? -17.781 -14.288 13.236 1.00 93.50 188 LEU A O 1
ATOM 1575 N N . TYR A 1 189 ? -18.071 -12.856 11.538 1.00 93.44 189 TYR A N 1
ATOM 1576 C CA . TYR A 1 189 ? -16.664 -12.854 11.128 1.00 93.44 189 TYR A CA 1
ATOM 1577 C C . TYR A 1 189 ? -15.904 -11.755 11.876 1.00 93.44 189 TYR A C 1
ATOM 1579 O O . TYR A 1 189 ? -16.050 -10.573 11.586 1.00 93.44 189 TYR A O 1
ATOM 1587 N N . LEU A 1 190 ? -15.048 -12.153 12.820 1.00 93.25 190 LEU A N 1
ATOM 1588 C CA . LEU A 1 190 ? -14.264 -11.213 13.640 1.00 93.25 190 LEU A CA 1
ATOM 1589 C C . LEU A 1 190 ? -12.755 -11.363 13.467 1.00 93.25 190 LEU A C 1
ATOM 1591 O O . LEU A 1 190 ? -11.990 -10.549 13.972 1.00 93.25 190 LEU A O 1
ATOM 1595 N N . LYS A 1 191 ? -12.305 -12.394 12.747 1.00 91.12 191 LYS A N 1
ATOM 1596 C CA . LYS A 1 191 ? -10.884 -12.582 12.462 1.00 91.12 191 LYS A CA 1
ATOM 1597 C C . LYS A 1 191 ? -10.402 -11.475 11.531 1.00 91.12 191 LYS A C 1
ATOM 1599 O O . LYS A 1 191 ? -10.985 -11.283 10.465 1.00 91.12 191 LYS A O 1
ATOM 1604 N N . GLU A 1 192 ? -9.313 -10.803 11.884 1.00 92.12 192 GLU A N 1
ATOM 1605 C CA . GLU A 1 192 ? -8.712 -9.801 11.007 1.00 92.12 192 GLU A CA 1
ATOM 1606 C C . GLU A 1 192 ? -8.230 -10.413 9.688 1.00 92.12 192 GLU A C 1
ATOM 1608 O O . GLU A 1 192 ? -7.683 -11.519 9.613 1.00 92.12 192 GLU A O 1
ATOM 1613 N N . SER A 1 193 ? -8.437 -9.665 8.613 1.00 93.88 193 SER A N 1
ATOM 1614 C CA . SER A 1 193 ? -7.907 -10.005 7.298 1.00 93.88 193 SER A CA 1
ATOM 1615 C C . SER A 1 193 ? -6.418 -9.681 7.192 1.00 93.88 193 SER A C 1
ATOM 1617 O O . SER A 1 193 ? -5.933 -8.661 7.683 1.00 93.88 193 SER A O 1
ATOM 1619 N N . SER A 1 194 ? -5.683 -10.529 6.471 1.00 93.25 194 SER A N 1
ATOM 1620 C CA . SER A 1 194 ? -4.267 -10.284 6.197 1.00 93.25 194 SER A CA 1
ATOM 1621 C C . SER A 1 194 ? -4.066 -9.086 5.267 1.00 93.25 194 SER A C 1
ATOM 1623 O O . SER A 1 194 ? -4.900 -8.807 4.399 1.00 93.25 194 SER A O 1
ATOM 1625 N N . TYR A 1 195 ? -2.903 -8.433 5.351 1.00 94.19 195 TYR A N 1
ATOM 1626 C CA . TYR A 1 195 ? -2.537 -7.375 4.402 1.00 94.19 195 TYR A CA 1
ATOM 1627 C C . TYR A 1 195 ? -2.644 -7.852 2.945 1.00 94.19 195 TYR A C 1
ATOM 1629 O O . TYR A 1 195 ? -3.208 -7.159 2.103 1.00 94.19 195 TYR A O 1
ATOM 1637 N N . ARG A 1 196 ? -2.216 -9.090 2.646 1.00 94.44 196 ARG A N 1
ATOM 1638 C CA . ARG A 1 196 ? -2.342 -9.677 1.300 1.00 94.44 196 ARG A CA 1
ATOM 1639 C C . ARG A 1 196 ? -3.790 -9.713 0.807 1.00 94.44 196 ARG A C 1
ATOM 1641 O O . ARG A 1 196 ? -4.026 -9.544 -0.388 1.00 94.44 196 ARG A O 1
ATOM 1648 N N . TYR A 1 197 ? -4.753 -9.962 1.694 1.00 93.50 197 TYR A N 1
ATOM 1649 C CA . TYR A 1 197 ? -6.173 -9.928 1.353 1.00 93.50 197 TYR A CA 1
ATOM 1650 C C . TYR A 1 197 ? -6.634 -8.499 1.034 1.00 93.50 197 TYR A C 1
ATOM 1652 O O . TYR A 1 197 ? -7.212 -8.278 -0.034 1.00 93.50 197 TYR A O 1
ATOM 1660 N N . LYS A 1 198 ? -6.311 -7.531 1.902 1.00 95.50 198 LYS A N 1
ATOM 1661 C CA . LYS A 1 198 ? -6.660 -6.111 1.721 1.00 95.50 198 LYS A CA 1
ATOM 1662 C C . LYS A 1 198 ? -6.036 -5.535 0.443 1.00 95.50 198 LYS A C 1
ATOM 1664 O O . LYS A 1 198 ? -6.748 -4.987 -0.395 1.00 95.50 198 LYS A O 1
ATOM 1669 N N . LEU A 1 199 ? -4.744 -5.784 0.211 1.00 96.12 199 LEU A N 1
ATOM 1670 C CA . LEU A 1 199 ? -4.017 -5.371 -0.994 1.00 96.12 199 LEU A CA 1
ATOM 1671 C C . LEU A 1 199 ? -4.676 -5.907 -2.273 1.00 96.12 199 LEU A C 1
ATOM 1673 O O . LEU A 1 199 ? -4.870 -5.168 -3.234 1.00 96.12 199 LEU A O 1
ATOM 1677 N N . LYS A 1 200 ? -5.078 -7.186 -2.293 1.00 94.38 200 LYS A N 1
ATOM 1678 C CA . LYS A 1 200 ? -5.777 -7.774 -3.448 1.00 94.38 200 LYS A CA 1
ATOM 1679 C C . LYS A 1 200 ? -7.118 -7.100 -3.739 1.00 94.38 200 LYS A C 1
ATOM 1681 O O . LYS A 1 200 ? -7.526 -7.133 -4.900 1.00 94.38 200 LYS A O 1
ATOM 1686 N N . LYS A 1 201 ? -7.825 -6.586 -2.724 1.00 93.69 201 LYS A N 1
ATOM 1687 C CA . LYS A 1 201 ? -9.053 -5.800 -2.912 1.00 93.69 201 LYS A CA 1
ATOM 1688 C C . LYS A 1 201 ? -8.709 -4.414 -3.462 1.00 93.69 201 LYS A C 1
ATOM 1690 O O . LYS A 1 201 ? -9.232 -4.074 -4.516 1.00 93.69 201 LYS A O 1
ATOM 1695 N N . ALA A 1 202 ? -7.774 -3.697 -2.833 1.00 95.19 202 ALA A N 1
ATOM 1696 C CA . ALA A 1 202 ? -7.371 -2.352 -3.252 1.00 95.19 202 ALA A CA 1
ATOM 1697 C C . ALA A 1 202 ? -6.874 -2.317 -4.708 1.00 95.19 202 ALA A C 1
ATOM 1699 O O . ALA A 1 202 ? -7.414 -1.580 -5.525 1.00 95.19 202 ALA A O 1
ATOM 1700 N N . LEU A 1 203 ? -5.955 -3.213 -5.092 1.00 94.31 203 LEU A N 1
ATOM 1701 C CA . LEU A 1 203 ? -5.396 -3.261 -6.454 1.00 94.31 203 LEU A CA 1
ATOM 1702 C C . LEU A 1 203 ? -6.440 -3.462 -7.567 1.00 94.31 203 LEU A C 1
ATOM 1704 O O . LEU A 1 203 ? -6.149 -3.170 -8.726 1.00 94.31 203 LEU A O 1
ATOM 1708 N N . LYS A 1 204 ? -7.631 -3.996 -7.263 1.00 92.12 204 LYS A N 1
ATOM 1709 C CA . LYS A 1 204 ? -8.699 -4.157 -8.264 1.00 92.12 204 LYS A CA 1
ATOM 1710 C C . LYS A 1 204 ? -9.388 -2.836 -8.596 1.00 92.12 204 LYS A C 1
ATOM 1712 O O . LYS A 1 204 ? -9.811 -2.671 -9.734 1.00 92.12 204 LYS A O 1
ATOM 1717 N N . SER A 1 205 ? -9.518 -1.943 -7.618 1.00 88.38 205 SER A N 1
ATOM 1718 C CA . SER A 1 205 ? -10.208 -0.653 -7.743 1.00 88.38 205 SER A CA 1
ATOM 1719 C C . SER A 1 205 ? -9.256 0.534 -7.908 1.00 88.38 205 SER A C 1
ATOM 1721 O O . SER A 1 205 ? -9.709 1.628 -8.217 1.00 88.38 205 SER A O 1
ATOM 1723 N N . SER A 1 206 ? -7.953 0.334 -7.702 1.00 90.62 206 SER A N 1
ATOM 1724 C CA . SER A 1 206 ? -6.921 1.364 -7.845 1.00 90.62 206 SER A CA 1
ATOM 1725 C C . SER A 1 206 ? -6.624 1.736 -9.298 1.00 90.62 206 SER A C 1
ATOM 1727 O O . SER A 1 206 ? -6.565 0.871 -10.182 1.00 90.62 206 SER A O 1
ATOM 1729 N N . ASP A 1 207 ? -6.331 3.018 -9.514 1.00 86.25 207 ASP A N 1
ATOM 1730 C CA . ASP A 1 207 ? -5.730 3.506 -10.753 1.00 86.25 207 ASP A CA 1
ATOM 1731 C C . ASP A 1 207 ? -4.248 3.082 -10.877 1.00 86.25 207 ASP A C 1
ATOM 1733 O O . ASP A 1 207 ? -3.697 2.358 -10.041 1.00 86.25 207 ASP A O 1
ATOM 1737 N N . ASN A 1 208 ? -3.586 3.489 -11.963 1.00 84.00 208 ASN A N 1
ATOM 1738 C CA . ASN A 1 208 ? -2.195 3.103 -12.215 1.00 84.00 208 ASN A CA 1
ATOM 1739 C C . ASN A 1 208 ? -1.195 3.741 -11.239 1.00 84.00 208 ASN A C 1
ATOM 1741 O O . ASN A 1 208 ? -0.168 3.122 -10.959 1.00 84.00 208 ASN A O 1
ATOM 1745 N N . LEU A 1 209 ? -1.479 4.942 -10.729 1.00 83.25 209 LEU A N 1
ATOM 1746 C CA . LEU A 1 209 ? -0.624 5.613 -9.753 1.00 83.25 209 LEU A CA 1
ATOM 1747 C C . LEU A 1 209 ? -0.704 4.891 -8.409 1.00 83.25 209 LEU A C 1
ATOM 1749 O O . LEU A 1 209 ? 0.318 4.515 -7.842 1.00 83.25 209 LEU A O 1
ATOM 1753 N N . ASP A 1 210 ? -1.913 4.610 -7.939 1.00 88.25 210 ASP A N 1
ATOM 1754 C CA . ASP A 1 210 ? -2.142 3.880 -6.699 1.00 88.25 210 ASP A CA 1
ATOM 1755 C C . ASP A 1 210 ? -1.531 2.469 -6.782 1.00 88.25 210 ASP A C 1
ATOM 1757 O O . ASP A 1 210 ? -0.854 2.020 -5.855 1.00 88.25 210 ASP A O 1
ATOM 1761 N N . LYS A 1 211 ? -1.655 1.785 -7.929 1.00 88.81 211 LYS A N 1
ATOM 1762 C CA . LYS A 1 211 ? -0.988 0.490 -8.172 1.00 88.81 211 LYS A CA 1
ATOM 1763 C C . LYS A 1 211 ? 0.537 0.587 -8.129 1.00 88.81 211 LYS A C 1
ATOM 1765 O O . LYS A 1 211 ? 1.173 -0.298 -7.549 1.00 88.81 211 LYS A O 1
ATOM 1770 N N . LEU A 1 212 ? 1.115 1.642 -8.710 1.00 86.06 212 LEU A N 1
ATOM 1771 C CA . LEU A 1 212 ? 2.548 1.911 -8.611 1.00 86.06 212 LEU A CA 1
ATOM 1772 C C . LEU A 1 212 ? 2.964 2.083 -7.155 1.00 86.06 212 LEU A C 1
ATOM 1774 O O . LEU A 1 212 ? 3.945 1.472 -6.738 1.00 86.06 212 LEU A O 1
ATOM 1778 N N . LEU A 1 213 ? 2.256 2.918 -6.395 1.00 88.88 213 LEU A N 1
ATOM 1779 C CA . LEU A 1 213 ? 2.609 3.215 -5.009 1.00 88.88 213 LEU A CA 1
ATOM 1780 C C . LEU A 1 213 ? 2.546 1.945 -4.147 1.00 88.88 213 LEU A C 1
ATOM 1782 O O . LEU A 1 213 ? 3.476 1.656 -3.393 1.00 88.88 213 LEU A O 1
ATOM 1786 N N . LEU A 1 214 ? 1.529 1.109 -4.366 1.00 90.75 214 LEU A N 1
ATOM 1787 C CA . LEU A 1 214 ? 1.365 -0.189 -3.708 1.00 90.75 214 LEU A CA 1
ATOM 1788 C C . LEU A 1 214 ? 2.366 -1.269 -4.165 1.00 90.75 214 LEU A C 1
ATOM 1790 O O . LEU A 1 214 ? 2.556 -2.257 -3.461 1.00 90.75 214 LEU A O 1
ATOM 1794 N N . GLY A 1 215 ? 3.022 -1.097 -5.318 1.00 86.56 215 GLY A N 1
ATOM 1795 C CA . GLY A 1 215 ? 4.028 -2.030 -5.840 1.00 86.56 215 GLY A CA 1
ATOM 1796 C C . GLY A 1 215 ? 3.489 -3.182 -6.691 1.00 86.56 215 GLY A C 1
ATOM 1797 O O . GLY A 1 215 ? 4.198 -4.169 -6.848 1.00 86.56 215 GLY A O 1
ATOM 1798 N N . PHE A 1 216 ? 2.275 -3.066 -7.249 1.00 86.38 216 PHE A N 1
ATOM 1799 C CA . PHE A 1 216 ? 1.575 -4.024 -8.137 1.00 86.38 216 PHE A CA 1
ATOM 1800 C C . PHE A 1 216 ? 1.306 -5.442 -7.592 1.00 86.38 216 PHE A C 1
ATOM 1802 O O . PHE A 1 216 ? 0.285 -6.044 -7.945 1.00 86.38 216 PHE A O 1
ATOM 1809 N N . THR A 1 217 ? 2.178 -5.982 -6.744 1.00 88.56 217 THR A N 1
ATOM 1810 C CA . THR A 1 217 ? 2.114 -7.311 -6.131 1.00 88.56 217 THR A CA 1
ATOM 1811 C C . THR A 1 217 ? 2.419 -7.220 -4.629 1.00 88.56 217 THR A C 1
ATOM 1813 O O . THR A 1 217 ? 2.745 -6.165 -4.093 1.00 88.56 217 THR A O 1
ATOM 1816 N N . TYR A 1 218 ? 2.306 -8.348 -3.920 1.00 91.38 218 TYR A N 1
ATOM 1817 C CA . TYR A 1 218 ? 2.652 -8.432 -2.494 1.00 91.38 218 TYR A CA 1
ATOM 1818 C C . TYR A 1 218 ? 4.166 -8.324 -2.231 1.00 91.38 218 TYR A C 1
ATOM 1820 O O . TYR A 1 218 ? 4.583 -8.133 -1.091 1.00 91.38 218 TYR A O 1
ATOM 1828 N N . GLU A 1 219 ? 4.992 -8.461 -3.267 1.00 89.44 219 GLU A N 1
ATOM 1829 C CA . GLU A 1 219 ? 6.444 -8.540 -3.146 1.00 89.44 219 GLU A CA 1
ATOM 1830 C C . GLU A 1 219 ? 7.044 -7.294 -2.498 1.00 89.44 219 GLU A C 1
ATOM 1832 O O . GLU A 1 219 ? 7.839 -7.433 -1.576 1.00 89.44 219 GLU A O 1
ATOM 1837 N N . ARG A 1 220 ? 6.608 -6.085 -2.879 1.00 87.06 220 ARG A N 1
ATOM 1838 C CA . ARG A 1 220 ? 7.125 -4.843 -2.279 1.00 87.06 220 ARG A CA 1
ATOM 1839 C C . ARG A 1 220 ? 6.893 -4.791 -0.768 1.00 87.06 220 ARG A C 1
ATOM 1841 O O . ARG A 1 220 ? 7.797 -4.423 -0.022 1.00 87.06 220 ARG A O 1
ATOM 1848 N N . TYR A 1 221 ? 5.705 -5.189 -0.317 1.00 90.81 221 TYR A N 1
ATOM 1849 C CA . TYR A 1 221 ? 5.404 -5.279 1.111 1.00 90.81 221 TYR A CA 1
ATOM 1850 C C . TYR A 1 221 ? 6.272 -6.328 1.805 1.00 90.81 221 TYR A C 1
ATOM 1852 O O . TYR A 1 221 ? 6.836 -6.063 2.864 1.00 90.81 221 TYR A O 1
ATOM 1860 N N . SER A 1 222 ? 6.423 -7.503 1.187 1.00 89.94 222 SER A N 1
ATOM 1861 C CA . SER A 1 222 ? 7.279 -8.574 1.702 1.00 89.94 222 SER A CA 1
ATOM 1862 C C . SER A 1 222 ? 8.743 -8.139 1.801 1.00 89.94 222 SER A C 1
ATOM 1864 O O . SER A 1 222 ? 9.396 -8.422 2.801 1.00 89.94 222 SER A O 1
ATOM 1866 N N . TYR A 1 223 ? 9.243 -7.419 0.797 1.00 88.25 223 TYR A N 1
ATOM 1867 C CA . TYR A 1 223 ? 10.595 -6.875 0.760 1.00 88.25 223 TYR A CA 1
ATOM 1868 C C . TYR A 1 223 ? 10.805 -5.864 1.887 1.00 88.25 223 TYR A C 1
ATOM 1870 O O . TYR A 1 223 ? 11.697 -6.062 2.708 1.00 88.25 223 TYR A O 1
ATOM 1878 N N . ALA A 1 224 ? 9.942 -4.849 2.003 1.00 88.31 224 ALA A N 1
ATOM 1879 C CA . ALA A 1 224 ? 10.017 -3.869 3.088 1.00 88.31 224 ALA A CA 1
ATOM 1880 C C . ALA A 1 224 ? 9.948 -4.544 4.469 1.00 88.31 224 ALA A C 1
ATOM 1882 O O . ALA A 1 224 ? 10.744 -4.245 5.356 1.00 88.31 224 ALA A O 1
ATOM 1883 N N . SER A 1 225 ? 9.057 -5.529 4.636 1.00 88.25 225 SER A N 1
ATOM 1884 C CA . SER A 1 225 ? 8.965 -6.305 5.874 1.00 88.25 225 SER A CA 1
ATOM 1885 C C . SER A 1 225 ? 10.230 -7.119 6.155 1.00 88.25 225 SER A C 1
ATOM 1887 O O . SER A 1 225 ? 10.614 -7.254 7.308 1.00 88.25 225 SER A O 1
ATOM 1889 N N . SER A 1 226 ? 10.898 -7.663 5.138 1.00 88.81 226 SER A N 1
ATOM 1890 C CA . SER A 1 226 ? 12.142 -8.421 5.333 1.00 88.81 226 SER A CA 1
ATOM 1891 C C . SER A 1 226 ? 13.291 -7.545 5.841 1.00 88.81 226 SER A C 1
ATOM 1893 O O . SER A 1 226 ? 14.131 -8.022 6.596 1.00 88.81 226 SER A O 1
ATOM 1895 N N . LYS A 1 227 ? 13.303 -6.256 5.476 1.00 87.06 227 LYS A N 1
ATOM 1896 C CA . LYS A 1 227 ? 14.364 -5.314 5.855 1.00 87.06 227 LYS A CA 1
ATOM 1897 C C . LYS A 1 227 ? 14.273 -4.849 7.306 1.00 87.06 227 LYS A C 1
ATOM 1899 O O . LYS A 1 227 ? 15.291 -4.497 7.877 1.00 87.06 227 LYS A O 1
ATOM 1904 N N . ILE A 1 228 ? 13.085 -4.861 7.910 1.00 87.69 228 ILE A N 1
ATOM 1905 C CA . ILE A 1 228 ? 12.901 -4.421 9.305 1.00 87.69 228 ILE A CA 1
ATOM 1906 C C . ILE A 1 228 ? 13.198 -5.511 10.339 1.00 87.69 228 ILE A C 1
ATOM 1908 O O . ILE A 1 228 ? 13.352 -5.213 11.521 1.00 87.69 228 ILE A O 1
ATOM 1912 N N . HIS A 1 229 ? 13.229 -6.775 9.919 1.00 85.50 229 HIS A N 1
ATOM 1913 C CA . HIS A 1 229 ? 13.519 -7.898 10.801 1.00 85.50 229 HIS A CA 1
ATOM 1914 C C . HIS A 1 229 ? 15.017 -8.195 10.837 1.00 85.50 229 HIS A C 1
ATOM 1916 O O . HIS A 1 229 ? 15.788 -7.716 10.005 1.00 85.50 229 HIS A O 1
ATOM 1922 N N . PHE A 1 230 ? 15.428 -9.001 11.818 1.00 82.06 230 PHE A N 1
ATOM 1923 C CA . PHE A 1 230 ? 16.802 -9.478 11.895 1.00 82.06 230 PHE A CA 1
ATOM 1924 C C . PHE A 1 230 ? 17.193 -10.158 10.578 1.00 82.06 230 PHE A C 1
ATOM 1926 O O . PHE A 1 230 ? 16.535 -11.102 10.137 1.00 82.06 230 PHE A O 1
ATOM 1933 N N . ASN A 1 231 ? 18.269 -9.670 9.968 1.00 72.81 231 ASN A N 1
ATOM 1934 C CA . ASN A 1 231 ? 18.829 -10.218 8.745 1.00 72.81 231 ASN A CA 1
ATOM 1935 C C . ASN A 1 231 ? 20.241 -10.721 9.044 1.00 72.81 231 ASN A C 1
ATOM 1937 O O . ASN A 1 231 ? 21.024 -10.032 9.696 1.00 72.81 231 ASN A O 1
ATOM 1941 N N . SER A 1 232 ? 20.567 -11.918 8.561 1.00 73.94 232 SER A N 1
ATOM 1942 C CA . SER A 1 232 ? 21.893 -12.515 8.735 1.00 73.94 232 SER A CA 1
ATOM 1943 C C . SER A 1 232 ? 22.976 -11.808 7.918 1.00 73.94 232 SER A C 1
ATOM 1945 O O . SER A 1 232 ? 24.159 -12.025 8.164 1.00 73.94 232 SER A O 1
ATOM 1947 N N . ASN A 1 233 ? 22.580 -10.980 6.948 1.00 72.44 233 ASN A N 1
ATOM 1948 C CA . ASN A 1 233 ? 23.484 -10.296 6.034 1.00 72.44 233 ASN A CA 1
ATOM 1949 C C . ASN A 1 233 ? 23.460 -8.780 6.268 1.00 72.44 233 ASN A C 1
ATOM 1951 O O . ASN A 1 233 ? 22.391 -8.184 6.431 1.00 72.44 233 ASN A O 1
ATOM 1955 N N . ILE A 1 234 ? 24.639 -8.154 6.224 1.00 66.75 234 ILE A N 1
ATOM 1956 C CA . ILE A 1 234 ? 24.768 -6.693 6.167 1.00 66.75 234 ILE A CA 1
ATOM 1957 C C . ILE A 1 234 ? 24.345 -6.251 4.763 1.00 66.75 234 ILE A C 1
ATOM 1959 O O . ILE A 1 234 ? 24.940 -6.661 3.767 1.00 66.75 234 ILE A O 1
ATOM 1963 N N . ASP A 1 235 ? 23.289 -5.444 4.685 1.00 68.25 235 ASP A N 1
ATOM 1964 C CA . ASP A 1 235 ? 22.774 -4.912 3.424 1.00 68.25 235 ASP A CA 1
ATOM 1965 C C . ASP A 1 235 ? 23.485 -3.598 3.091 1.00 68.25 235 ASP A C 1
ATOM 1967 O O . ASP A 1 235 ? 23.226 -2.564 3.709 1.00 68.25 235 ASP A O 1
ATOM 1971 N N . HIS A 1 236 ? 24.394 -3.634 2.119 1.00 67.62 236 HIS A N 1
ATOM 1972 C CA . HIS A 1 236 ? 25.046 -2.429 1.622 1.00 67.62 236 HIS A CA 1
ATOM 1973 C C . HIS A 1 236 ? 24.112 -1.710 0.647 1.00 67.62 236 HIS A C 1
ATOM 1975 O O . HIS A 1 236 ? 24.072 -2.026 -0.541 1.00 67.62 236 HIS A O 1
ATOM 1981 N N . GLN A 1 237 ? 23.358 -0.726 1.142 1.00 71.62 237 GLN A N 1
ATOM 1982 C CA . GLN A 1 237 ? 22.583 0.153 0.271 1.00 71.62 237 GLN A CA 1
ATOM 1983 C C . GLN A 1 237 ? 23.360 1.404 -0.118 1.00 71.62 237 GLN A C 1
ATOM 1985 O O . GLN A 1 237 ? 23.901 2.121 0.724 1.00 71.62 237 GLN A O 1
ATOM 1990 N N . HIS A 1 238 ? 23.356 1.697 -1.417 1.00 74.00 238 HIS A N 1
ATOM 1991 C CA . HIS A 1 238 ? 23.853 2.962 -1.935 1.00 74.00 238 HIS A CA 1
ATOM 1992 C C . HIS A 1 238 ? 22.962 4.121 -1.473 1.00 74.00 238 HIS A C 1
ATOM 1994 O O . HIS A 1 238 ? 21.733 4.042 -1.520 1.00 74.00 238 HIS A O 1
ATOM 2000 N N . SER A 1 239 ? 23.589 5.234 -1.098 1.00 74.38 239 SER A N 1
ATOM 2001 C CA . SER A 1 239 ? 22.921 6.465 -0.659 1.00 74.38 239 SER A CA 1
ATOM 2002 C C . SER A 1 239 ? 21.879 6.988 -1.650 1.00 74.38 239 SER A C 1
ATOM 2004 O O . SER A 1 239 ? 20.827 7.481 -1.248 1.00 74.38 239 SER A O 1
ATOM 2006 N N . GLU A 1 240 ? 22.131 6.831 -2.949 1.00 78.19 240 GLU A N 1
ATOM 2007 C CA . GLU A 1 240 ? 21.194 7.211 -4.008 1.00 78.19 240 GLU A CA 1
ATOM 2008 C C . GLU A 1 240 ? 19.882 6.411 -3.945 1.00 78.19 240 GLU A C 1
ATOM 2010 O O . GLU A 1 240 ? 18.801 6.970 -4.137 1.00 78.19 240 GLU A O 1
ATOM 2015 N N . VAL A 1 241 ? 19.954 5.117 -3.614 1.00 81.25 241 VAL A N 1
ATOM 2016 C CA . VAL A 1 241 ? 18.772 4.254 -3.454 1.00 81.25 241 VAL A CA 1
ATOM 2017 C C . VAL A 1 241 ? 17.939 4.713 -2.260 1.00 81.25 241 VAL A C 1
ATOM 2019 O O . VAL A 1 241 ? 16.713 4.792 -2.364 1.00 81.25 241 VAL A O 1
ATOM 2022 N N . LEU A 1 242 ? 18.589 5.088 -1.156 1.00 83.44 242 LEU A N 1
ATOM 2023 C CA . LEU A 1 242 ? 17.914 5.624 0.029 1.00 83.44 242 LEU A CA 1
ATOM 2024 C C . LEU A 1 242 ? 17.221 6.954 -0.279 1.00 83.44 242 LEU A C 1
ATOM 2026 O O . LEU A 1 242 ? 16.030 7.105 -0.002 1.00 83.44 242 L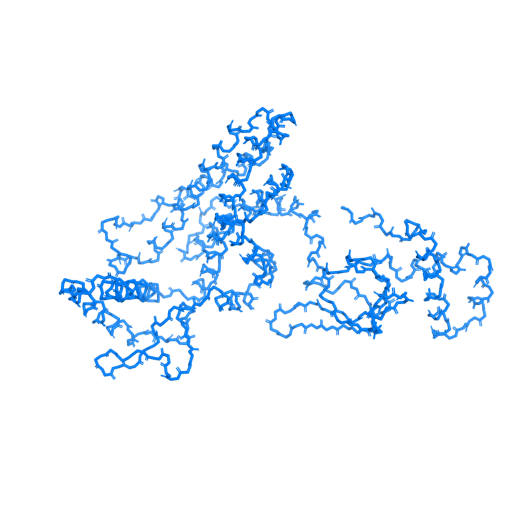EU A O 1
ATOM 2030 N N . ALA A 1 243 ? 17.925 7.883 -0.930 1.00 83.00 243 ALA A N 1
ATOM 2031 C CA . ALA A 1 243 ? 17.361 9.170 -1.333 1.00 83.00 243 ALA A CA 1
ATOM 2032 C C . ALA A 1 243 ? 16.153 8.988 -2.270 1.00 83.00 243 ALA A C 1
ATOM 2034 O O . ALA A 1 243 ? 15.110 9.618 -2.089 1.00 83.00 243 ALA A O 1
ATOM 2035 N N . ASN A 1 244 ? 16.247 8.078 -3.244 1.00 83.44 244 ASN A N 1
ATOM 2036 C CA . ASN A 1 244 ? 15.137 7.759 -4.143 1.00 83.44 244 ASN A CA 1
ATOM 2037 C C . ASN A 1 244 ? 13.961 7.095 -3.418 1.00 83.44 244 ASN A C 1
ATOM 2039 O O . ASN A 1 244 ? 12.808 7.387 -3.736 1.00 83.44 244 ASN A O 1
ATOM 2043 N N . THR A 1 245 ? 14.228 6.256 -2.416 1.00 87.19 245 THR A N 1
ATOM 2044 C CA . THR A 1 245 ? 13.181 5.637 -1.592 1.00 87.19 245 THR A CA 1
ATOM 2045 C C . THR A 1 245 ? 12.428 6.688 -0.779 1.00 87.19 245 THR A C 1
ATOM 2047 O O . THR A 1 245 ? 11.201 6.655 -0.724 1.00 87.19 245 THR A O 1
ATOM 2050 N N . ILE A 1 246 ? 13.125 7.680 -0.222 1.00 89.19 246 ILE A N 1
ATOM 2051 C CA . ILE A 1 246 ? 12.483 8.791 0.493 1.00 89.19 246 ILE A CA 1
ATOM 2052 C C . ILE A 1 246 ? 11.652 9.653 -0.448 1.00 89.19 246 ILE A C 1
ATOM 2054 O O . ILE A 1 246 ? 10.510 9.964 -0.121 1.00 89.19 246 ILE A O 1
ATOM 2058 N N . ARG A 1 247 ? 12.158 9.986 -1.642 1.00 86.81 247 ARG A N 1
ATOM 2059 C CA . ARG A 1 247 ? 11.360 10.699 -2.657 1.00 86.81 247 ARG A CA 1
ATOM 2060 C C . ARG A 1 247 ? 10.096 9.921 -3.015 1.00 86.81 247 ARG A C 1
ATOM 2062 O O . ARG A 1 247 ? 9.013 10.494 -3.079 1.00 86.81 247 ARG A O 1
ATOM 2069 N N . PHE A 1 248 ? 10.216 8.608 -3.198 1.00 87.19 248 PHE A N 1
ATOM 2070 C CA . PHE A 1 248 ? 9.069 7.738 -3.435 1.00 87.19 248 PHE A CA 1
ATOM 2071 C C . PHE A 1 248 ? 8.070 7.771 -2.265 1.00 87.19 248 PHE A C 1
ATOM 2073 O O . PHE A 1 248 ? 6.866 7.898 -2.486 1.00 87.19 248 PHE A O 1
ATOM 2080 N N . MET A 1 249 ? 8.554 7.735 -1.021 1.00 90.56 249 MET A N 1
ATOM 2081 C CA . MET A 1 249 ? 7.710 7.879 0.166 1.00 90.56 249 MET A CA 1
ATOM 2082 C C . MET A 1 249 ? 7.033 9.246 0.238 1.00 90.56 249 MET A C 1
ATOM 2084 O O . MET A 1 249 ? 5.854 9.287 0.565 1.00 90.56 249 MET A O 1
ATOM 2088 N N . MET A 1 250 ? 7.713 10.339 -0.122 1.00 90.00 250 MET A N 1
ATOM 2089 C CA . MET A 1 250 ? 7.111 11.676 -0.197 1.00 90.00 250 MET A CA 1
ATOM 2090 C C . MET A 1 250 ? 5.920 11.705 -1.168 1.00 90.00 250 MET A C 1
ATOM 2092 O O . MET A 1 250 ? 4.880 12.282 -0.851 1.00 90.00 250 MET A O 1
ATOM 2096 N N . VAL A 1 251 ? 6.019 11.031 -2.321 1.00 87.75 251 VAL A N 1
ATOM 2097 C CA . VAL A 1 251 ? 4.879 10.880 -3.248 1.00 87.75 251 VAL A CA 1
ATOM 2098 C C . VAL A 1 251 ? 3.768 10.019 -2.639 1.00 87.75 251 VAL A C 1
ATOM 2100 O O . VAL A 1 251 ? 2.591 10.357 -2.765 1.00 87.75 251 VAL A O 1
ATOM 2103 N N . MET A 1 252 ? 4.119 8.936 -1.942 1.00 91.44 252 MET A N 1
ATOM 2104 C CA . MET A 1 252 ? 3.141 8.086 -1.260 1.00 91.44 252 MET A CA 1
ATOM 2105 C C . MET A 1 252 ? 2.367 8.848 -0.178 1.00 91.44 252 MET A C 1
ATOM 2107 O O . MET A 1 252 ? 1.140 8.794 -0.168 1.00 91.44 252 MET A O 1
ATOM 2111 N N . ILE A 1 253 ? 3.050 9.583 0.706 1.00 93.00 253 ILE A N 1
ATOM 2112 C CA . ILE A 1 253 ? 2.381 10.342 1.773 1.00 93.00 253 ILE A CA 1
ATOM 2113 C C . ILE A 1 253 ? 1.559 11.498 1.222 1.00 93.00 253 ILE A C 1
ATOM 2115 O O . ILE A 1 253 ? 0.493 11.777 1.752 1.00 93.00 253 ILE A O 1
ATOM 2119 N N . ASN A 1 254 ? 1.990 12.111 0.119 1.00 89.62 254 ASN A N 1
ATOM 2120 C CA . ASN A 1 254 ? 1.175 13.091 -0.583 1.00 89.62 254 ASN A CA 1
ATOM 2121 C C . ASN A 1 254 ? -0.176 12.488 -0.998 1.00 89.62 254 ASN A C 1
ATOM 2123 O O . ASN A 1 254 ? -1.234 13.014 -0.665 1.00 89.62 254 ASN A O 1
ATOM 2127 N N . ARG A 1 255 ? -0.144 11.320 -1.655 1.00 90.12 255 ARG A N 1
ATOM 2128 C CA . ARG A 1 255 ? -1.367 10.613 -2.047 1.00 90.12 255 ARG A CA 1
ATOM 2129 C C . ARG A 1 255 ? -2.229 10.242 -0.838 1.00 90.12 255 ARG A C 1
ATOM 2131 O O . ARG A 1 255 ? -3.447 10.360 -0.918 1.00 90.12 255 ARG A O 1
ATOM 2138 N N . ILE A 1 256 ? -1.614 9.833 0.272 1.00 94.75 256 ILE A N 1
ATOM 2139 C CA . ILE A 1 256 ? -2.315 9.560 1.536 1.00 94.75 256 ILE A CA 1
ATOM 2140 C C . ILE A 1 256 ? -3.017 10.820 2.058 1.00 94.75 256 ILE A C 1
ATOM 2142 O O . ILE A 1 256 ? -4.198 10.739 2.369 1.00 94.75 256 ILE A O 1
ATOM 2146 N N . ILE A 1 257 ? -2.347 11.978 2.093 1.00 92.25 257 ILE A N 1
ATOM 2147 C CA . ILE A 1 257 ? -2.948 13.255 2.520 1.00 92.25 257 ILE A CA 1
ATOM 2148 C C . ILE A 1 257 ? -4.146 13.614 1.631 1.00 92.25 257 ILE A C 1
ATOM 2150 O O . ILE A 1 257 ? -5.201 13.971 2.150 1.00 92.25 257 ILE A O 1
ATOM 2154 N N . CYS A 1 258 ? -4.023 13.464 0.306 1.00 88.44 258 CYS A N 1
ATOM 2155 C CA . CYS A 1 258 ? -5.145 13.678 -0.609 1.00 88.44 258 CYS A CA 1
ATOM 2156 C C . CYS A 1 258 ? -6.318 12.740 -0.298 1.00 88.44 258 CYS A C 1
ATOM 2158 O O . CYS A 1 258 ? -7.449 13.199 -0.196 1.00 88.44 258 CYS A O 1
ATOM 2160 N N . LEU A 1 259 ? -6.060 11.444 -0.097 1.00 91.50 259 LEU A N 1
ATOM 2161 C CA . LEU A 1 259 ? -7.105 10.478 0.255 1.00 91.50 259 LEU A CA 1
ATOM 2162 C C . LEU A 1 259 ? -7.747 10.784 1.614 1.00 91.50 259 LEU A C 1
ATOM 2164 O O . LEU A 1 259 ? -8.946 10.584 1.764 1.00 91.50 259 LEU A O 1
ATOM 2168 N N . CYS A 1 260 ? -6.987 11.284 2.589 1.00 93.50 260 CYS A N 1
ATOM 2169 C CA . CYS A 1 260 ? -7.540 11.770 3.851 1.00 93.50 260 CYS A CA 1
ATOM 2170 C C . CYS A 1 260 ? -8.516 12.931 3.617 1.00 93.50 260 CYS A C 1
ATOM 2172 O O . CYS A 1 260 ? -9.623 12.895 4.144 1.00 93.50 260 CYS A O 1
ATOM 2174 N N . GLY A 1 261 ? -8.142 13.917 2.794 1.00 90.25 261 GLY A N 1
ATOM 2175 C CA . GLY A 1 261 ? -9.039 15.010 2.403 1.00 90.25 261 GLY A CA 1
ATOM 2176 C C . GLY A 1 261 ? -10.292 14.514 1.680 1.00 90.25 261 GLY A C 1
ATOM 2177 O O . GLY A 1 261 ? -11.394 14.917 2.029 1.00 90.25 261 GLY A O 1
ATOM 2178 N N . GLU A 1 262 ? -10.138 13.578 0.739 1.00 89.50 262 GLU A N 1
ATOM 2179 C CA . GLU A 1 262 ? -11.256 12.965 0.010 1.00 89.50 262 GLU A CA 1
ATOM 2180 C C . GLU A 1 262 ? -12.221 12.210 0.943 1.00 89.50 262 GLU A C 1
ATOM 2182 O O . GLU A 1 262 ? -13.430 12.329 0.780 1.00 89.50 262 GLU A O 1
ATOM 2187 N N . VAL A 1 263 ? -11.712 11.452 1.924 1.00 91.00 263 VAL A N 1
ATOM 2188 C CA . VAL A 1 263 ? -12.545 10.720 2.901 1.00 91.00 263 VAL A CA 1
ATOM 2189 C C . VAL A 1 263 ? -13.258 11.671 3.870 1.00 91.00 263 VAL A C 1
ATOM 2191 O O . VAL A 1 263 ? -14.357 11.357 4.314 1.00 91.00 263 VAL A O 1
ATOM 2194 N N . LEU A 1 264 ? -12.662 12.825 4.181 1.00 89.56 264 LEU A N 1
ATOM 2195 C CA . LEU A 1 264 ? -13.279 13.877 5.003 1.00 89.56 264 LEU A CA 1
ATOM 2196 C C . LEU A 1 264 ? -14.170 14.834 4.208 1.00 89.56 264 LEU A C 1
ATOM 2198 O O . LEU A 1 264 ? -14.733 15.753 4.795 1.00 89.56 264 LEU A O 1
ATOM 2202 N N . GLU A 1 265 ? -14.255 14.667 2.886 1.00 88.12 265 GLU A N 1
ATOM 2203 C CA . GLU A 1 265 ? -14.948 15.592 1.983 1.00 88.12 265 GLU A CA 1
ATOM 2204 C C . GLU A 1 265 ? -14.415 17.043 2.065 1.00 88.12 265 GLU A C 1
ATOM 2206 O O . GLU A 1 265 ? -15.139 18.011 1.836 1.00 88.12 265 GLU A O 1
ATOM 2211 N N . ILE A 1 266 ? -13.118 17.211 2.357 1.00 84.38 266 ILE A N 1
ATOM 2212 C CA . ILE A 1 266 ? -12.438 18.513 2.419 1.00 84.38 266 ILE A CA 1
ATOM 2213 C C . ILE A 1 266 ? -11.834 18.837 1.049 1.00 84.38 266 ILE A C 1
ATOM 2215 O O . ILE A 1 266 ? -10.892 18.184 0.597 1.00 84.38 266 ILE A O 1
ATOM 2219 N N . THR A 1 267 ? -12.362 19.874 0.397 1.00 66.69 267 THR A N 1
ATOM 2220 C CA . THR A 1 267 ? -11.957 20.295 -0.957 1.00 66.69 267 THR A CA 1
ATOM 2221 C C . THR A 1 267 ? -10.885 21.386 -0.980 1.00 66.69 267 THR A C 1
ATOM 2223 O O . THR A 1 267 ? -10.163 21.493 -1.966 1.00 66.69 267 THR A O 1
ATOM 2226 N N . ASP A 1 268 ? -10.742 22.157 0.102 1.00 63.03 268 ASP A N 1
ATOM 2227 C CA . ASP A 1 268 ? -9.860 23.337 0.193 1.00 63.03 268 ASP A CA 1
ATOM 2228 C C . ASP A 1 268 ? -8.463 23.003 0.741 1.00 63.03 268 ASP A C 1
ATOM 2230 O O . ASP A 1 268 ? -7.855 23.766 1.495 1.00 63.03 268 ASP A O 1
ATOM 2234 N N . LEU A 1 269 ? -7.927 21.836 0.389 1.00 63.31 269 LEU A N 1
ATOM 2235 C CA . LEU A 1 269 ? -6.502 21.605 0.594 1.00 63.31 269 LEU A CA 1
ATOM 2236 C C . LEU A 1 269 ? -5.745 22.488 -0.395 1.00 63.31 269 LEU A C 1
ATOM 2238 O O . LEU A 1 269 ? -6.118 22.520 -1.567 1.00 63.31 269 LEU A O 1
ATOM 2242 N N . ASP A 1 270 ? -4.686 23.174 0.061 1.00 57.53 270 ASP A N 1
ATOM 2243 C CA . ASP A 1 270 ? -3.705 23.807 -0.828 1.00 57.53 270 ASP A CA 1
ATOM 2244 C C . ASP A 1 270 ? -3.248 22.723 -1.805 1.00 57.53 270 ASP A C 1
ATOM 2246 O O . ASP A 1 270 ? -2.449 21.843 -1.456 1.00 57.53 270 ASP A O 1
ATOM 2250 N N . GLU A 1 271 ? -3.872 22.715 -2.986 1.00 53.38 271 GLU A N 1
ATOM 2251 C CA . GLU A 1 271 ? -3.802 21.577 -3.875 1.00 53.38 271 GLU A CA 1
ATOM 2252 C C . GLU A 1 271 ? -2.329 21.338 -4.179 1.00 53.38 271 GLU A C 1
ATOM 2254 O O . GLU A 1 271 ? -1.610 22.241 -4.623 1.00 53.38 271 GLU A O 1
ATOM 2259 N N . ILE A 1 272 ? -1.872 20.097 -4.021 1.00 53.28 272 ILE A N 1
ATOM 2260 C CA . ILE A 1 272 ? -0.613 19.681 -4.630 1.00 53.28 272 ILE A CA 1
ATOM 2261 C C . ILE A 1 272 ? -0.904 19.502 -6.130 1.00 53.28 272 ILE A C 1
ATOM 2263 O O . ILE A 1 272 ? -0.814 18.411 -6.684 1.00 53.28 272 ILE A O 1
ATOM 2267 N N . LYS A 1 273 ? -1.239 20.620 -6.802 1.00 46.66 273 LYS A N 1
ATOM 2268 C CA . LYS A 1 273 ? -1.450 20.770 -8.257 1.00 46.66 273 LYS A CA 1
ATOM 2269 C C . LYS A 1 273 ? -0.246 20.318 -9.075 1.00 46.66 273 LYS A C 1
ATOM 2271 O O . LYS A 1 273 ? -0.337 20.195 -10.285 1.00 46.66 273 LYS A O 1
ATOM 2276 N N . ASN A 1 274 ? 0.879 20.048 -8.420 1.00 51.25 274 ASN A N 1
ATOM 2277 C CA . ASN A 1 274 ? 2.130 19.669 -9.053 1.00 51.25 274 ASN A CA 1
ATOM 2278 C C . ASN A 1 274 ? 2.597 18.261 -8.668 1.00 51.25 274 ASN A C 1
ATOM 2280 O O . ASN A 1 274 ? 3.790 17.977 -8.759 1.00 51.25 274 ASN A O 1
ATOM 2284 N N . LEU A 1 275 ? 1.687 17.357 -8.277 1.00 53.97 275 LEU A N 1
ATOM 2285 C CA . LEU A 1 275 ? 1.996 15.924 -8.168 1.00 53.97 275 LEU A CA 1
ATOM 2286 C C . LEU A 1 275 ? 2.618 15.417 -9.478 1.00 53.97 275 LEU A C 1
ATOM 2288 O O . LEU A 1 275 ? 3.580 14.661 -9.429 1.00 53.97 275 LEU A O 1
ATOM 2292 N N . ASP A 1 276 ? 2.175 15.948 -10.623 1.00 50.53 276 ASP A N 1
ATOM 2293 C CA . ASP A 1 276 ? 2.741 15.692 -11.950 1.00 50.53 276 ASP A CA 1
ATOM 2294 C C . ASP A 1 276 ? 4.221 16.080 -12.083 1.00 50.53 276 ASP A C 1
ATOM 2296 O O . ASP A 1 276 ? 4.981 15.323 -12.670 1.00 50.53 276 ASP A O 1
ATOM 2300 N N . VAL A 1 277 ? 4.680 17.180 -11.474 1.00 53.19 277 VAL A N 1
ATOM 2301 C CA . VAL A 1 277 ? 6.092 17.626 -11.532 1.00 53.19 277 VAL A CA 1
ATOM 2302 C C . VAL A 1 277 ? 7.017 16.693 -10.738 1.00 53.19 277 VAL A C 1
ATOM 2304 O O . VAL A 1 277 ? 8.178 16.480 -11.097 1.00 53.19 277 VAL A O 1
ATOM 2307 N N . TYR A 1 278 ? 6.516 16.106 -9.650 1.00 55.56 278 TYR A N 1
ATOM 2308 C CA . TYR A 1 278 ? 7.267 15.138 -8.842 1.00 55.56 278 TYR A CA 1
ATOM 2309 C C . TYR A 1 278 ? 7.126 13.716 -9.384 1.00 55.56 278 TYR A C 1
ATOM 2311 O O . TYR A 1 278 ? 8.089 12.950 -9.382 1.00 55.56 278 TYR A O 1
ATOM 2319 N N . MET A 1 279 ? 5.964 13.395 -9.945 1.00 56.59 279 MET A N 1
ATOM 2320 C CA . MET A 1 279 ? 5.760 12.211 -10.763 1.00 56.59 279 MET A CA 1
ATOM 2321 C C . MET A 1 279 ? 6.645 12.243 -11.998 1.00 56.59 279 MET A C 1
ATOM 2323 O O . MET A 1 279 ? 7.143 11.192 -12.350 1.00 56.59 279 MET A O 1
ATOM 2327 N N . ASP A 1 280 ? 6.924 13.400 -12.604 1.00 57.31 280 ASP A N 1
ATOM 2328 C CA . ASP A 1 280 ? 7.874 13.567 -13.712 1.00 57.31 280 ASP A CA 1
ATOM 2329 C C . ASP A 1 280 ? 9.308 13.223 -13.302 1.00 57.31 280 ASP A C 1
ATOM 2331 O O . ASP A 1 280 ? 10.046 12.613 -14.073 1.00 57.31 280 ASP A O 1
ATOM 2335 N N . LYS A 1 281 ? 9.702 13.527 -12.060 1.00 54.94 281 LYS A N 1
ATOM 2336 C CA . LYS A 1 281 ? 10.971 13.036 -11.502 1.00 54.94 281 LYS A CA 1
ATOM 2337 C C . LYS A 1 281 ? 10.932 11.542 -11.218 1.00 54.94 281 LYS A C 1
ATOM 2339 O O . LYS A 1 281 ? 11.937 10.868 -11.409 1.00 54.94 281 LYS A O 1
ATOM 2344 N N . LEU A 1 282 ? 9.780 11.015 -10.802 1.00 52.03 282 LEU A N 1
ATOM 2345 C CA . LEU A 1 282 ? 9.578 9.578 -10.831 1.00 52.03 282 LEU A CA 1
ATOM 2346 C C . LEU A 1 282 ? 9.529 9.072 -12.278 1.00 52.03 282 LEU A C 1
ATOM 2348 O O . LEU A 1 282 ? 9.857 7.914 -12.452 1.00 52.03 282 LEU A O 1
ATOM 2352 N N . LYS A 1 283 ? 9.206 9.856 -13.326 1.00 45.97 283 LYS A N 1
ATOM 2353 C CA . LYS A 1 283 ? 8.962 9.340 -14.688 1.00 45.97 283 LYS A CA 1
ATOM 2354 C C . LYS A 1 283 ? 10.165 8.624 -15.295 1.00 45.97 283 LYS A C 1
ATOM 2356 O O . LYS A 1 283 ? 9.967 7.597 -15.944 1.00 45.97 283 LYS A O 1
ATOM 2361 N N . SER A 1 284 ? 11.386 9.059 -14.988 1.00 46.31 284 SER A N 1
ATOM 2362 C CA . SER A 1 284 ? 12.619 8.314 -15.307 1.00 46.31 284 SER A CA 1
ATOM 2363 C C . SER A 1 284 ? 12.655 6.921 -14.648 1.00 46.31 284 SER A C 1
ATOM 2365 O O . SER A 1 284 ? 13.099 5.950 -15.246 1.00 46.31 284 SER A O 1
ATOM 2367 N N . SER A 1 285 ? 12.055 6.780 -13.466 1.00 48.94 285 SER A N 1
ATOM 2368 C CA . SER A 1 285 ? 11.761 5.514 -12.772 1.00 48.94 285 SER A CA 1
ATOM 2369 C C . SER A 1 285 ? 10.344 4.948 -13.014 1.00 48.94 285 SER A C 1
ATOM 2371 O O . SER A 1 285 ? 10.001 3.934 -12.425 1.00 48.94 285 SER A O 1
ATOM 2373 N N . ILE A 1 286 ? 9.498 5.540 -13.867 1.00 51.59 286 ILE A N 1
ATOM 2374 C CA . ILE A 1 286 ? 8.160 5.015 -14.238 1.00 51.59 286 ILE A CA 1
ATOM 2375 C C . ILE A 1 286 ? 8.219 4.166 -15.505 1.00 51.59 286 ILE A C 1
ATOM 2377 O O . ILE A 1 286 ? 7.358 3.311 -15.746 1.00 51.59 286 ILE A O 1
ATOM 2381 N N . GLY A 1 287 ? 9.275 4.349 -16.298 1.00 60.00 287 GLY A N 1
ATOM 2382 C CA . GLY A 1 287 ? 9.500 3.578 -17.513 1.00 60.00 287 GLY A CA 1
ATOM 2383 C C . GLY A 1 287 ? 9.458 2.065 -17.283 1.00 60.00 287 GLY A C 1
ATOM 2384 O O . GLY A 1 287 ? 8.935 1.355 -18.135 1.00 60.00 287 GLY A O 1
ATOM 2385 N N . TRP A 1 288 ? 9.916 1.566 -16.126 1.00 66.69 288 TRP A N 1
ATOM 2386 C CA . TRP A 1 288 ? 9.999 0.118 -15.891 1.00 66.69 288 TRP A CA 1
ATOM 2387 C C . TRP A 1 288 ? 8.635 -0.565 -15.744 1.00 66.69 288 TRP A C 1
ATOM 2389 O O . TRP A 1 288 ? 8.475 -1.674 -16.238 1.00 66.69 288 TRP A O 1
ATOM 2399 N N . TYR A 1 289 ? 7.634 0.073 -15.124 1.00 73.25 289 TYR A N 1
ATOM 2400 C CA . TYR A 1 289 ? 6.315 -0.547 -14.914 1.00 73.25 289 TYR A CA 1
ATOM 2401 C C . TYR A 1 289 ? 5.266 -0.117 -15.943 1.00 73.25 289 TYR A C 1
ATOM 2403 O O . TYR A 1 289 ? 4.193 -0.717 -16.023 1.00 73.25 289 TYR A O 1
ATOM 2411 N N . THR A 1 290 ? 5.550 0.908 -16.753 1.00 81.38 290 THR A N 1
ATOM 2412 C CA . THR A 1 290 ? 4.681 1.308 -17.871 1.00 81.38 290 THR A CA 1
ATOM 2413 C C . THR A 1 290 ? 4.260 0.116 -18.750 1.00 81.38 290 THR A C 1
ATOM 2415 O O . THR A 1 290 ? 3.058 -0.007 -19.006 1.00 81.38 290 THR A O 1
ATOM 2418 N N . PRO A 1 291 ? 5.159 -0.820 -19.128 1.00 85.56 291 PRO A N 1
ATOM 2419 C CA . PRO A 1 291 ? 4.778 -2.005 -19.891 1.00 85.56 291 PRO A CA 1
ATOM 2420 C C . PRO A 1 291 ? 3.744 -2.895 -19.187 1.00 85.56 291 PRO A C 1
ATOM 2422 O O . PRO A 1 291 ? 2.984 -3.601 -19.842 1.00 85.56 291 PRO A O 1
ATOM 2425 N N . LEU A 1 292 ? 3.691 -2.876 -17.850 1.00 88.12 292 LEU A N 1
ATOM 2426 C CA . LEU A 1 292 ? 2.750 -3.681 -17.071 1.00 88.12 292 LEU A CA 1
ATOM 2427 C C . LEU A 1 292 ? 1.314 -3.160 -17.184 1.00 88.12 292 LEU A C 1
ATOM 2429 O O . LEU A 1 292 ? 0.372 -3.939 -17.051 1.00 88.12 292 LEU A O 1
ATOM 2433 N N . THR A 1 293 ? 1.140 -1.859 -17.425 1.00 85.31 293 THR A N 1
ATOM 2434 C CA . THR A 1 293 ? -0.171 -1.182 -17.441 1.00 85.31 293 THR A CA 1
ATOM 2435 C C . THR A 1 293 ? -0.609 -0.729 -18.832 1.00 85.31 293 THR A C 1
ATOM 2437 O O . THR A 1 293 ? -1.799 -0.502 -19.048 1.00 85.31 293 THR A O 1
ATOM 2440 N N . LYS A 1 294 ? 0.319 -0.633 -19.789 1.00 86.25 294 LYS A N 1
ATOM 2441 C CA . LYS A 1 294 ? 0.061 -0.245 -21.179 1.00 86.25 294 LYS A CA 1
ATOM 2442 C C . LYS A 1 294 ? 0.559 -1.326 -22.133 1.00 86.25 294 LYS A C 1
ATOM 2444 O O . LYS A 1 294 ? 1.605 -1.925 -21.910 1.00 86.25 294 LYS A O 1
ATOM 2449 N N . ASP A 1 295 ? -0.195 -1.565 -23.200 1.00 87.56 295 ASP A N 1
ATOM 2450 C CA . ASP A 1 295 ? 0.242 -2.438 -24.292 1.00 87.56 295 ASP A CA 1
ATOM 2451 C C . ASP A 1 295 ? 1.231 -1.655 -25.165 1.00 87.56 295 ASP A C 1
ATOM 2453 O O . ASP A 1 295 ? 0.836 -0.723 -25.862 1.00 87.56 295 ASP A O 1
ATOM 2457 N N . ILE A 1 296 ? 2.524 -1.944 -25.012 1.00 88.19 296 ILE A N 1
ATOM 2458 C CA . ILE A 1 296 ? 3.617 -1.218 -25.684 1.00 88.19 296 ILE A CA 1
ATOM 2459 C C . ILE A 1 296 ? 4.513 -2.127 -26.534 1.00 88.19 296 ILE A C 1
ATOM 2461 O O . ILE A 1 296 ? 5.468 -1.642 -27.147 1.00 88.19 296 ILE A O 1
ATOM 2465 N N . TYR A 1 297 ? 4.249 -3.432 -26.501 1.00 90.94 297 TYR A N 1
ATOM 2466 C CA . TYR A 1 297 ? 5.019 -4.453 -27.195 1.00 90.94 297 TYR A CA 1
ATOM 2467 C C . TYR A 1 297 ? 4.102 -5.208 -28.131 1.00 90.94 297 TYR A C 1
ATOM 2469 O O . TYR A 1 297 ? 2.995 -5.551 -27.724 1.00 90.94 297 TYR A O 1
ATOM 2477 N N . ASP A 1 298 ? 4.574 -5.529 -29.328 1.00 91.88 298 ASP A N 1
ATOM 2478 C CA . ASP A 1 298 ? 3.810 -6.287 -30.313 1.00 91.88 298 ASP A CA 1
ATOM 2479 C C . ASP A 1 298 ? 4.244 -7.746 -30.426 1.00 91.88 298 ASP A C 1
ATOM 2481 O O . ASP A 1 298 ? 5.310 -8.144 -29.957 1.00 91.88 298 ASP A O 1
ATOM 2485 N N . ILE A 1 299 ? 3.370 -8.576 -31.005 1.00 92.62 299 ILE A N 1
ATOM 2486 C CA . ILE A 1 299 ? 3.765 -9.939 -31.370 1.00 92.62 299 ILE A CA 1
ATOM 2487 C C . ILE A 1 299 ? 4.916 -9.817 -32.368 1.00 92.62 299 ILE A C 1
ATOM 2489 O O . ILE A 1 299 ? 4.896 -8.964 -33.254 1.00 92.62 299 ILE A O 1
ATOM 2493 N N . ASP A 1 300 ? 5.917 -10.669 -32.195 1.00 90.69 300 ASP A N 1
ATOM 2494 C CA . ASP A 1 300 ? 7.178 -10.661 -32.924 1.00 90.69 300 ASP A CA 1
ATOM 2495 C C . ASP A 1 300 ? 8.139 -9.505 -32.617 1.00 90.69 300 ASP A C 1
ATOM 2497 O O . ASP A 1 300 ? 9.180 -9.404 -33.267 1.00 90.69 300 ASP A O 1
ATOM 2501 N N . ASP A 1 301 ? 7.877 -8.692 -31.588 1.00 91.50 301 ASP A N 1
ATOM 2502 C CA . ASP A 1 301 ? 8.927 -7.839 -31.028 1.00 91.50 301 ASP A CA 1
ATOM 2503 C C . ASP A 1 301 ? 10.032 -8.703 -30.397 1.00 91.50 301 ASP A C 1
ATOM 2505 O O . ASP A 1 301 ? 9.774 -9.659 -29.655 1.00 91.50 301 ASP A O 1
ATOM 2509 N N . TYR A 1 302 ? 11.282 -8.321 -30.668 1.00 92.12 302 TYR A N 1
ATOM 2510 C CA . TYR A 1 302 ? 12.466 -8.936 -30.076 1.00 92.12 302 TYR A CA 1
ATOM 2511 C C . TYR A 1 302 ? 12.798 -8.271 -28.749 1.00 92.12 302 TYR A C 1
ATOM 2513 O O . TYR A 1 302 ? 12.927 -7.043 -28.645 1.00 92.12 302 TYR A O 1
ATOM 2521 N N . VAL A 1 303 ? 12.959 -9.099 -27.729 1.00 92.88 303 VAL A N 1
ATOM 2522 C CA . VAL A 1 303 ? 13.109 -8.681 -26.343 1.00 92.88 303 VAL A CA 1
ATOM 2523 C C . VAL A 1 303 ? 14.267 -9.410 -25.687 1.00 92.88 303 VAL A C 1
ATOM 2525 O O . VAL A 1 303 ? 14.706 -10.464 -26.143 1.00 92.88 303 VAL A O 1
ATOM 2528 N N . TYR A 1 304 ? 14.745 -8.848 -24.589 1.00 91.38 304 TYR A N 1
ATOM 2529 C CA . TYR A 1 304 ? 15.629 -9.544 -23.678 1.00 91.38 304 TYR A CA 1
ATOM 2530 C C . TYR A 1 304 ? 15.107 -9.442 -22.250 1.00 91.38 304 TYR A C 1
ATOM 2532 O O . TYR A 1 304 ? 14.631 -8.386 -21.824 1.00 91.38 304 TYR A O 1
ATOM 2540 N N . THR A 1 305 ? 15.167 -10.551 -21.529 1.00 89.31 305 THR A N 1
ATOM 2541 C CA . THR A 1 305 ? 14.767 -10.648 -20.122 1.00 89.31 305 THR A CA 1
ATOM 2542 C C . THR A 1 305 ? 15.789 -9.954 -19.216 1.00 89.31 305 THR A C 1
ATOM 2544 O O . THR A 1 305 ? 16.907 -9.639 -19.638 1.00 89.31 305 THR A O 1
ATOM 2547 N N . LEU A 1 306 ? 15.420 -9.669 -17.963 1.00 84.88 306 LEU A N 1
ATOM 2548 C CA . LEU A 1 306 ? 16.321 -9.002 -17.008 1.00 84.88 306 LEU A CA 1
ATOM 2549 C C . LEU A 1 306 ? 17.599 -9.802 -16.699 1.00 84.88 306 LEU A C 1
ATOM 2551 O O . LEU A 1 306 ? 18.634 -9.197 -16.427 1.00 84.88 306 LEU A O 1
ATOM 2555 N N . ASP A 1 307 ? 17.556 -11.130 -16.796 1.00 84.38 307 ASP A N 1
ATOM 2556 C CA . ASP A 1 307 ? 18.713 -12.033 -16.704 1.00 84.38 307 ASP A CA 1
ATOM 2557 C C . ASP A 1 307 ? 19.498 -12.157 -18.030 1.00 84.38 307 ASP A C 1
ATOM 2559 O O . ASP A 1 307 ? 20.491 -12.878 -18.117 1.00 84.38 307 ASP A O 1
ATOM 2563 N N . GLY A 1 308 ? 19.106 -11.404 -19.063 1.00 85.94 308 GLY A N 1
ATOM 2564 C CA . GLY A 1 308 ? 19.866 -11.224 -20.300 1.00 85.94 308 GLY A CA 1
ATOM 2565 C C . GLY A 1 308 ? 19.604 -12.262 -21.392 1.00 85.94 308 GLY A C 1
ATOM 2566 O O . GLY A 1 308 ? 20.364 -12.311 -22.367 1.00 85.94 308 GLY A O 1
ATOM 2567 N N . LYS A 1 309 ? 18.553 -13.080 -21.265 1.00 88.81 309 LYS A N 1
ATOM 2568 C CA . LYS A 1 309 ? 18.163 -14.056 -22.292 1.00 88.81 309 LYS A CA 1
ATOM 2569 C C . LYS A 1 309 ? 17.453 -13.363 -23.441 1.00 88.81 309 LYS A C 1
ATOM 2571 O O . LYS A 1 309 ? 16.692 -12.423 -23.229 1.00 88.81 309 LYS A O 1
ATOM 2576 N N . LEU A 1 310 ? 17.715 -13.829 -24.657 1.00 91.12 310 LEU A N 1
ATOM 2577 C CA . LEU A 1 310 ? 17.150 -13.273 -25.876 1.00 91.12 310 LEU A CA 1
ATOM 2578 C C . LEU A 1 310 ? 15.888 -14.048 -26.247 1.00 91.12 310 LEU A C 1
ATOM 2580 O O . LEU A 1 310 ? 15.898 -15.278 -26.301 1.00 91.12 310 LEU A O 1
ATOM 2584 N N . GLY A 1 311 ? 14.829 -13.329 -26.597 1.00 93.19 311 GLY A N 1
ATOM 2585 C CA . GLY A 1 311 ? 13.617 -13.961 -27.082 1.00 93.19 311 GLY A CA 1
ATOM 2586 C C . GLY A 1 311 ? 12.776 -13.085 -27.993 1.00 93.19 311 GLY A C 1
ATOM 2587 O O . GLY A 1 311 ? 13.088 -11.923 -28.265 1.00 93.19 311 GLY A O 1
ATOM 2588 N N . ARG A 1 312 ? 11.676 -13.666 -28.462 1.00 93.94 312 ARG A N 1
ATOM 2589 C CA . ARG A 1 312 ? 10.670 -13.005 -29.292 1.00 93.94 312 ARG A CA 1
ATOM 2590 C C . ARG A 1 312 ? 9.280 -13.229 -28.717 1.00 93.94 312 ARG A C 1
ATOM 2592 O O . ARG A 1 312 ? 8.956 -14.331 -28.280 1.00 93.94 312 ARG A O 1
ATOM 2599 N N . ILE A 1 313 ? 8.448 -12.193 -28.733 1.00 95.19 313 ILE A N 1
ATOM 2600 C CA . ILE A 1 313 ? 7.075 -12.281 -28.227 1.00 95.19 313 ILE A CA 1
ATOM 2601 C C . ILE A 1 313 ? 6.217 -13.123 -29.175 1.00 95.19 313 ILE A C 1
ATOM 2603 O O . ILE A 1 313 ? 6.131 -12.827 -30.364 1.00 95.19 313 ILE A O 1
ATOM 2607 N N . THR A 1 314 ? 5.538 -14.139 -28.648 1.00 95.31 314 THR A N 1
ATOM 2608 C CA . THR A 1 314 ? 4.628 -15.010 -29.413 1.00 95.31 314 THR A CA 1
ATOM 2609 C C . THR A 1 314 ? 3.164 -14.817 -29.043 1.00 95.31 314 THR A C 1
ATOM 2611 O O . THR A 1 314 ? 2.286 -15.034 -29.874 1.00 95.31 314 THR A O 1
ATOM 2614 N N . GLU A 1 315 ? 2.881 -14.370 -27.820 1.00 96.81 315 GLU A N 1
ATOM 2615 C CA . GLU A 1 315 ? 1.514 -14.195 -27.334 1.00 96.81 315 GLU A CA 1
ATOM 2616 C C . GLU A 1 315 ? 1.411 -13.019 -26.359 1.00 96.81 315 GLU A C 1
ATOM 2618 O O . GLU A 1 315 ? 2.335 -12.749 -25.588 1.00 96.81 315 GLU A O 1
ATOM 2623 N N . LYS A 1 316 ? 0.253 -12.350 -26.348 1.00 96.75 316 LYS A N 1
ATOM 2624 C CA . LYS A 1 316 ? -0.096 -11.312 -25.372 1.00 96.75 316 LYS A CA 1
ATOM 2625 C C . LYS A 1 316 ? -1.227 -11.792 -24.468 1.00 96.75 316 LYS A C 1
ATOM 2627 O O . LYS A 1 316 ? -2.247 -12.290 -24.937 1.00 96.75 316 LYS A O 1
ATOM 2632 N N . LYS A 1 317 ? -1.107 -11.539 -23.167 1.00 95.56 317 LYS A N 1
ATOM 2633 C CA . LYS A 1 317 ? -2.138 -11.846 -22.172 1.00 95.56 317 LYS A CA 1
ATOM 2634 C C . LYS A 1 317 ? -2.349 -10.661 -21.240 1.00 95.56 317 LYS A C 1
ATOM 2636 O O . LYS A 1 317 ? -1.414 -9.979 -20.836 1.00 95.56 317 LYS A O 1
ATOM 2641 N N . THR A 1 318 ? -3.608 -10.413 -20.887 1.00 94.69 318 THR A N 1
ATOM 2642 C CA . THR A 1 318 ? -3.978 -9.404 -19.888 1.00 94.69 318 THR A CA 1
ATOM 2643 C C . THR A 1 318 ? -4.655 -10.085 -18.705 1.00 94.69 318 THR A C 1
ATOM 2645 O O . THR A 1 318 ? -5.593 -10.868 -18.870 1.00 94.69 318 THR A O 1
ATOM 2648 N N . SER A 1 319 ? -4.192 -9.790 -17.493 1.00 92.69 319 SER A N 1
ATOM 2649 C CA . SER A 1 319 ? -4.810 -10.279 -16.265 1.00 92.69 319 SER A CA 1
ATOM 2650 C C . SER A 1 319 ? -6.230 -9.737 -16.137 1.00 92.69 319 SER A C 1
ATOM 2652 O O . SER A 1 319 ? -6.427 -8.541 -15.937 1.00 92.69 319 SER A O 1
ATOM 2654 N N . ARG A 1 320 ? -7.229 -10.628 -16.162 1.00 89.69 320 ARG A N 1
ATOM 2655 C CA . ARG A 1 320 ? -8.649 -10.256 -16.005 1.00 89.69 320 ARG A CA 1
ATOM 2656 C C . ARG A 1 320 ? -8.942 -9.525 -14.690 1.00 89.69 320 ARG A C 1
ATOM 2658 O O . ARG A 1 320 ? -9.887 -8.755 -14.625 1.00 89.69 320 ARG A O 1
ATOM 2665 N N . LYS A 1 321 ? -8.165 -9.794 -13.632 1.00 90.44 321 LYS A N 1
ATOM 2666 C CA . LYS A 1 321 ? -8.406 -9.242 -12.287 1.00 90.44 321 LYS A CA 1
ATOM 2667 C C . LYS A 1 321 ? -7.749 -7.884 -12.055 1.00 90.44 321 LYS A C 1
ATOM 2669 O O . LYS A 1 321 ? -8.289 -7.101 -11.288 1.00 90.44 321 LYS A O 1
ATOM 2674 N N . TYR A 1 322 ? -6.580 -7.644 -12.649 1.00 90.19 322 TYR A N 1
ATOM 2675 C CA . TYR A 1 322 ? -5.746 -6.480 -12.317 1.00 90.19 322 TYR A CA 1
ATOM 2676 C C . TYR A 1 322 ? -5.390 -5.608 -13.529 1.00 90.19 322 TYR A C 1
ATOM 2678 O O . TYR A 1 322 ? -4.873 -4.504 -13.358 1.00 90.19 322 TYR A O 1
ATOM 2686 N N . GLY A 1 323 ? -5.669 -6.083 -14.747 1.00 89.94 323 GLY A N 1
ATOM 2687 C CA . GLY A 1 323 ? -5.350 -5.392 -15.998 1.00 89.94 323 GLY A CA 1
ATOM 2688 C C . GLY A 1 323 ? -3.881 -5.485 -16.418 1.00 89.94 323 GLY A C 1
ATOM 2689 O O . GLY A 1 323 ? -3.502 -4.878 -17.413 1.00 89.94 323 GLY A O 1
ATOM 2690 N N . TYR A 1 324 ? -3.055 -6.237 -15.683 1.00 93.19 324 TYR A N 1
ATOM 2691 C CA . TYR A 1 324 ? -1.618 -6.337 -15.946 1.00 93.19 324 TYR A CA 1
ATOM 2692 C C . TYR A 1 324 ? -1.317 -7.076 -17.243 1.00 93.19 324 TYR A C 1
ATOM 2694 O O . TYR A 1 324 ? -1.960 -8.087 -17.540 1.00 93.19 324 TYR A O 1
ATOM 2702 N N . LYS A 1 325 ? -0.321 -6.592 -17.981 1.00 93.88 325 LYS A N 1
ATOM 2703 C CA . LYS A 1 325 ? 0.154 -7.193 -19.225 1.00 93.88 325 LYS A CA 1
ATOM 2704 C C . LYS A 1 325 ? 1.247 -8.226 -18.952 1.00 93.88 325 LYS A C 1
ATOM 2706 O O . LYS A 1 325 ? 2.169 -7.989 -18.171 1.00 93.88 325 LYS A O 1
ATOM 2711 N N . SER A 1 326 ? 1.137 -9.367 -19.611 1.00 95.44 326 SER A N 1
ATOM 2712 C CA . SER A 1 326 ? 2.136 -10.435 -19.623 1.00 95.44 326 SER A CA 1
ATOM 2713 C C . SER A 1 326 ? 2.264 -10.971 -21.038 1.00 95.44 326 SER A C 1
ATOM 2715 O O . SER A 1 326 ? 1.264 -11.037 -21.756 1.00 95.44 326 SER A O 1
ATOM 2717 N N . TYR A 1 327 ? 3.461 -11.380 -21.419 1.00 96.06 327 TYR A N 1
ATOM 2718 C CA . TYR A 1 327 ? 3.773 -11.779 -22.782 1.00 96.06 327 TYR A CA 1
ATOM 2719 C C . TYR A 1 327 ? 4.480 -13.123 -22.757 1.00 96.06 327 TYR A C 1
ATOM 2721 O O . TYR A 1 327 ? 5.284 -13.379 -21.862 1.00 96.06 327 TYR A O 1
ATOM 2729 N N . LYS A 1 328 ? 4.150 -13.981 -23.717 1.00 96.56 328 LYS A N 1
ATOM 2730 C CA . LYS A 1 328 ? 4.852 -15.242 -23.920 1.00 96.56 328 LYS A CA 1
ATOM 2731 C C . LYS A 1 328 ? 6.075 -14.977 -24.781 1.00 96.56 328 LYS A C 1
ATOM 2733 O O . LYS A 1 328 ? 5.946 -14.351 -25.834 1.00 96.56 328 LYS A O 1
ATOM 2738 N N . ILE A 1 329 ? 7.237 -15.408 -24.317 1.00 95.19 329 ILE A N 1
ATOM 2739 C CA . ILE A 1 329 ? 8.524 -15.194 -24.969 1.00 95.19 329 ILE A CA 1
ATOM 2740 C C . ILE A 1 329 ? 9.051 -16.551 -25.414 1.00 95.19 329 ILE A C 1
ATOM 2742 O O . ILE A 1 329 ? 9.219 -17.444 -24.591 1.00 95.19 329 ILE A O 1
ATOM 2746 N N . LEU A 1 330 ? 9.311 -16.688 -26.712 1.00 94.62 330 LEU A N 1
ATOM 2747 C CA . LEU A 1 330 ? 10.077 -17.786 -27.293 1.00 94.62 330 LEU A CA 1
ATOM 2748 C C . LEU A 1 330 ? 11.564 -17.450 -27.180 1.00 94.62 330 LEU A C 1
ATOM 2750 O O . LEU A 1 330 ? 11.989 -16.421 -27.712 1.00 94.62 330 LEU A O 1
ATOM 2754 N N . PHE A 1 331 ? 12.348 -18.294 -26.516 1.00 93.19 331 PHE A N 1
ATOM 2755 C CA . PHE A 1 331 ? 13.790 -18.090 -26.393 1.00 93.19 331 PHE A CA 1
ATOM 2756 C C . PHE A 1 331 ? 14.501 -18.413 -27.711 1.00 93.19 331 PHE A C 1
ATOM 2758 O O . PHE A 1 331 ? 14.233 -19.434 -28.344 1.00 93.19 331 PHE A O 1
ATOM 2765 N N . LEU A 1 332 ? 15.400 -17.523 -28.142 1.00 88.62 332 LEU A N 1
ATOM 2766 C CA . LEU A 1 332 ? 16.171 -17.688 -29.385 1.00 88.62 332 LEU A CA 1
ATOM 2767 C C . LEU A 1 332 ? 17.573 -18.255 -29.126 1.00 88.62 332 LEU A C 1
ATOM 2769 O O . LEU A 1 332 ? 18.163 -18.910 -29.992 1.00 88.62 332 LEU A O 1
ATOM 2773 N N . ASN A 1 333 ? 18.113 -18.011 -27.933 1.00 82.88 333 ASN A N 1
ATOM 2774 C CA . ASN A 1 333 ? 19.371 -18.573 -27.464 1.00 82.88 333 ASN A CA 1
ATOM 2775 C C . ASN A 1 333 ? 19.135 -19.635 -26.385 1.00 82.88 333 ASN A C 1
ATOM 2777 O O . ASN A 1 333 ? 18.046 -19.730 -25.823 1.00 82.88 333 ASN A O 1
ATOM 2781 N N . ASP A 1 334 ? 20.168 -20.431 -26.107 1.00 75.12 334 ASP A N 1
ATOM 2782 C CA . ASP A 1 334 ? 20.129 -21.386 -25.004 1.00 75.12 334 ASP A CA 1
ATOM 2783 C C . ASP A 1 334 ? 19.953 -20.630 -23.676 1.00 75.12 334 ASP A C 1
ATOM 2785 O O . ASP A 1 334 ? 20.769 -19.785 -23.281 1.00 75.12 334 ASP A O 1
ATOM 2789 N N . ASN A 1 335 ? 18.843 -20.893 -22.997 1.00 70.62 335 ASN A N 1
ATOM 2790 C CA . ASN A 1 335 ? 18.549 -20.352 -21.679 1.00 70.62 335 ASN A CA 1
ATOM 2791 C C . ASN A 1 335 ? 19.145 -21.207 -20.548 1.00 70.62 335 ASN A C 1
ATOM 2793 O O . ASN A 1 335 ? 19.178 -20.723 -19.418 1.00 70.62 335 ASN A O 1
ATOM 2797 N N . GLY A 1 336 ? 19.724 -22.378 -20.840 1.00 68.81 336 GLY A N 1
ATOM 2798 C CA . GLY A 1 336 ? 20.341 -23.282 -19.860 1.00 68.81 336 GLY A CA 1
ATOM 2799 C C . GLY A 1 336 ? 19.333 -24.124 -19.073 1.00 68.81 336 GLY A C 1
ATOM 2800 O O . GLY A 1 336 ? 19.709 -24.925 -18.221 1.00 68.81 336 GLY A O 1
ATOM 2801 N N . GLU A 1 337 ? 18.052 -23.961 -19.377 1.00 71.88 337 GLU A N 1
ATOM 2802 C CA . GLU A 1 337 ? 16.917 -24.668 -18.803 1.00 71.88 337 GLU A CA 1
ATOM 2803 C C . GLU A 1 337 ? 16.139 -25.163 -20.017 1.00 71.88 337 GLU A C 1
ATOM 2805 O O . GLU A 1 337 ? 15.885 -24.353 -20.884 1.00 71.88 337 GLU A O 1
ATOM 2810 N N . ASN A 1 338 ? 15.796 -26.445 -20.172 1.00 79.69 338 ASN A N 1
ATOM 2811 C CA . ASN A 1 338 ? 15.153 -26.972 -21.397 1.00 79.69 338 ASN A CA 1
ATOM 2812 C C . ASN A 1 338 ? 13.707 -26.439 -21.627 1.00 79.69 338 ASN A C 1
ATOM 2814 O O . ASN A 1 338 ? 12.760 -27.210 -21.785 1.00 79.69 338 ASN A O 1
ATOM 2818 N N . ILE A 1 339 ? 13.517 -25.123 -21.609 1.00 85.94 339 ILE A N 1
ATOM 2819 C CA . ILE A 1 339 ? 12.283 -24.357 -21.666 1.00 85.94 339 ILE A CA 1
ATOM 2820 C C . ILE A 1 339 ? 12.350 -23.549 -22.956 1.00 85.94 339 ILE A C 1
ATOM 2822 O O . ILE A 1 339 ? 13.151 -22.633 -23.094 1.00 85.94 339 ILE A O 1
ATOM 2826 N N . VAL A 1 340 ? 11.502 -23.891 -23.918 1.00 89.69 340 VAL A N 1
ATOM 2827 C CA . VAL A 1 340 ? 11.503 -23.237 -25.235 1.00 89.69 340 VAL A CA 1
ATOM 2828 C C . VAL A 1 340 ? 10.791 -21.881 -25.180 1.00 89.69 340 VAL A C 1
ATOM 2830 O O . VAL A 1 340 ? 11.188 -20.932 -25.852 1.00 89.69 340 VAL A O 1
ATOM 2833 N N . GLU A 1 341 ? 9.751 -21.770 -24.356 1.00 93.25 341 GLU A N 1
ATOM 2834 C CA . GLU A 1 341 ? 8.922 -20.574 -24.230 1.00 93.25 341 GLU A CA 1
ATOM 2835 C C . GLU A 1 341 ? 8.312 -20.460 -22.828 1.00 93.25 341 GLU A C 1
ATOM 2837 O O . GLU A 1 341 ? 7.959 -21.475 -22.227 1.00 93.25 341 GLU A O 1
ATOM 2842 N N . ASP A 1 342 ? 8.144 -19.235 -22.325 1.00 94.31 342 ASP A N 1
ATOM 2843 C CA . ASP A 1 342 ? 7.469 -18.980 -21.043 1.00 94.31 342 ASP A CA 1
ATOM 2844 C C . ASP A 1 342 ? 6.784 -17.600 -21.002 1.00 94.31 342 ASP A C 1
ATOM 2846 O O . ASP A 1 342 ? 7.031 -16.736 -21.847 1.00 94.31 342 ASP A O 1
ATOM 2850 N N . TYR A 1 343 ? 5.882 -17.391 -20.042 1.00 94.75 343 TYR A N 1
ATOM 2851 C CA . TYR A 1 343 ? 5.213 -16.116 -19.808 1.00 94.75 343 TYR A CA 1
ATOM 2852 C C . TYR A 1 343 ? 5.962 -15.250 -18.806 1.00 94.75 343 TYR A C 1
ATOM 2854 O O . TYR A 1 343 ? 6.127 -15.613 -17.646 1.00 94.75 343 TYR A O 1
ATOM 2862 N N . PHE A 1 344 ? 6.224 -14.013 -19.216 1.00 93.19 344 PHE A N 1
ATOM 2863 C CA . PHE A 1 344 ? 6.811 -12.991 -18.366 1.00 93.19 344 PHE A CA 1
ATOM 2864 C C . PHE A 1 344 ? 5.836 -11.829 -18.148 1.00 93.19 344 PHE A C 1
ATOM 2866 O O . PHE A 1 344 ? 5.160 -11.383 -19.090 1.00 93.19 344 PHE A O 1
ATOM 2873 N N . PRO A 1 345 ? 5.739 -11.280 -16.925 1.00 92.88 345 PRO A N 1
ATOM 2874 C CA . PRO A 1 345 ? 5.206 -9.945 -16.707 1.00 92.88 345 PRO A CA 1
ATOM 2875 C C . PRO A 1 345 ? 5.946 -8.927 -17.578 1.00 92.88 345 PRO A C 1
ATOM 2877 O O . PRO A 1 345 ? 7.162 -8.969 -17.720 1.00 92.88 345 PRO A O 1
ATOM 2880 N N . ALA A 1 346 ? 5.223 -7.954 -18.124 1.00 91.75 346 ALA A N 1
ATOM 2881 C CA . ALA A 1 346 ? 5.774 -7.026 -19.114 1.00 91.75 346 ALA A CA 1
ATOM 2882 C C . ALA A 1 346 ? 6.977 -6.178 -18.650 1.00 91.75 346 ALA A C 1
ATOM 2884 O O . ALA A 1 346 ? 7.673 -5.592 -19.474 1.00 91.75 346 ALA A O 1
ATOM 2885 N N . HIS A 1 347 ? 7.181 -6.051 -17.339 1.00 87.81 347 HIS A N 1
ATOM 2886 C CA . HIS A 1 347 ? 8.270 -5.270 -16.754 1.00 87.81 347 HIS A CA 1
ATOM 2887 C C . HIS A 1 347 ? 9.565 -6.079 -16.552 1.00 87.81 347 HIS A C 1
ATOM 2889 O O . HIS A 1 347 ? 10.596 -5.494 -16.233 1.00 87.81 347 HIS A O 1
ATOM 2895 N N . GLU A 1 348 ? 9.525 -7.402 -16.747 1.00 90.19 348 GLU A N 1
ATOM 2896 C CA . GLU A 1 348 ? 10.666 -8.315 -16.553 1.00 90.19 348 GLU A CA 1
ATOM 2897 C C . GLU A 1 348 ? 11.497 -8.532 -17.827 1.00 90.19 348 GLU A C 1
ATOM 2899 O O . GLU A 1 348 ? 12.402 -9.365 -17.880 1.00 90.19 348 GLU A O 1
ATOM 2904 N N . PHE A 1 349 ? 11.218 -7.760 -18.872 1.00 90.50 349 PHE A N 1
ATOM 2905 C CA . PHE A 1 349 ? 11.984 -7.770 -20.107 1.00 90.50 349 PHE A CA 1
ATOM 2906 C C . PHE A 1 349 ? 11.914 -6.409 -20.794 1.00 90.50 349 PHE A C 1
ATOM 2908 O O . PHE A 1 349 ? 11.068 -5.560 -20.495 1.00 90.50 349 PHE A O 1
ATOM 2915 N N . LYS A 1 350 ? 12.831 -6.193 -21.733 1.00 90.25 350 LYS A N 1
ATOM 2916 C CA . LYS A 1 350 ? 12.944 -4.960 -22.508 1.00 90.25 350 LYS A CA 1
ATOM 2917 C C . LYS A 1 350 ? 13.026 -5.279 -23.988 1.00 90.25 350 LYS A C 1
ATOM 2919 O O . LYS A 1 350 ? 13.698 -6.221 -24.395 1.00 90.25 350 LYS A O 1
ATOM 2924 N N . ARG A 1 351 ? 12.371 -4.460 -24.808 1.00 89.50 351 ARG A N 1
ATOM 2925 C CA . ARG A 1 351 ? 12.516 -4.527 -26.265 1.00 89.50 351 ARG A CA 1
ATOM 2926 C C . ARG A 1 351 ? 13.908 -4.069 -26.689 1.00 89.50 351 ARG A C 1
ATOM 2928 O O . ARG A 1 351 ? 14.390 -3.043 -26.211 1.00 89.50 351 ARG A O 1
ATOM 2935 N N . ILE A 1 352 ? 14.506 -4.797 -27.628 1.00 88.06 352 ILE A N 1
ATOM 2936 C CA . ILE A 1 352 ? 15.806 -4.460 -28.221 1.00 88.06 352 ILE A CA 1
ATOM 2937 C C . ILE A 1 352 ? 15.663 -3.188 -29.066 1.00 88.06 352 ILE A C 1
ATOM 2939 O O . ILE A 1 352 ? 16.247 -2.156 -28.739 1.00 88.06 352 ILE A O 1
ATOM 2943 N N . GLN A 1 353 ? 14.819 -3.246 -30.103 1.00 83.62 353 GLN A N 1
ATOM 2944 C CA . GLN A 1 353 ? 14.401 -2.141 -30.978 1.00 83.62 353 GLN A CA 1
ATOM 2945 C C . GLN A 1 353 ? 12.996 -2.41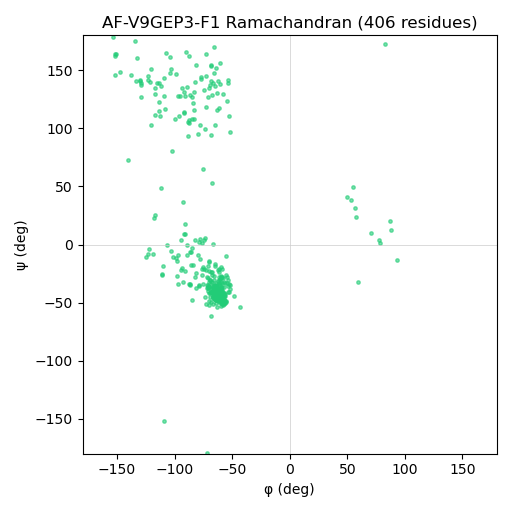9 -31.523 1.00 83.62 353 GLN A C 1
ATOM 2947 O O . GLN A 1 353 ? 12.565 -3.571 -31.516 1.00 83.62 353 GLN A O 1
ATOM 2952 N N . PRO A 1 354 ? 12.289 -1.397 -32.037 1.00 83.50 354 PRO A N 1
ATOM 2953 C CA . PRO A 1 354 ? 11.111 -1.614 -32.872 1.00 83.50 354 PRO A CA 1
ATOM 2954 C C . PRO A 1 354 ? 11.425 -2.544 -34.053 1.00 83.50 354 PRO A C 1
ATOM 2956 O O . PRO A 1 354 ? 12.474 -2.382 -34.686 1.00 83.50 354 PRO A O 1
ATOM 2959 N N . LYS A 1 355 ? 10.500 -3.460 -34.371 1.00 79.75 355 LYS A N 1
ATOM 2960 C CA . LYS A 1 355 ? 10.601 -4.431 -35.475 1.00 79.75 355 LYS A CA 1
ATOM 2961 C C . LYS A 1 355 ? 11.145 -3.793 -36.760 1.00 79.75 355 LYS A C 1
ATOM 2963 O O . LYS A 1 355 ? 12.178 -4.222 -37.259 1.00 79.75 355 LYS A O 1
ATOM 2968 N N . GLU A 1 356 ? 10.534 -2.705 -37.227 1.00 79.94 356 GLU A N 1
ATOM 2969 C CA . GLU A 1 356 ? 10.933 -1.977 -38.447 1.00 79.94 356 GLU A CA 1
ATOM 2970 C C . GLU A 1 356 ? 12.420 -1.585 -38.472 1.00 79.94 356 GLU A C 1
ATOM 2972 O O . GLU A 1 356 ? 13.098 -1.746 -39.485 1.00 79.94 356 GLU A O 1
ATOM 2977 N N . LYS A 1 357 ? 12.965 -1.135 -37.335 1.00 82.56 357 LYS A N 1
ATOM 2978 C CA . LYS A 1 357 ? 14.383 -0.768 -37.244 1.00 82.56 357 LYS A CA 1
ATOM 2979 C C . LYS A 1 357 ? 15.296 -1.982 -37.290 1.00 82.56 357 LYS A C 1
ATOM 2981 O O . LYS A 1 357 ? 16.367 -1.892 -37.876 1.00 82.56 357 LYS A O 1
ATOM 2986 N N . LEU A 1 358 ? 14.899 -3.101 -36.683 1.00 82.06 358 LEU A N 1
ATOM 2987 C CA . LEU A 1 358 ? 15.671 -4.345 -36.766 1.00 82.06 358 LEU A CA 1
ATOM 2988 C C . LEU A 1 358 ? 15.726 -4.848 -38.203 1.00 82.06 358 LEU A C 1
ATOM 2990 O O . LEU A 1 358 ? 16.801 -5.226 -38.663 1.00 82.06 358 LEU A O 1
ATOM 2994 N N . TYR A 1 359 ? 14.608 -4.767 -38.927 1.00 77.94 359 TYR A N 1
ATOM 2995 C CA . TYR A 1 359 ? 14.583 -5.088 -40.350 1.00 77.94 359 TYR A CA 1
ATOM 2996 C C . TYR A 1 359 ? 15.557 -4.211 -41.142 1.00 77.94 359 TYR A C 1
ATOM 2998 O O . TYR A 1 359 ? 16.374 -4.727 -41.901 1.00 77.94 359 TYR A O 1
ATOM 3006 N N . ASP A 1 360 ? 15.544 -2.900 -40.918 1.00 76.69 360 ASP A N 1
ATOM 3007 C CA . ASP A 1 360 ? 16.471 -1.986 -41.588 1.00 76.69 360 ASP A CA 1
ATOM 3008 C C . ASP A 1 360 ? 17.941 -2.278 -41.233 1.00 76.69 360 ASP A C 1
ATOM 3010 O O . ASP A 1 360 ? 18.818 -2.331 -42.102 1.00 76.69 360 ASP A O 1
ATOM 3014 N N . MET A 1 361 ? 18.230 -2.525 -39.957 1.00 77.00 361 MET A N 1
ATOM 3015 C CA . MET A 1 361 ? 19.588 -2.804 -39.487 1.00 77.00 361 MET A CA 1
ATOM 3016 C C . MET A 1 361 ? 20.134 -4.137 -40.009 1.00 77.00 361 MET A C 1
ATOM 3018 O O . MET A 1 361 ? 21.315 -4.220 -40.334 1.00 77.00 361 MET A O 1
ATOM 3022 N N . VAL A 1 362 ? 19.300 -5.171 -40.111 1.00 75.62 362 VAL A N 1
ATOM 3023 C CA . VAL A 1 362 ? 19.731 -6.503 -40.554 1.00 75.62 362 VAL A CA 1
ATOM 3024 C C . VAL A 1 362 ? 19.732 -6.611 -42.076 1.00 75.62 362 VAL A C 1
ATOM 3026 O O . VAL A 1 362 ? 20.730 -7.037 -42.649 1.00 75.62 362 VAL A O 1
ATOM 3029 N N . PHE A 1 363 ? 18.665 -6.176 -42.749 1.00 72.25 363 PHE A N 1
ATOM 3030 C CA . PHE A 1 363 ? 18.473 -6.439 -44.178 1.00 72.25 363 PHE A CA 1
ATOM 3031 C C . PHE A 1 363 ? 18.923 -5.295 -45.093 1.00 72.25 363 PHE A C 1
ATOM 3033 O O . PHE A 1 363 ? 19.447 -5.566 -46.171 1.00 72.25 363 PHE A O 1
ATOM 3040 N N . LYS A 1 364 ? 18.785 -4.020 -44.692 1.00 65.81 364 LYS A N 1
ATOM 3041 C CA . LYS A 1 364 ? 19.276 -2.896 -45.523 1.00 65.81 364 LYS A CA 1
ATOM 3042 C C . LYS A 1 364 ? 20.772 -2.642 -45.349 1.00 65.81 364 LYS A C 1
ATOM 3044 O O . LYS A 1 364 ? 21.416 -2.135 -46.265 1.00 65.81 364 LYS A O 1
ATOM 3049 N N . SER A 1 365 ? 21.323 -2.979 -44.183 1.00 62.25 365 SER A N 1
ATOM 3050 C CA . SER A 1 365 ? 22.697 -2.609 -43.809 1.00 62.25 365 SER A CA 1
ATOM 3051 C C . SER A 1 365 ? 23.728 -3.719 -44.051 1.00 62.25 365 SER A C 1
ATOM 3053 O O . SER A 1 365 ? 24.925 -3.440 -44.019 1.00 62.25 365 SER A O 1
ATOM 3055 N N . GLN A 1 366 ? 23.298 -4.966 -44.292 1.00 64.81 366 GLN A N 1
ATOM 3056 C CA . GLN A 1 366 ? 24.193 -6.101 -44.541 1.00 64.81 366 GLN A CA 1
ATOM 3057 C C . GLN A 1 366 ? 24.049 -6.627 -45.980 1.00 64.81 366 GLN A C 1
ATOM 3059 O O . GLN A 1 366 ? 23.001 -7.177 -46.327 1.00 64.81 366 GLN A O 1
ATOM 3064 N N . PRO A 1 367 ? 25.095 -6.519 -46.823 1.00 62.34 367 PRO A N 1
ATOM 3065 C CA . PRO A 1 367 ? 25.044 -6.926 -48.229 1.00 62.34 367 PRO A CA 1
ATOM 3066 C C . PRO A 1 367 ? 24.637 -8.389 -48.445 1.00 62.34 367 PRO A C 1
ATOM 3068 O O . PRO A 1 367 ? 23.949 -8.680 -49.418 1.00 62.34 367 PRO A O 1
ATOM 3071 N N . GLN A 1 368 ? 25.007 -9.297 -47.531 1.00 63.66 368 GLN A N 1
ATOM 3072 C CA . GLN A 1 368 ? 24.683 -10.724 -47.643 1.00 63.66 368 GLN A CA 1
ATOM 3073 C C . GLN A 1 368 ? 23.187 -11.059 -47.498 1.00 63.66 368 GLN A C 1
ATOM 3075 O O . GLN A 1 368 ? 22.752 -12.087 -48.004 1.00 63.66 368 GLN A O 1
ATOM 3080 N N . PHE A 1 369 ? 22.393 -10.203 -46.843 1.00 61.75 369 PHE A N 1
ATOM 3081 C CA . PHE A 1 369 ? 20.949 -10.410 -46.650 1.00 61.75 369 PHE A CA 1
ATOM 3082 C C . PHE A 1 369 ? 20.092 -9.552 -47.592 1.00 61.75 369 PHE A C 1
ATOM 3084 O O . PHE A 1 369 ? 18.873 -9.712 -47.647 1.00 61.75 369 PHE A O 1
ATOM 3091 N N . LYS A 1 370 ? 20.730 -8.667 -48.368 1.00 61.41 370 LYS A N 1
ATOM 3092 C CA . LYS A 1 370 ? 20.071 -7.752 -49.305 1.00 61.41 370 LYS A CA 1
ATOM 3093 C C . LYS A 1 370 ? 19.338 -8.495 -50.430 1.00 61.41 370 LYS A C 1
ATOM 3095 O O . LYS A 1 370 ? 18.201 -8.149 -50.731 1.00 61.41 370 LYS A O 1
ATOM 3100 N N . GLY A 1 371 ? 19.946 -9.553 -50.977 1.00 59.44 371 GLY A N 1
ATOM 3101 C CA . GLY A 1 371 ? 19.329 -10.386 -52.021 1.00 59.44 371 GLY A CA 1
ATOM 3102 C C . GLY A 1 371 ? 18.056 -11.093 -51.548 1.00 59.44 371 GLY A C 1
ATOM 3103 O O . GLY A 1 371 ? 17.070 -11.126 -52.271 1.00 59.44 371 GLY A O 1
ATOM 3104 N N . ILE A 1 372 ? 18.028 -11.542 -50.287 1.00 60.62 372 ILE A N 1
ATOM 3105 C CA . ILE A 1 372 ? 16.840 -12.163 -49.687 1.00 60.62 372 ILE A CA 1
ATOM 3106 C C . ILE A 1 372 ? 15.700 -11.149 -49.586 1.00 60.62 372 ILE A C 1
ATOM 3108 O O . ILE A 1 372 ? 14.571 -11.503 -49.862 1.00 60.62 372 ILE A O 1
ATOM 3112 N N . TYR A 1 373 ? 15.960 -9.890 -49.228 1.00 57.66 373 TYR A N 1
ATOM 3113 C CA . TYR A 1 373 ? 14.910 -8.868 -49.127 1.00 57.66 373 TYR A CA 1
ATOM 3114 C C . TYR A 1 373 ? 14.353 -8.443 -50.499 1.00 57.66 373 TYR A C 1
ATOM 3116 O O . TYR A 1 373 ? 13.153 -8.211 -50.637 1.00 57.66 373 TYR A O 1
ATOM 3124 N N . GLU A 1 374 ? 15.213 -8.362 -51.518 1.00 61.59 374 GLU A N 1
ATOM 3125 C CA . GLU A 1 374 ? 14.842 -7.976 -52.889 1.00 61.59 374 GLU A CA 1
ATOM 3126 C C . GLU A 1 374 ? 14.052 -9.075 -53.634 1.00 61.59 374 GLU A C 1
ATOM 3128 O O . GLU A 1 374 ? 13.289 -8.766 -54.548 1.00 61.59 374 GLU A O 1
ATOM 3133 N N . GLU A 1 375 ? 14.157 -10.339 -53.206 1.00 63.59 375 GLU A N 1
ATOM 3134 C CA . GLU A 1 375 ? 13.444 -11.501 -53.772 1.00 63.59 375 GLU A CA 1
ATOM 3135 C C . GLU A 1 375 ? 11.955 -11.612 -53.372 1.00 63.59 375 GLU A C 1
ATOM 3137 O O . GLU A 1 375 ? 11.267 -12.539 -53.801 1.00 63.59 375 GLU A O 1
ATOM 3142 N N . ASN A 1 376 ? 11.424 -10.665 -52.589 1.00 61.59 376 ASN A N 1
ATOM 3143 C CA . ASN A 1 376 ? 10.043 -10.675 -52.078 1.00 61.59 376 ASN A CA 1
ATOM 3144 C C . ASN A 1 376 ? 9.661 -11.965 -51.292 1.00 61.59 376 ASN A C 1
ATOM 3146 O O . ASN A 1 376 ? 8.638 -12.600 -51.570 1.00 61.59 376 ASN A O 1
ATOM 3150 N N . PRO A 1 377 ? 10.486 -12.399 -50.322 1.00 65.38 377 PRO A N 1
ATOM 3151 C CA . PRO A 1 377 ? 10.269 -13.613 -49.539 1.00 65.38 377 PRO A CA 1
ATOM 3152 C C . PRO A 1 377 ? 9.003 -13.520 -48.682 1.00 65.38 377 PRO A C 1
ATOM 3154 O O . PRO A 1 377 ? 8.603 -12.444 -48.237 1.00 65.38 377 PRO A O 1
ATOM 3157 N N . ASP A 1 378 ? 8.396 -14.677 -48.405 1.00 74.56 378 ASP A N 1
ATOM 3158 C CA . ASP A 1 378 ? 7.297 -14.766 -47.446 1.00 74.56 378 ASP A CA 1
ATOM 3159 C C . ASP A 1 378 ? 7.727 -14.308 -46.032 1.00 74.56 378 ASP A C 1
ATOM 3161 O O . ASP A 1 378 ? 8.905 -14.320 -45.656 1.00 74.56 378 ASP A O 1
ATOM 3165 N N . GLU A 1 379 ? 6.750 -13.878 -45.228 1.00 76.06 379 GLU A N 1
ATOM 3166 C CA . GLU A 1 379 ? 6.986 -13.327 -43.886 1.00 76.06 379 GLU A CA 1
ATOM 3167 C C . GLU A 1 379 ? 7.683 -14.332 -42.948 1.00 76.06 379 GLU A C 1
ATOM 3169 O O . GLU A 1 379 ? 8.444 -13.943 -42.060 1.00 76.06 379 GLU A O 1
ATOM 3174 N N . VAL A 1 380 ? 7.478 -15.632 -43.178 1.00 79.31 380 VAL A N 1
ATOM 3175 C CA . VAL A 1 380 ? 8.067 -16.718 -42.385 1.00 79.31 380 VAL A CA 1
ATOM 3176 C C . VAL A 1 380 ? 9.577 -16.798 -42.605 1.00 79.31 380 VAL A C 1
ATOM 3178 O O . VAL A 1 380 ? 10.333 -16.876 -41.635 1.00 79.31 380 VAL A O 1
ATOM 3181 N N . LYS A 1 381 ? 10.037 -16.721 -43.857 1.00 77.19 381 LYS A N 1
ATOM 3182 C CA . LYS A 1 381 ? 11.467 -16.704 -44.193 1.00 77.19 381 LYS A CA 1
ATOM 3183 C C . LYS A 1 381 ? 12.153 -15.459 -43.657 1.00 77.19 381 LYS A C 1
ATOM 3185 O O . LYS A 1 381 ? 13.198 -15.571 -43.022 1.00 77.19 381 LYS A O 1
ATOM 3190 N N . LEU A 1 382 ? 11.539 -14.288 -43.838 1.00 76.44 382 LEU A N 1
ATOM 3191 C CA . LEU A 1 382 ? 12.059 -13.028 -43.301 1.00 76.44 382 LEU A CA 1
ATOM 3192 C C . LEU A 1 382 ? 12.250 -13.087 -41.784 1.00 76.44 382 LEU A C 1
ATOM 3194 O O . LEU A 1 382 ? 13.265 -12.631 -41.261 1.00 76.44 382 LEU A O 1
ATOM 3198 N N . LYS A 1 383 ? 11.283 -13.678 -41.084 1.00 81.25 383 LYS A N 1
ATOM 3199 C CA . LYS A 1 383 ? 11.322 -13.879 -39.638 1.00 81.25 383 LYS A CA 1
ATOM 3200 C C . LYS A 1 383 ? 12.411 -14.863 -39.213 1.00 81.25 383 LYS A C 1
ATOM 3202 O O . LYS A 1 383 ? 13.146 -14.562 -38.281 1.00 81.25 383 LYS A O 1
ATOM 3207 N N . SER A 1 384 ? 12.565 -15.986 -39.917 1.00 81.50 384 SER A N 1
ATOM 3208 C CA . SER A 1 384 ? 13.637 -16.956 -39.647 1.00 81.50 384 SER A CA 1
ATOM 3209 C C . SER A 1 384 ? 15.024 -16.331 -39.814 1.00 81.50 384 SER A C 1
ATOM 3211 O O . SER A 1 384 ? 15.882 -16.496 -38.951 1.00 81.50 384 SER A O 1
ATOM 3213 N N . CYS A 1 385 ? 15.236 -15.560 -40.886 1.00 78.88 385 CYS A N 1
ATOM 3214 C CA . CYS A 1 385 ? 16.499 -14.855 -41.107 1.00 78.88 385 CYS A CA 1
ATOM 3215 C C . CYS A 1 385 ? 16.773 -13.809 -40.019 1.00 78.88 385 CYS A C 1
ATOM 3217 O O . CYS A 1 385 ? 17.916 -13.637 -39.600 1.00 78.88 385 CYS A O 1
ATOM 3219 N N . LEU A 1 386 ? 15.736 -13.109 -39.551 1.00 83.94 386 LEU A N 1
ATOM 3220 C CA . LEU A 1 386 ? 15.875 -12.113 -38.493 1.00 83.94 386 LEU A CA 1
ATOM 3221 C C . LEU A 1 386 ? 16.159 -12.759 -37.125 1.00 83.94 386 LEU A C 1
ATOM 3223 O O . LEU A 1 386 ? 17.022 -12.263 -36.399 1.00 83.94 386 LEU A O 1
ATOM 3227 N N . ASP A 1 387 ? 15.501 -13.881 -36.805 1.00 87.31 387 ASP A N 1
ATOM 3228 C CA . ASP A 1 387 ? 15.760 -14.689 -35.604 1.00 87.31 387 ASP A CA 1
ATOM 3229 C C . ASP A 1 387 ? 17.244 -15.129 -35.565 1.00 87.31 387 ASP A C 1
ATOM 3231 O O . ASP A 1 387 ? 17.930 -14.898 -34.566 1.00 87.31 387 ASP A O 1
ATOM 3235 N N . GLU A 1 388 ? 17.773 -15.678 -36.668 1.00 83.62 388 GLU A N 1
ATOM 3236 C CA . GLU A 1 388 ? 19.185 -16.081 -36.781 1.00 83.62 388 GLU A CA 1
ATOM 3237 C C . GLU A 1 388 ? 20.153 -14.895 -36.684 1.00 83.62 388 GLU A C 1
ATOM 3239 O O . GLU A 1 388 ? 21.121 -14.940 -35.923 1.00 83.62 388 GLU A O 1
ATOM 3244 N N . ALA A 1 389 ? 19.894 -13.810 -37.418 1.00 81.88 389 ALA A N 1
ATOM 3245 C CA . ALA A 1 389 ? 20.778 -12.650 -37.436 1.00 81.88 389 ALA A CA 1
ATOM 3246 C C . ALA A 1 389 ? 20.903 -11.995 -36.052 1.00 81.88 389 ALA A C 1
ATOM 3248 O O . ALA A 1 389 ? 22.009 -11.656 -35.617 1.00 81.88 389 ALA A O 1
ATOM 3249 N N . ILE A 1 390 ? 19.785 -11.836 -35.336 1.00 84.25 390 ILE A N 1
ATOM 3250 C CA . ILE A 1 390 ? 19.783 -11.257 -33.987 1.00 84.25 390 ILE A CA 1
ATOM 3251 C C . ILE A 1 390 ? 20.471 -12.202 -33.003 1.00 84.25 390 ILE A C 1
ATOM 3253 O O . ILE A 1 390 ? 21.266 -11.738 -32.184 1.00 84.25 390 ILE A O 1
ATOM 3257 N N . LYS A 1 391 ? 20.232 -13.515 -33.109 1.00 84.75 391 LYS A N 1
ATOM 3258 C CA . LYS A 1 391 ? 20.908 -14.519 -32.282 1.00 84.75 391 LYS A CA 1
ATOM 3259 C C . LYS A 1 391 ? 22.429 -14.446 -32.425 1.00 84.75 391 LYS A C 1
ATOM 3261 O O . LYS A 1 391 ? 23.119 -14.319 -31.417 1.00 84.75 391 LYS A O 1
ATOM 3266 N N . VAL A 1 392 ? 22.943 -14.434 -33.656 1.00 81.62 392 VAL A N 1
ATOM 3267 C CA . VAL A 1 392 ? 24.389 -14.360 -33.934 1.00 81.62 392 VAL A CA 1
ATOM 3268 C C . VAL A 1 392 ? 25.002 -13.094 -33.335 1.00 81.62 392 VAL A C 1
ATOM 3270 O O . VAL A 1 392 ? 26.031 -13.144 -32.667 1.00 81.62 392 VAL A O 1
ATOM 3273 N N . VAL A 1 393 ? 24.359 -11.942 -33.522 1.00 78.25 393 VAL A N 1
ATOM 3274 C CA . VAL A 1 393 ? 24.810 -10.677 -32.922 1.00 78.25 393 VAL A CA 1
ATOM 3275 C C . VAL A 1 393 ? 24.860 -10.763 -31.396 1.00 78.25 393 VAL A C 1
ATOM 3277 O O . VAL A 1 393 ? 25.791 -10.235 -30.777 1.00 78.25 393 VAL A O 1
ATOM 3280 N N . TRP A 1 394 ? 23.843 -11.381 -30.794 1.00 82.25 394 TRP A N 1
ATOM 3281 C CA . TRP A 1 394 ? 23.724 -11.513 -29.347 1.00 82.25 394 TRP A CA 1
ATOM 3282 C C . TRP A 1 394 ? 24.824 -12.413 -28.775 1.00 82.25 394 TRP A C 1
ATOM 3284 O O . TRP A 1 394 ? 25.479 -12.030 -27.806 1.00 82.25 394 TRP A O 1
ATOM 3294 N N . GLU A 1 395 ? 25.087 -13.555 -29.415 1.00 81.44 395 GLU A N 1
ATOM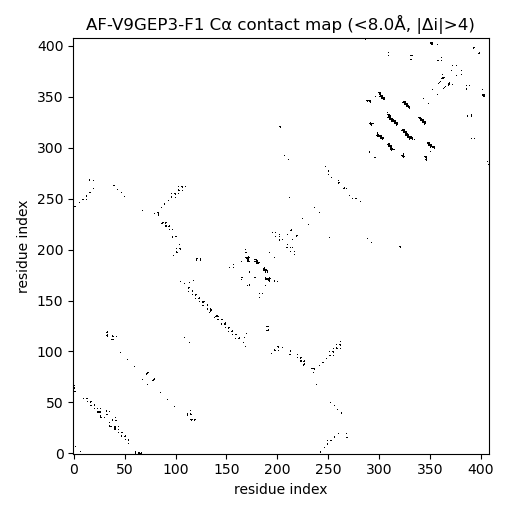 3295 C CA . GLU A 1 395 ? 26.144 -14.508 -29.043 1.00 81.44 395 GLU A CA 1
ATOM 3296 C C . GLU A 1 395 ? 27.551 -13.917 -29.208 1.00 81.44 395 GLU A C 1
ATOM 3298 O O . GLU A 1 395 ? 28.419 -14.124 -28.362 1.00 81.44 395 GLU A O 1
ATOM 3303 N N . LEU A 1 396 ? 27.763 -13.083 -30.231 1.00 78.75 396 LEU A N 1
ATOM 3304 C CA . LEU A 1 396 ? 29.021 -12.356 -30.437 1.00 78.75 396 LEU A CA 1
ATOM 3305 C C . LEU A 1 396 ? 29.232 -11.193 -29.450 1.00 78.75 396 LEU A C 1
ATOM 3307 O O . LEU A 1 396 ? 30.192 -10.436 -29.592 1.00 78.75 396 LEU A O 1
ATOM 3311 N N . SER A 1 397 ? 28.350 -11.016 -28.458 1.00 76.06 397 SER A N 1
ATOM 3312 C CA . SER A 1 397 ? 28.389 -9.907 -27.491 1.00 76.06 397 SER A CA 1
ATOM 3313 C C . SER A 1 397 ? 28.348 -8.517 -28.142 1.00 76.06 397 SER A C 1
ATOM 3315 O O . SER A 1 397 ? 28.737 -7.522 -27.537 1.00 76.06 397 SER A O 1
ATOM 3317 N N . LEU A 1 398 ? 27.809 -8.416 -29.362 1.00 69.31 398 LEU A N 1
ATOM 3318 C CA . LEU A 1 398 ? 27.634 -7.158 -30.097 1.00 69.31 398 LEU A CA 1
ATOM 3319 C C . LEU A 1 398 ? 26.265 -6.510 -29.826 1.00 69.31 398 LEU A C 1
ATOM 3321 O O . LEU A 1 398 ? 25.825 -5.638 -30.578 1.00 69.31 398 LEU A O 1
ATOM 3325 N N . LYS A 1 399 ? 25.595 -6.926 -28.745 1.00 71.31 399 LYS A N 1
ATOM 3326 C CA . LYS A 1 399 ? 24.245 -6.499 -28.344 1.00 71.31 399 LYS A CA 1
ATOM 3327 C C . LYS A 1 399 ? 24.089 -4.981 -28.225 1.00 71.31 399 LYS A C 1
ATOM 3329 O O . LYS A 1 399 ? 23.045 -4.452 -28.598 1.00 71.31 399 LYS A O 1
ATOM 3334 N N . ASP A 1 400 ? 25.139 -4.270 -27.815 1.00 73.25 400 ASP A N 1
ATOM 3335 C CA . ASP A 1 400 ? 25.123 -2.808 -27.667 1.00 73.25 400 ASP A CA 1
ATOM 3336 C C . ASP A 1 400 ? 24.869 -2.077 -28.993 1.00 73.25 400 ASP A C 1
ATOM 3338 O O . ASP A 1 400 ? 24.382 -0.948 -28.992 1.00 73.25 400 ASP A O 1
ATOM 3342 N N . LYS A 1 401 ? 25.138 -2.726 -30.138 1.00 65.69 401 LYS A N 1
ATOM 3343 C CA . LYS A 1 401 ? 24.809 -2.178 -31.462 1.00 65.69 401 LYS A CA 1
ATOM 3344 C C . LYS A 1 401 ? 23.307 -2.104 -31.711 1.00 65.69 401 LYS A C 1
ATOM 3346 O O . LYS A 1 401 ? 22.879 -1.274 -32.505 1.00 65.69 401 LYS A O 1
ATOM 3351 N N . TYR A 1 402 ? 22.527 -2.965 -31.059 1.00 67.31 402 TYR A N 1
ATOM 3352 C CA . TYR A 1 402 ? 21.091 -3.088 -31.283 1.00 67.31 402 TYR A CA 1
ATOM 3353 C C . TYR A 1 402 ? 20.270 -2.601 -30.098 1.00 67.31 402 TYR A C 1
ATOM 3355 O O . TYR A 1 402 ? 19.155 -2.161 -30.313 1.00 67.31 402 TYR A O 1
ATOM 3363 N N . ILE A 1 403 ? 20.773 -2.590 -28.866 1.00 72.94 403 ILE 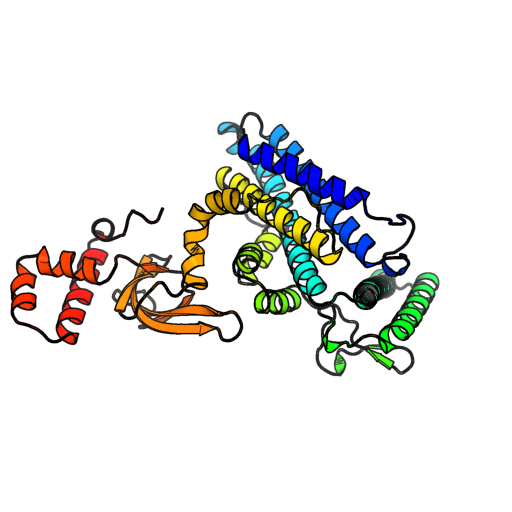A N 1
ATOM 3364 C CA . ILE A 1 403 ? 19.985 -2.112 -27.722 1.00 72.94 403 ILE A CA 1
ATOM 3365 C C . ILE A 1 403 ? 19.634 -0.622 -27.880 1.00 72.94 403 ILE A C 1
ATOM 3367 O O . ILE A 1 403 ? 20.480 0.229 -28.163 1.00 72.94 403 ILE A O 1
ATOM 3371 N N . ASN A 1 404 ? 18.357 -0.285 -27.692 1.00 64.81 404 ASN A N 1
ATOM 3372 C CA . ASN A 1 404 ? 17.898 1.098 -27.694 1.00 64.81 404 ASN A CA 1
ATOM 3373 C C . ASN A 1 404 ? 18.437 1.865 -26.473 1.00 64.81 404 ASN A C 1
ATOM 3375 O O . ASN A 1 404 ? 17.818 1.894 -25.411 1.00 64.81 404 ASN A O 1
ATOM 3379 N N . ASN A 1 405 ? 19.568 2.553 -26.648 1.00 52.78 405 ASN A N 1
ATOM 3380 C CA . ASN A 1 405 ? 20.225 3.348 -25.603 1.00 52.78 405 ASN A CA 1
ATOM 3381 C C . ASN A 1 405 ? 19.432 4.588 -25.132 1.00 52.78 405 ASN A C 1
ATOM 3383 O O . ASN A 1 405 ? 19.905 5.313 -24.261 1.00 52.78 405 ASN A O 1
ATOM 3387 N N . LYS A 1 406 ? 18.229 4.847 -25.672 1.00 41.53 406 LYS A N 1
ATOM 3388 C CA . LYS A 1 406 ? 17.362 5.974 -25.272 1.00 41.53 406 LYS A CA 1
ATOM 3389 C C . LYS A 1 406 ? 16.339 5.649 -24.170 1.00 41.53 406 LYS A C 1
ATOM 3391 O O . LYS A 1 406 ? 15.476 6.477 -23.908 1.00 41.53 406 LYS A O 1
ATOM 3396 N N . ALA A 1 407 ? 16.416 4.482 -23.529 1.00 38.28 407 ALA A N 1
ATOM 3397 C CA . ALA A 1 407 ? 15.553 4.109 -22.399 1.00 38.28 407 ALA A CA 1
ATOM 3398 C C . ALA A 1 407 ? 16.333 4.017 -21.068 1.00 38.28 407 ALA A C 1
ATOM 3400 O O . ALA A 1 407 ? 16.238 3.009 -20.362 1.00 38.28 407 ALA A O 1
ATOM 3401 N N . LYS A 1 408 ? 17.139 5.045 -20.770 1.00 31.61 408 LYS A N 1
ATOM 3402 C CA . LYS A 1 408 ? 17.668 5.313 -19.425 1.00 31.61 408 LYS A CA 1
ATOM 3403 C C . LYS A 1 408 ? 16.830 6.383 -18.748 1.00 31.61 408 LYS A C 1
ATOM 3405 O O . LYS A 1 408 ? 16.523 7.381 -19.438 1.00 31.61 408 LYS A O 1
#

Radius of gyration: 27.18 Å; Cα contacts (8 Å, |Δi|>4): 426; chains: 1; bounding box: 63×51×89 Å

Secondary structure (DSSP, 8-state):
--S-HHHHHHHHHHHHHHHHHHHT----TTS-GGGSS-HHHHHHHHHHHHHHHHHHHHHHHHHHTTT---TTTTTSHHHHHHHHHHHHHHHHHHHHHHHHHHHHHHHTT---HHHHHHHHHHHHHHHHHHHHHHHHHHH----HHHHHHHHHHHHHHHHHHTT--TTT-SSB----GGG-EEETTEEE--SBPPHHHHHHHHHHH--HHHHHHHTSSSHHHHHHHHHHS--SS-----HHHHHHHHHHHHHHHHHHHHHHHHHTT---S---TTHHHHHHHHHTTTTTTHHHHS----TT-EEEETT--EEEEEEEEE-TTT--EEEEEEESS--SSS-SEEEEETTSEEESS-HHHHHIIIIIT-HHHHHHHHT---HHHHHHHHHHHHHHHHHTT-GGGTS-TT--

Sequence (408 aa):
MFLTDKDMIMHGLLCKNSYNLRELLKINLEQEGYLQTSPTEYYIATVLDEIIRLLTSIIRWEDDFKDGFDSDKVKTLLGNLIIQGMNNEINMYLRKFMETLVNLLLWKNLSDERYIKYYYLVNVYNSLKNEISDLDEFYNIRSERKGRQLTNIENLILQESIHIDENKCFFIFIGDSRSRTNIKGTNLYLKESSYRYKLKKALKSSDNLDKLLLGFTYERYSYASSKIHFNSNIDHQHSEVLANTIRFMMVMINRIICLCGEVLEITDLDEIKNLDVYMDKLKSSIGWYTPLTKDIYDIDDYVYTLDGKLGRITEKKTSRKYGYKSYKILFLNDNGENIVEDYFPAHEFKRIQPKEKLYDMVFKSQPQFKGIYEENPDEVKLKSCLDEAIKVVWELSLKDKYINNKAK

pLDDT: mean 85.21, std 12.72, range [31.61, 97.94]

Solvent-accessible surface area (backbone atoms only — not comparable to full-atom values): 23066 Å² total; per-residue (Å²): 87,68,66,51,75,71,51,51,52,51,50,52,50,50,52,50,51,43,50,56,58,46,70,72,49,87,65,60,92,92,52,57,57,58,72,40,95,48,26,55,49,39,52,46,41,57,53,36,53,53,50,52,52,50,56,52,50,51,54,51,50,42,63,78,30,41,90,36,83,50,73,71,48,53,73,33,72,67,38,42,51,52,53,40,53,51,50,24,52,52,24,47,50,52,43,51,50,48,52,49,44,37,48,48,61,48,41,62,78,49,84,52,54,66,59,49,26,48,50,41,47,39,52,52,46,50,50,50,52,49,54,50,49,48,33,38,73,80,67,70,42,83,58,65,68,59,52,52,51,46,54,52,49,52,52,50,47,57,69,50,48,83,78,52,63,70,90,72,44,64,63,35,38,88,67,61,85,82,54,42,45,73,57,96,86,45,76,41,64,59,44,70,38,52,68,70,57,39,45,61,55,31,51,54,77,46,56,74,65,56,28,56,71,54,46,81,48,68,58,50,52,53,52,27,54,55,56,57,45,95,61,98,64,88,72,88,73,57,68,68,59,54,43,51,50,49,54,51,46,54,54,47,52,48,52,42,53,51,47,49,29,59,67,68,70,51,81,86,60,85,68,73,83,52,54,63,65,55,46,52,66,41,40,71,71,41,62,57,53,43,35,24,73,40,93,80,77,54,77,65,30,42,31,31,37,79,92,66,48,44,25,30,27,73,44,81,46,65,40,90,72,66,58,36,31,30,34,29,32,35,49,70,52,91,75,89,51,106,64,62,60,52,78,40,55,36,53,53,42,44,69,31,51,61,56,71,56,50,49,45,59,52,36,74,69,32,80,90,39,34,62,57,63,75,66,69,62,56,72,66,58,56,48,52,54,48,54,51,53,53,42,53,39,48,76,71,67,49,43,77,81,54,46,57,83,84,79,111